Protein AF-A0A6P6TF32-F1 (afdb_monomer_lite)

Secondary structure (DSSP, 8-state):
-HHHHHHHHHT--GGGGGSTTHHHHHHHHHHH-TT--PPPHHIIIIIIHHHHHHHHHHHHHHHHTTHHHH-EEEEEEEEE-TT--EEEEEEEEETTEEEEEEEEE-GGGTT-HHHHHHHHHHHHHHH-GGGEEEEEE-SSHHHHHHHHHHHHH-TT-EEEE-HHHHHHHHHHHHHTSHHHHHHHHHHHHHHHHHHHTTTTTTTSSSS-THHHHHTTSHHHHHHHHHHH-HHHHHHHHHHHHHHHHHHHHHHHHH-SSS-HHHHHHHHHHHHHHHHHHHTTT-HHHHHHHHHHHHHHH--------HHHHHTGGG--TT-S---------HHHHHHHHHHHS-------------------------------GGG-----------------

Sequence (392 aa):
MAIALWFYDSCIPMNACNSPYYQQAIEIIASMGYGYQGPSYHTLRVNLLKDAKKQVELIVDNLRSKWAETGRTIMGDGWKDNRQRILINFLVYCPSGISFIKSVDASNFESNAEYLCNLFSEIVEIVGSSNVVHMVTDNTSNYKAVGRLLSEKYPTISWSPCAAHCLNLIMKDVGEMTHVKDVITLASRVTVYNLHDLKQHLEALVTSSAYKRELKNEKGKEVKQIVVDGKFWNNCLIIVRIMGPIMRLLRICDSDEKPSLGYVYEGIWRVVNGIKELFKNKKKFYGPYIDIIDRRFSYKKRSYDPVDYETIDKVEFWVVDEEQEGKLDYDELEEMIEEEFPKNSENEASQSHKKDINIMQLDYEDDLGDIDFESYEIGDKDDEDEDEEWLR

pLDDT: mean 71.29, std 22.5, range [23.42, 97.81]

Foldseek 3Di:
DVVVVVCVVVVPDPCVCVDPCNVVVVVVVVVVDPPDDDDDPVCVVPVVVVVVVVVVVVVVVVVLVCLLPFAKEKEWEWDADPVRWIKIWIWIDDPVAIDTDDMDTCRPPVQPLVVVLVVVVVVCVVSPVSSHQEYEYAPDPSVVSSQVVNCVVRVNHHYDYQLLNLLVVLLVVVCPFPLNVVLVVLVVLLVVVVVVVVPCCVPVVPDDPVLVVCCVDPSVVSNVVLVVDPLSVLSVVLSCQLSVLSVVLSVQSPDSPDDNDLSSVVSLVVSLVSLCVSVVNPCVPSVVSVVSSCVSHPDDDDDDDPVSVVCSVVDPVPPPVPPVPPPVPVVVVVVVVCVVDPDPDDDDDDDDDDDDDDDDDDDPDDPPPPSPCVSVDRPDDDDDDDDDDDDD

Radius of gyration: 28.91 Å; chains: 1; bounding box: 77×52×76 Å

Structure (mmCIF, N/CA/C/O backbone):
data_AF-A0A6P6TF32-F1
#
_entry.id   AF-A0A6P6TF32-F1
#
loop_
_atom_site.group_PDB
_atom_site.id
_atom_site.type_symbol
_atom_site.label_atom_id
_atom_site.label_alt_id
_atom_site.label_comp_id
_atom_site.label_asym_id
_atom_site.label_entity_id
_atom_site.label_seq_id
_atom_site.pdbx_PDB_ins_code
_atom_site.Cartn_x
_atom_site.Cartn_y
_atom_site.Cartn_z
_atom_site.occupancy
_atom_site.B_iso_or_equiv
_atom_site.auth_seq_id
_atom_site.auth_comp_id
_atom_site.auth_asym_id
_atom_site.auth_atom_id
_atom_site.pdbx_PDB_model_num
ATOM 1 N N . MET A 1 1 ? 38.131 11.795 -2.268 1.00 93.75 1 MET A N 1
ATOM 2 C CA . MET A 1 1 ? 37.782 13.245 -1.984 1.00 93.75 1 MET A CA 1
ATOM 3 C C . MET A 1 1 ? 37.149 13.895 -3.220 1.00 93.75 1 MET A C 1
ATOM 5 O O . MET A 1 1 ? 36.173 14.636 -3.088 1.00 93.75 1 MET A O 1
ATOM 9 N N . ALA A 1 2 ? 37.501 13.603 -4.485 1.00 93.06 2 ALA A N 1
ATOM 10 C CA . ALA A 1 2 ? 36.860 14.150 -5.706 1.00 93.06 2 ALA A CA 1
ATOM 11 C C . ALA A 1 2 ? 35.407 13.668 -5.828 1.00 93.06 2 ALA A C 1
ATOM 13 O O . ALA A 1 2 ? 34.526 14.461 -6.168 1.00 93.06 2 ALA A O 1
ATOM 14 N N . ILE A 1 3 ? 35.091 12.463 -5.600 1.00 93.12 3 ILE A N 1
ATOM 15 C CA . ILE A 1 3 ? 33.710 11.932 -5.669 1.00 93.12 3 ILE A CA 1
ATOM 16 C C . ILE A 1 3 ? 32.842 12.608 -4.598 1.00 93.12 3 ILE A C 1
ATOM 18 O O . ILE A 1 3 ? 31.711 13.006 -4.886 1.00 93.12 3 ILE A O 1
ATOM 22 N N . ALA A 1 4 ? 33.346 12.786 -3.402 1.00 94.81 4 ALA A N 1
ATOM 23 C CA . ALA A 1 4 ? 32.568 13.447 -2.328 1.00 94.81 4 ALA A CA 1
ATOM 24 C C . ALA A 1 4 ? 32.254 14.907 -2.695 1.00 94.81 4 ALA A C 1
ATOM 26 O O . ALA A 1 4 ? 31.131 15.366 -2.472 1.00 94.81 4 ALA A O 1
ATOM 27 N N . LEU A 1 5 ? 33.253 15.638 -3.279 1.00 97.06 5 LEU A N 1
ATOM 28 C CA . LEU A 1 5 ? 32.986 17.044 -3.670 1.00 97.06 5 LEU A CA 1
ATOM 29 C C . LEU A 1 5 ? 31.911 17.118 -4.757 1.00 97.06 5 LEU A C 1
ATOM 31 O O . LEU A 1 5 ? 31.081 18.031 -4.734 1.00 97.06 5 LEU A O 1
ATOM 35 N N . TRP A 1 6 ? 31.920 16.137 -5.755 1.00 95.00 6 TRP A N 1
ATOM 36 C CA . TRP A 1 6 ? 30.834 16.085 -6.754 1.00 95.00 6 TRP A CA 1
ATOM 37 C C . TRP A 1 6 ? 29.476 15.828 -6.088 1.00 95.00 6 TRP A C 1
ATOM 39 O O . TRP A 1 6 ? 28.485 16.464 -6.455 1.00 95.00 6 TRP A O 1
ATOM 49 N N . PHE A 1 7 ? 29.369 14.957 -5.036 1.00 96.31 7 PHE A N 1
ATOM 50 C CA . PHE A 1 7 ? 28.103 14.714 -4.315 1.00 96.31 7 PHE A CA 1
ATOM 51 C C . PHE A 1 7 ? 27.589 16.007 -3.674 1.00 96.31 7 PHE A C 1
ATOM 53 O O . PHE A 1 7 ? 26.401 16.316 -3.784 1.00 96.31 7 PHE A O 1
ATOM 60 N N . TYR A 1 8 ? 28.481 16.786 -3.016 1.00 96.50 8 TYR A N 1
ATOM 61 C CA . TYR A 1 8 ? 28.036 18.015 -2.326 1.00 96.50 8 TYR A CA 1
ATOM 62 C C . TYR A 1 8 ? 27.596 19.073 -3.337 1.00 96.50 8 TYR A C 1
ATOM 64 O O . TYR A 1 8 ? 26.555 19.707 -3.145 1.00 96.50 8 TYR A O 1
ATOM 72 N N . ASP A 1 9 ? 28.353 19.203 -4.290 1.00 97.81 9 ASP A N 1
ATOM 73 C CA . ASP A 1 9 ? 28.043 20.262 -5.269 1.00 97.81 9 ASP A CA 1
ATOM 74 C C . ASP A 1 9 ? 26.728 19.982 -6.005 1.00 97.81 9 ASP A C 1
ATOM 76 O O . ASP A 1 9 ? 25.943 20.906 -6.227 1.00 97.81 9 ASP A O 1
ATOM 80 N N . SER A 1 10 ? 26.425 18.616 -6.315 1.00 95.94 10 SER A N 1
ATOM 81 C CA . SER A 1 10 ? 25.229 18.298 -7.137 1.00 95.94 10 SER A CA 1
ATOM 82 C C . SER A 1 10 ? 24.048 17.924 -6.238 1.00 95.94 10 SER A C 1
ATOM 84 O O . SER A 1 10 ? 22.983 17.557 -6.740 1.00 95.94 10 SER A O 1
ATOM 86 N N . CYS A 1 11 ? 24.341 18.092 -4.910 1.00 96.00 11 CYS A N 1
ATOM 87 C CA . CYS A 1 11 ? 23.297 17.752 -3.922 1.00 96.00 11 CYS A CA 1
ATOM 88 C C . CYS A 1 11 ? 22.783 16.327 -4.123 1.00 96.00 11 CYS A C 1
ATOM 90 O O . CYS A 1 11 ? 21.573 16.093 -4.139 1.00 96.00 11 CYS A O 1
ATOM 92 N N . ILE A 1 12 ? 23.726 15.446 -4.375 1.00 94.75 12 ILE A N 1
ATOM 93 C CA . ILE A 1 12 ? 23.342 14.024 -4.471 1.00 94.75 12 ILE A CA 1
ATOM 94 C C . ILE A 1 12 ? 23.208 13.456 -3.047 1.00 94.75 12 ILE A C 1
ATOM 96 O O . ILE A 1 12 ? 24.083 13.642 -2.198 1.00 94.75 12 ILE A O 1
ATOM 100 N N . PRO A 1 13 ? 22.048 12.774 -2.827 1.00 95.00 13 PRO A N 1
ATOM 101 C CA . PRO A 1 13 ? 21.901 12.175 -1.491 1.00 95.00 13 PRO A CA 1
ATOM 102 C C . PRO A 1 13 ? 22.993 11.127 -1.215 1.00 95.00 13 PRO A C 1
ATOM 104 O O . PRO A 1 13 ? 23.374 10.358 -2.101 1.00 95.00 13 PRO A O 1
ATOM 107 N N . MET A 1 14 ? 23.460 11.179 0.085 1.00 94.62 14 MET A N 1
ATOM 108 C CA . MET A 1 14 ? 24.605 10.283 0.405 1.00 94.62 14 MET A CA 1
ATOM 109 C C . MET A 1 14 ? 24.195 8.816 0.249 1.00 94.62 14 MET A C 1
ATOM 111 O O . MET A 1 14 ? 25.049 7.966 -0.010 1.00 94.62 14 MET A O 1
ATOM 115 N N . ASN A 1 15 ? 22.929 8.545 0.344 1.00 95.19 15 ASN A N 1
ATOM 116 C CA . ASN A 1 15 ? 22.474 7.149 0.178 1.00 95.19 15 ASN A CA 1
ATOM 117 C C . ASN A 1 15 ? 22.715 6.637 -1.250 1.00 95.19 15 ASN A C 1
ATOM 119 O O . ASN A 1 15 ? 22.614 5.433 -1.497 1.00 95.19 15 ASN A O 1
ATOM 123 N N . ALA A 1 16 ? 22.964 7.572 -2.211 1.00 94.00 16 ALA A N 1
ATOM 124 C CA . ALA A 1 16 ? 23.247 7.159 -3.607 1.00 94.00 16 ALA A CA 1
ATOM 125 C C . ALA A 1 16 ? 24.448 6.208 -3.675 1.00 94.00 16 ALA A C 1
ATOM 127 O O . ALA A 1 16 ? 24.523 5.379 -4.586 1.00 94.00 16 ALA A O 1
ATOM 128 N N . CYS A 1 17 ? 25.310 6.250 -2.661 1.00 94.44 17 CYS A N 1
ATOM 129 C CA . CYS A 1 17 ? 26.484 5.353 -2.693 1.00 94.44 17 CYS A CA 1
ATOM 130 C C . CYS A 1 17 ? 26.080 3.909 -2.370 1.00 94.44 17 CYS A C 1
ATOM 132 O O . CYS A 1 17 ? 26.852 2.984 -2.628 1.00 94.44 17 CYS A O 1
ATOM 134 N N . ASN A 1 18 ? 24.929 3.717 -1.868 1.00 95.25 18 ASN A N 1
ATOM 135 C CA . ASN A 1 18 ? 24.483 2.330 -1.588 1.00 95.25 18 ASN A CA 1
ATOM 136 C C . ASN A 1 18 ? 23.701 1.740 -2.762 1.00 95.25 18 ASN A C 1
ATOM 138 O O . ASN A 1 18 ? 23.196 0.620 -2.665 1.00 95.25 18 ASN A O 1
ATOM 142 N N . SER A 1 19 ? 23.662 2.436 -3.861 1.00 95.56 19 SER A N 1
ATOM 143 C CA . SER A 1 19 ? 23.009 1.871 -5.057 1.00 95.56 19 SER A CA 1
ATOM 144 C C . SER A 1 19 ? 23.804 0.672 -5.600 1.00 95.56 19 SER A C 1
ATOM 146 O O . SER A 1 19 ? 25.034 0.640 -5.537 1.00 95.56 19 SER A O 1
ATOM 148 N N . PRO A 1 20 ? 23.105 -0.280 -6.073 1.00 94.88 20 PRO A N 1
ATOM 149 C CA . PRO A 1 20 ? 23.804 -1.449 -6.633 1.00 94.88 20 PRO A CA 1
ATOM 150 C C . PRO A 1 20 ? 24.649 -1.073 -7.860 1.00 94.88 20 PRO A C 1
ATOM 152 O O . PRO A 1 20 ? 25.527 -1.844 -8.254 1.00 94.88 20 PRO A O 1
ATOM 155 N N . TYR A 1 21 ? 24.460 0.108 -8.436 1.00 95.19 21 TYR A N 1
ATOM 156 C CA . TYR A 1 21 ? 25.192 0.480 -9.663 1.00 95.19 21 TYR A CA 1
ATOM 157 C C . TYR A 1 21 ? 26.422 1.326 -9.319 1.00 95.19 21 TYR A C 1
ATOM 159 O O . TYR A 1 21 ? 27.272 1.557 -10.181 1.00 95.19 21 TYR A O 1
ATOM 167 N N . TYR A 1 22 ? 26.430 1.800 -8.059 1.00 95.62 22 TYR A N 1
ATOM 168 C CA . TYR A 1 22 ? 27.489 2.772 -7.724 1.00 95.62 22 TYR A CA 1
ATOM 169 C C . TYR A 1 22 ? 28.879 2.139 -7.851 1.00 95.62 22 TYR A C 1
ATOM 171 O O . TYR A 1 22 ? 29.726 2.662 -8.579 1.00 95.62 22 TYR A O 1
ATOM 179 N N . GLN A 1 23 ? 29.097 1.030 -7.160 1.00 95.62 23 GLN A N 1
ATOM 180 C CA . GLN A 1 23 ? 30.453 0.435 -7.204 1.00 95.62 23 GLN A CA 1
ATOM 181 C C . GLN A 1 23 ? 30.769 -0.094 -8.611 1.00 95.62 23 GLN A C 1
ATOM 183 O O . GLN A 1 23 ? 31.908 0.023 -9.067 1.00 95.62 23 GLN A O 1
ATOM 188 N N . GLN A 1 24 ? 29.763 -0.619 -9.298 1.00 96.25 24 GLN A N 1
ATOM 189 C CA . GLN A 1 24 ? 29.993 -1.094 -10.683 1.00 96.25 24 GLN A CA 1
ATOM 190 C C . GLN A 1 24 ? 30.423 0.058 -11.601 1.00 96.25 24 GLN A C 1
ATOM 192 O O . GLN A 1 24 ? 31.333 -0.116 -12.414 1.00 96.25 24 GLN A O 1
ATOM 197 N N . ALA A 1 25 ? 29.768 1.170 -11.435 1.00 94.88 25 ALA A N 1
ATOM 198 C CA . ALA A 1 25 ? 30.132 2.327 -12.289 1.00 94.88 25 ALA A CA 1
ATOM 199 C C . ALA A 1 25 ? 31.572 2.776 -11.995 1.00 94.88 25 ALA A C 1
ATOM 201 O O . ALA A 1 25 ? 32.336 3.031 -12.928 1.00 94.88 25 ALA A O 1
ATOM 202 N N . ILE A 1 26 ? 31.983 2.764 -10.719 1.00 94.38 26 ILE A N 1
ATOM 203 C CA . ILE A 1 26 ? 33.342 3.235 -10.352 1.00 94.38 26 ILE A CA 1
ATOM 204 C C . ILE A 1 26 ? 34.389 2.263 -10.910 1.00 94.38 26 ILE A C 1
ATOM 206 O O . ILE A 1 26 ? 35.401 2.703 -11.461 1.00 94.38 26 ILE A O 1
ATOM 210 N N . GLU A 1 27 ? 34.133 1.018 -10.831 1.00 95.44 27 GLU A N 1
ATOM 211 C CA . GLU A 1 27 ? 35.087 0.008 -11.337 1.00 95.44 27 GLU A CA 1
ATOM 212 C C . GLU A 1 27 ? 35.270 0.122 -12.855 1.00 95.44 27 GLU A C 1
ATOM 214 O O . GLU A 1 27 ? 36.396 0.006 -13.345 1.00 95.44 27 GLU A O 1
ATOM 219 N N . ILE A 1 28 ? 34.104 0.315 -13.523 1.00 95.00 28 ILE A N 1
ATOM 220 C CA . ILE A 1 28 ? 34.208 0.408 -14.998 1.00 95.00 28 ILE A CA 1
ATOM 221 C C . ILE A 1 28 ? 35.000 1.670 -15.372 1.00 95.00 28 ILE A C 1
ATOM 223 O O . ILE A 1 28 ? 35.854 1.616 -16.261 1.00 95.00 28 ILE A O 1
ATOM 227 N N . ILE A 1 29 ? 34.755 2.733 -14.637 1.00 94.19 29 ILE A N 1
ATOM 228 C CA . ILE A 1 29 ? 35.480 3.978 -14.970 1.00 94.19 29 ILE A CA 1
ATOM 229 C C . ILE A 1 29 ? 36.972 3.790 -14.668 1.00 94.19 29 ILE A C 1
ATOM 231 O O . ILE A 1 29 ? 37.815 4.213 -15.464 1.00 94.19 29 ILE A O 1
ATOM 235 N N . ALA A 1 30 ? 37.251 3.131 -13.515 1.00 94.25 30 ALA A N 1
ATOM 236 C CA . ALA A 1 30 ? 38.664 2.895 -13.154 1.00 94.25 30 ALA A CA 1
ATOM 237 C C . ALA A 1 30 ? 39.367 2.024 -14.202 1.00 94.25 30 ALA A C 1
ATOM 239 O O . ALA A 1 30 ? 40.543 2.251 -14.496 1.00 94.25 30 ALA A O 1
ATOM 240 N N . SER A 1 31 ? 38.606 1.079 -14.813 1.00 96.56 31 SER A N 1
ATOM 241 C CA . SER A 1 31 ? 39.230 0.154 -15.782 1.00 96.56 31 SER A CA 1
ATOM 242 C C . SER A 1 31 ? 39.519 0.865 -17.109 1.00 96.56 31 SER A C 1
ATOM 244 O O . SER A 1 31 ? 40.358 0.400 -17.884 1.00 96.56 31 SER A O 1
ATOM 246 N N . MET A 1 32 ? 38.916 1.947 -17.404 1.00 95.31 32 MET A N 1
ATOM 247 C CA . MET A 1 32 ? 39.118 2.646 -18.693 1.00 95.31 32 MET A CA 1
ATOM 248 C C . MET A 1 32 ? 40.449 3.399 -18.683 1.00 95.31 32 MET A C 1
ATOM 250 O O . MET A 1 32 ? 41.025 3.638 -19.747 1.00 95.31 32 MET A O 1
ATOM 254 N N . GLY A 1 33 ? 40.993 3.708 -17.453 1.00 92.75 33 GLY A N 1
ATOM 255 C CA . GLY A 1 33 ? 42.358 4.258 -17.338 1.00 92.75 33 GLY A CA 1
ATOM 256 C C . GLY A 1 33 ? 42.331 5.792 -17.393 1.00 92.75 33 GLY A C 1
ATOM 257 O O . GLY A 1 33 ? 41.274 6.412 -17.527 1.00 92.75 33 GLY A O 1
ATOM 258 N N . TYR A 1 34 ? 43.528 6.343 -17.314 1.00 91.88 34 TYR A N 1
ATOM 259 C CA . TYR A 1 34 ? 43.723 7.809 -17.236 1.00 91.88 34 TYR A CA 1
ATOM 260 C C . TYR A 1 34 ? 43.290 8.489 -18.543 1.00 91.88 34 TYR A C 1
ATOM 262 O O . TYR A 1 34 ? 43.539 7.985 -19.641 1.00 91.88 34 TYR A O 1
ATOM 270 N N . GLY A 1 35 ? 42.446 9.603 -18.367 1.00 91.25 35 GLY A N 1
ATOM 271 C CA . GLY A 1 35 ? 42.112 10.431 -19.554 1.00 91.25 35 GLY A CA 1
ATOM 272 C C . GLY A 1 35 ? 40.700 10.129 -20.066 1.00 91.25 35 GLY A C 1
ATOM 273 O O . GLY A 1 35 ? 40.247 10.774 -21.014 1.00 91.25 35 GLY A O 1
ATOM 274 N N . TYR A 1 36 ? 40.080 9.164 -19.365 1.00 93.88 36 TYR A N 1
ATOM 275 C CA . TYR A 1 36 ? 38.719 8.868 -19.858 1.00 93.88 36 TYR A CA 1
ATOM 276 C C . TYR A 1 36 ? 37.792 10.058 -19.574 1.00 93.88 36 TYR A C 1
ATOM 278 O O . TYR A 1 36 ? 37.823 10.652 -18.494 1.00 93.88 36 TYR A O 1
ATOM 286 N N . GLN A 1 37 ? 37.010 10.319 -20.569 1.00 93.31 37 GLN A N 1
ATOM 287 C CA . GLN A 1 37 ? 36.008 11.400 -20.405 1.00 93.31 37 GLN A CA 1
ATOM 288 C C . GLN A 1 37 ? 34.606 10.793 -20.268 1.00 93.31 37 GLN A C 1
ATOM 290 O O . GLN A 1 37 ? 34.170 9.994 -21.099 1.00 93.31 37 GLN A O 1
ATOM 295 N N . GLY A 1 38 ? 34.019 11.098 -19.163 1.00 92.19 38 GLY A N 1
ATOM 296 C CA . GLY A 1 38 ? 32.653 10.583 -18.928 1.00 92.19 38 GLY A CA 1
ATOM 297 C C . GLY A 1 38 ? 31.654 11.122 -19.963 1.00 92.19 38 GLY A C 1
ATOM 298 O O . GLY A 1 38 ? 31.989 11.966 -20.796 1.00 92.19 38 GLY A O 1
ATOM 299 N N . PRO A 1 39 ? 30.453 10.489 -19.938 1.00 94.12 39 PRO A N 1
ATOM 300 C CA . PRO A 1 39 ? 29.411 10.975 -20.853 1.00 94.12 39 PRO A CA 1
ATOM 301 C C . PRO A 1 39 ? 29.027 12.435 -20.559 1.00 94.12 39 PRO A C 1
ATOM 303 O O . PRO A 1 39 ? 29.079 12.885 -19.411 1.00 94.12 39 PRO A O 1
ATOM 306 N N . SER A 1 40 ? 28.689 13.137 -21.675 1.00 96.38 40 SER A N 1
ATOM 307 C CA . SER A 1 40 ? 28.220 14.535 -21.522 1.00 96.38 40 SER A CA 1
ATOM 308 C C . SER A 1 40 ? 26.776 14.587 -21.009 1.00 96.38 40 SER A C 1
ATOM 310 O O . SER A 1 40 ? 26.091 13.565 -20.933 1.00 96.38 40 SER A O 1
ATOM 312 N N . TYR A 1 41 ? 26.356 15.840 -20.581 1.00 94.94 41 TYR A N 1
ATOM 313 C CA . TYR A 1 41 ? 24.958 16.065 -20.146 1.00 94.94 41 TYR A CA 1
ATOM 314 C C . TYR A 1 41 ? 23.965 15.609 -21.223 1.00 94.94 41 TYR A C 1
ATOM 316 O O . TYR A 1 41 ? 22.995 14.915 -20.908 1.00 94.94 41 TYR A O 1
ATOM 324 N N . HIS A 1 42 ? 24.239 15.897 -22.474 1.00 95.81 42 HIS A N 1
ATOM 325 C CA . HIS A 1 42 ? 23.299 15.537 -23.561 1.00 95.81 42 HIS A CA 1
ATOM 326 C C . HIS A 1 42 ? 23.305 14.020 -23.811 1.00 95.81 42 HIS A C 1
ATOM 328 O O . HIS A 1 42 ? 22.240 13.430 -24.009 1.00 95.81 42 HIS A O 1
ATOM 334 N N . THR A 1 43 ? 24.479 13.478 -23.759 1.00 95.69 43 THR A N 1
ATOM 335 C CA . THR A 1 43 ? 24.520 12.013 -23.986 1.00 95.69 43 THR A CA 1
ATOM 336 C C . THR A 1 43 ? 23.751 11.274 -22.878 1.00 95.69 43 THR A C 1
ATOM 338 O O . THR A 1 43 ? 23.021 10.324 -23.168 1.00 95.69 43 THR A O 1
ATOM 341 N N . LEU A 1 44 ? 23.823 11.722 -21.614 1.00 93.50 44 LEU A N 1
ATOM 342 C CA . LEU A 1 44 ? 23.119 11.051 -20.495 1.00 93.50 44 LEU A CA 1
ATOM 343 C C . LEU A 1 44 ? 21.607 11.225 -20.631 1.00 93.50 44 LEU A C 1
ATOM 345 O O . LEU A 1 44 ? 20.861 10.265 -20.427 1.00 93.50 44 LEU A O 1
ATOM 349 N N . ARG A 1 45 ? 21.101 12.370 -20.999 1.00 92.25 45 ARG A N 1
ATOM 350 C CA . ARG A 1 45 ? 19.642 12.616 -20.949 1.00 92.25 45 ARG A CA 1
ATOM 351 C C . ARG A 1 45 ? 18.961 12.137 -22.236 1.00 92.25 45 ARG A C 1
ATOM 353 O O . ARG A 1 45 ? 17.748 11.913 -22.241 1.00 92.25 45 ARG A O 1
ATOM 360 N N . VAL A 1 46 ? 19.791 11.778 -23.298 1.00 93.88 46 VAL A N 1
ATOM 361 C CA . VAL A 1 46 ? 19.046 11.424 -24.533 1.00 93.88 46 VAL A CA 1
ATOM 362 C C . VAL A 1 46 ? 19.459 10.009 -24.952 1.00 93.88 46 VAL A C 1
ATOM 364 O O . VAL A 1 46 ? 18.650 9.083 -24.859 1.00 93.88 46 VAL A O 1
ATOM 367 N N . ASN A 1 47 ? 20.761 9.856 -25.282 1.00 95.50 47 ASN A N 1
ATOM 368 C CA . ASN A 1 47 ? 21.131 8.556 -25.889 1.00 95.50 47 ASN A CA 1
ATOM 369 C C . ASN A 1 47 ? 21.151 7.437 -24.842 1.00 95.50 47 ASN A C 1
ATOM 371 O O . ASN A 1 47 ? 20.543 6.388 -25.061 1.00 95.50 47 ASN A O 1
ATOM 375 N N . LEU A 1 48 ? 21.892 7.717 -23.736 1.00 94.50 48 LEU A N 1
ATOM 376 C CA . LEU A 1 48 ? 22.001 6.618 -22.748 1.00 94.50 48 LEU A CA 1
ATOM 377 C C . LEU A 1 48 ? 20.649 6.366 -22.074 1.00 94.50 48 LEU A C 1
ATOM 379 O O . LEU A 1 48 ? 20.342 5.224 -21.728 1.00 94.50 48 LEU A O 1
ATOM 383 N N . LEU A 1 49 ? 19.852 7.418 -21.947 1.00 93.56 49 LEU A N 1
ATOM 384 C CA . LEU A 1 49 ? 18.499 7.184 -21.396 1.00 93.56 49 LEU A CA 1
ATOM 385 C C . LEU A 1 49 ? 17.647 6.356 -22.368 1.00 93.56 49 LEU A C 1
ATOM 387 O O . LEU A 1 49 ? 16.922 5.458 -21.932 1.00 93.56 49 LEU A O 1
ATOM 391 N N . LYS A 1 50 ? 17.795 6.599 -23.624 1.00 95.31 50 LYS A N 1
ATOM 392 C CA . LYS A 1 50 ? 17.035 5.781 -24.606 1.00 95.31 50 LYS A CA 1
ATOM 393 C C . LYS A 1 50 ? 17.472 4.312 -24.545 1.00 95.31 50 LYS A C 1
ATOM 395 O O . LYS A 1 50 ? 16.626 3.419 -24.626 1.00 95.31 50 LYS A O 1
ATOM 400 N N . ASP A 1 51 ? 18.833 4.186 -24.419 1.00 95.12 51 ASP A N 1
ATOM 401 C CA . ASP A 1 51 ? 19.300 2.788 -24.330 1.00 95.12 51 ASP A CA 1
ATOM 402 C C . ASP A 1 51 ? 18.764 2.120 -23.057 1.00 95.12 51 ASP A C 1
ATOM 404 O O . ASP A 1 51 ? 18.376 0.950 -23.097 1.00 95.12 51 ASP A O 1
ATOM 408 N N . ALA A 1 52 ? 18.827 2.864 -21.962 1.00 93.62 52 ALA A N 1
ATOM 409 C CA . ALA A 1 52 ? 18.273 2.306 -20.712 1.00 93.62 52 ALA A CA 1
ATOM 410 C C . ALA A 1 52 ? 16.786 1.958 -20.864 1.00 93.62 52 ALA A C 1
ATOM 412 O O . ALA A 1 52 ? 16.353 0.905 -20.390 1.00 93.62 52 ALA A O 1
ATOM 413 N N . LYS A 1 53 ? 16.077 2.829 -21.562 1.00 92.12 53 LYS A N 1
ATOM 414 C CA . LYS A 1 53 ? 14.649 2.537 -21.801 1.00 92.12 53 LYS A CA 1
ATOM 415 C C . LYS A 1 53 ? 14.471 1.253 -22.623 1.00 92.12 53 LYS A C 1
ATOM 417 O O . LYS A 1 53 ? 13.580 0.454 -22.324 1.00 92.12 53 LYS A O 1
ATOM 422 N N . LYS A 1 54 ? 15.261 1.100 -23.574 1.00 93.81 54 LYS A N 1
ATOM 423 C CA . LYS A 1 54 ? 15.135 -0.123 -24.397 1.00 93.81 54 LYS A CA 1
ATOM 424 C C . LYS A 1 54 ? 15.412 -1.373 -23.548 1.00 93.81 54 LYS A C 1
ATOM 426 O O . LYS A 1 54 ? 14.735 -2.390 -23.718 1.00 93.81 54 LYS A O 1
ATOM 431 N N . GLN A 1 55 ? 16.409 -1.205 -22.707 1.00 92.25 55 GLN A N 1
ATOM 432 C CA . GLN A 1 55 ? 16.705 -2.375 -21.853 1.00 92.25 55 GLN A CA 1
ATOM 433 C C . GLN A 1 55 ? 15.509 -2.711 -20.956 1.00 92.25 55 GLN A C 1
ATOM 435 O O . GLN A 1 55 ? 15.171 -3.886 -20.802 1.00 92.25 55 GLN A O 1
ATOM 440 N N . VAL A 1 56 ? 14.925 -1.706 -20.407 1.00 90.25 56 VAL A N 1
ATOM 441 C CA . VAL A 1 56 ? 13.764 -1.962 -19.529 1.00 90.25 56 VAL A CA 1
ATOM 442 C C . VAL A 1 56 ? 12.590 -2.506 -20.357 1.00 90.25 56 VAL A C 1
ATOM 444 O O . VAL A 1 56 ? 11.863 -3.384 -19.886 1.00 90.25 56 VAL A O 1
ATOM 447 N N . GLU A 1 57 ? 12.459 -2.003 -21.549 1.00 89.69 57 GLU A N 1
ATOM 448 C CA . GLU A 1 57 ? 11.376 -2.506 -22.421 1.00 89.69 57 GLU A CA 1
ATOM 449 C C . GLU A 1 57 ? 11.519 -4.011 -22.684 1.00 89.69 57 GLU A C 1
ATOM 451 O O . GLU A 1 57 ? 10.513 -4.722 -22.726 1.00 89.69 57 GLU A O 1
ATOM 456 N N . LEU A 1 58 ? 12.738 -4.400 -22.859 1.00 91.19 58 LEU A N 1
ATOM 457 C CA . LEU A 1 58 ? 12.934 -5.844 -23.104 1.00 91.19 58 LEU A CA 1
ATOM 458 C C . LEU A 1 58 ? 12.537 -6.658 -21.867 1.00 91.19 58 LEU A C 1
ATOM 460 O O . LEU A 1 58 ? 11.942 -7.729 -22.007 1.00 91.19 58 LEU A O 1
ATOM 464 N N . ILE A 1 59 ? 12.861 -6.111 -20.738 1.00 87.75 59 ILE A N 1
ATOM 465 C CA . ILE A 1 59 ? 12.460 -6.803 -19.493 1.00 87.75 59 ILE A CA 1
ATOM 466 C C . ILE A 1 59 ? 10.928 -6.843 -19.387 1.00 87.75 59 ILE A C 1
ATOM 468 O O . ILE A 1 59 ? 10.363 -7.895 -19.079 1.00 87.75 59 ILE A O 1
ATOM 472 N N . VAL A 1 60 ? 10.324 -5.728 -19.656 1.00 86.25 60 VAL A N 1
ATOM 473 C CA . VAL A 1 60 ? 8.849 -5.667 -19.570 1.00 86.25 60 VAL A CA 1
ATOM 474 C C . VAL A 1 60 ? 8.218 -6.605 -20.608 1.00 86.25 60 VAL A C 1
ATOM 476 O O . VAL A 1 60 ? 7.238 -7.287 -20.301 1.00 86.25 60 VAL A O 1
ATOM 479 N N . ASP A 1 61 ? 8.793 -6.648 -21.834 1.00 86.88 61 ASP A N 1
ATOM 480 C CA . ASP A 1 61 ? 8.241 -7.552 -22.877 1.00 86.88 61 ASP A CA 1
ATOM 481 C C . ASP A 1 61 ? 8.347 -9.017 -22.437 1.00 86.88 61 ASP A C 1
ATOM 483 O O . ASP A 1 61 ? 7.449 -9.810 -22.731 1.00 86.88 61 ASP A O 1
ATOM 487 N N . ASN A 1 62 ? 9.490 -9.269 -21.822 1.00 85.75 62 ASN A N 1
ATOM 488 C CA . ASN A 1 62 ? 9.613 -10.641 -21.295 1.00 85.75 62 ASN A CA 1
ATOM 489 C C . ASN A 1 62 ? 8.503 -10.955 -20.278 1.00 85.75 62 ASN A C 1
ATOM 491 O O . ASN A 1 62 ? 7.957 -12.060 -20.293 1.00 85.75 62 ASN A O 1
ATOM 495 N N . LEU A 1 63 ? 8.175 -10.011 -19.431 1.00 82.56 63 LEU A N 1
ATOM 496 C CA . LEU A 1 63 ? 7.079 -10.238 -18.464 1.00 82.56 63 LEU A CA 1
ATOM 497 C C . LEU A 1 63 ? 5.730 -10.363 -19.177 1.00 82.56 63 LEU A C 1
ATOM 499 O O . LEU A 1 63 ? 4.929 -11.230 -18.820 1.00 82.56 63 LEU A O 1
ATOM 503 N N . ARG A 1 64 ? 5.585 -9.558 -20.245 1.00 83.50 64 ARG A N 1
ATOM 504 C CA . ARG A 1 64 ? 4.287 -9.553 -20.948 1.00 83.50 64 ARG A CA 1
ATOM 505 C C . ARG A 1 64 ? 4.077 -10.873 -21.694 1.00 83.50 64 ARG A C 1
ATOM 507 O O . ARG A 1 64 ? 2.937 -11.313 -21.855 1.00 83.50 64 ARG A O 1
ATOM 514 N N . SER A 1 65 ? 5.209 -11.487 -22.188 1.00 83.12 65 SER A N 1
ATOM 515 C CA . SER A 1 65 ? 5.056 -12.741 -22.955 1.00 83.12 65 SER A CA 1
ATOM 516 C C . SER A 1 65 ? 4.475 -13.851 -22.071 1.00 83.12 65 SER A C 1
ATOM 518 O O . SER A 1 65 ? 3.924 -14.822 -22.592 1.00 83.12 65 SER A O 1
ATOM 520 N N . LYS A 1 66 ? 4.468 -13.575 -20.786 1.00 81.56 66 LYS A N 1
ATOM 521 C CA . LYS A 1 66 ? 3.972 -14.637 -19.879 1.00 81.56 66 LYS A CA 1
ATOM 522 C C . LYS A 1 66 ? 2.528 -14.358 -19.450 1.00 81.56 66 LYS A C 1
ATOM 524 O O . LYS A 1 66 ? 1.954 -15.128 -18.677 1.00 81.56 66 LYS A O 1
ATOM 529 N N . TRP A 1 67 ? 1.965 -13.266 -19.924 1.00 81.00 67 TRP A N 1
ATOM 530 C CA . TRP A 1 67 ? 0.621 -12.867 -19.479 1.00 81.00 67 TRP A CA 1
ATOM 531 C C . TRP A 1 67 ? -0.436 -13.908 -19.875 1.00 81.00 67 TRP A C 1
ATOM 533 O O . TRP A 1 67 ? -1.369 -14.161 -19.108 1.00 81.00 67 TRP A O 1
ATOM 543 N N . ALA A 1 68 ? -0.261 -14.642 -20.972 1.00 76.44 68 ALA A N 1
ATOM 544 C CA . ALA A 1 68 ? -1.316 -15.556 -21.481 1.00 76.44 68 ALA A CA 1
ATOM 545 C C . ALA A 1 68 ? -1.393 -16.816 -20.616 1.00 76.44 68 ALA A C 1
ATOM 547 O O . ALA A 1 68 ? -2.460 -17.430 -20.525 1.00 76.44 68 ALA A O 1
ATOM 548 N N . GLU A 1 69 ? -0.395 -17.080 -19.762 1.00 78.12 69 GLU A N 1
ATOM 549 C CA . GLU A 1 69 ? -0.332 -18.371 -19.043 1.00 78.12 69 GLU A CA 1
ATOM 550 C C . GLU A 1 69 ? -0.878 -18.238 -17.619 1.00 78.12 69 GLU A C 1
ATOM 552 O O . GLU A 1 69 ? -1.557 -19.148 -17.139 1.00 78.12 69 GLU A O 1
ATOM 557 N N . THR A 1 70 ? -0.867 -17.037 -16.886 1.00 72.81 70 THR A N 1
ATOM 558 C CA . THR A 1 70 ? -1.040 -17.061 -15.417 1.00 72.81 70 THR A CA 1
ATOM 559 C C . THR A 1 70 ? -2.082 -16.015 -15.010 1.00 72.81 70 THR A C 1
ATOM 561 O O . THR A 1 70 ? -2.477 -15.962 -13.844 1.00 72.81 70 THR A O 1
ATOM 564 N N . GLY A 1 71 ? -3.021 -15.521 -16.091 1.00 73.94 71 GLY A N 1
ATOM 565 C CA . GLY A 1 71 ? -3.972 -14.461 -15.699 1.00 73.94 71 GLY A CA 1
ATOM 566 C C . GLY A 1 71 ? -3.282 -13.265 -15.023 1.00 73.94 71 GLY A C 1
ATOM 567 O O . GLY A 1 71 ? -2.232 -13.410 -14.394 1.00 73.94 71 GLY A O 1
ATOM 568 N N . ARG A 1 72 ? -3.942 -11.982 -15.131 1.00 86.38 72 ARG A N 1
ATOM 569 C CA . ARG A 1 72 ? -3.245 -10.753 -14.665 1.00 86.38 72 ARG A CA 1
ATOM 570 C C . ARG A 1 72 ? -4.222 -9.871 -13.886 1.00 86.38 72 ARG A C 1
ATOM 572 O O . ARG A 1 72 ? -5.433 -9.906 -14.114 1.00 86.38 72 ARG A O 1
ATOM 579 N N . THR A 1 73 ? -3.488 -9.184 -12.914 1.00 89.81 73 THR A N 1
ATOM 580 C CA . THR A 1 73 ? -4.283 -8.181 -12.176 1.00 89.81 73 THR A CA 1
ATOM 581 C C . THR A 1 73 ? -3.863 -6.761 -12.592 1.00 89.81 73 THR A C 1
ATOM 583 O O . THR A 1 73 ? -2.676 -6.428 -12.617 1.00 89.81 73 THR A O 1
ATOM 586 N N . ILE A 1 74 ? -4.868 -6.057 -12.947 1.00 92.06 74 ILE A N 1
ATOM 587 C CA . ILE A 1 74 ? -4.597 -4.629 -13.241 1.00 92.06 74 ILE A CA 1
ATOM 588 C C . ILE A 1 74 ? -4.827 -3.797 -11.971 1.00 92.06 74 ILE A C 1
ATOM 590 O O . ILE A 1 74 ? -5.833 -3.953 -11.274 1.00 92.06 74 ILE A O 1
ATOM 594 N N . MET A 1 75 ? -3.824 -2.893 -11.729 1.00 91.50 75 MET A N 1
ATOM 595 C CA . MET A 1 75 ? -3.953 -2.045 -10.530 1.00 91.50 75 MET A CA 1
ATOM 596 C C . MET A 1 75 ? -3.904 -0.569 -10.942 1.00 91.50 75 MET A C 1
ATOM 598 O O . MET A 1 75 ? -3.024 -0.144 -11.693 1.00 91.50 75 MET A O 1
ATOM 602 N N . GLY A 1 76 ? -4.871 0.145 -10.443 1.00 89.94 76 GLY A N 1
ATOM 603 C CA . GLY A 1 76 ? -4.901 1.609 -10.670 1.00 89.94 76 GLY A CA 1
ATOM 604 C C . GLY A 1 76 ? -4.638 2.352 -9.358 1.00 89.94 76 GLY A C 1
ATOM 605 O O . GLY A 1 76 ? -5.362 2.173 -8.376 1.00 89.94 76 GLY A O 1
ATOM 606 N N . ASP A 1 77 ? -3.560 3.083 -9.461 1.00 86.06 77 ASP A N 1
ATOM 607 C CA . ASP A 1 77 ? -3.215 3.819 -8.229 1.00 86.06 77 ASP A CA 1
ATOM 608 C C . ASP A 1 77 ? -3.337 5.331 -8.483 1.00 86.06 77 ASP A C 1
ATOM 610 O O . ASP A 1 77 ? -2.507 5.934 -9.167 1.00 86.06 77 ASP A O 1
ATOM 614 N N . GLY A 1 78 ? -4.359 5.842 -7.767 1.00 84.69 78 GLY A N 1
ATOM 615 C CA . GLY A 1 78 ? -4.577 7.303 -7.937 1.00 84.69 78 GLY A CA 1
ATOM 616 C C . GLY A 1 78 ? -3.902 8.095 -6.815 1.00 84.69 78 GLY A C 1
ATOM 617 O O . GLY A 1 78 ? -3.846 7.647 -5.668 1.00 84.69 78 GLY A O 1
ATOM 618 N N . TRP A 1 79 ? -3.183 9.177 -7.236 1.00 82.00 79 TRP A N 1
ATOM 619 C CA . TRP A 1 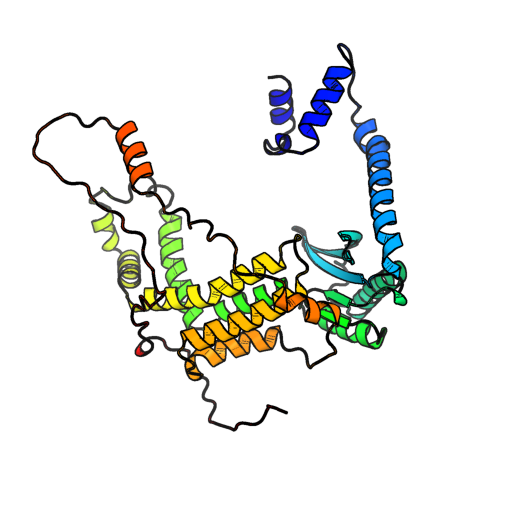79 ? -2.651 10.053 -6.173 1.00 82.00 79 TRP A CA 1
ATOM 620 C C . TRP A 1 79 ? -2.719 11.513 -6.634 1.00 82.00 79 TRP A C 1
ATOM 622 O O . TRP A 1 79 ? -2.856 11.800 -7.826 1.00 82.00 79 TRP A O 1
ATOM 632 N N . LYS A 1 80 ? -2.813 12.334 -5.604 1.00 82.50 80 LYS A N 1
ATOM 633 C CA . LYS A 1 80 ? -2.864 13.788 -5.888 1.00 82.50 80 LYS A CA 1
ATOM 634 C C . LYS A 1 80 ? -1.513 14.432 -5.552 1.00 82.50 80 LYS A C 1
ATOM 636 O O . LYS A 1 80 ? -0.932 14.184 -4.493 1.00 82.50 80 LYS A O 1
ATOM 641 N N . ASP A 1 81 ? -0.996 15.110 -6.600 1.00 81.56 81 ASP A N 1
ATOM 642 C CA . ASP A 1 81 ? 0.314 15.740 -6.315 1.00 81.56 81 ASP A CA 1
ATOM 643 C C . ASP A 1 81 ? 0.135 17.076 -5.596 1.00 81.56 81 ASP A C 1
ATOM 645 O O . ASP A 1 81 ? -0.978 17.444 -5.214 1.00 81.56 81 ASP A O 1
ATOM 649 N N . ASN A 1 82 ? 1.254 17.796 -5.259 1.00 82.62 82 ASN A N 1
ATOM 650 C CA . ASN A 1 82 ? 1.226 19.043 -4.460 1.00 82.62 82 ASN A CA 1
ATOM 651 C C . ASN A 1 82 ? 0.541 20.184 -5.221 1.00 82.62 82 ASN A C 1
ATOM 653 O O . ASN A 1 82 ? 0.079 21.143 -4.600 1.00 82.62 82 ASN A O 1
ATOM 657 N N . ARG A 1 83 ? 0.394 19.942 -6.455 1.00 83.88 83 ARG A N 1
ATOM 658 C CA . ARG A 1 83 ? -0.304 20.987 -7.248 1.00 83.88 83 ARG A CA 1
ATOM 659 C C . ARG A 1 83 ? -1.779 20.628 -7.440 1.00 83.88 83 ARG A C 1
ATOM 661 O O . ARG A 1 83 ? -2.451 21.204 -8.298 1.00 83.88 83 ARG A O 1
ATOM 668 N N . GLN A 1 84 ? -2.210 19.576 -6.812 1.00 81.12 84 GLN A N 1
ATOM 669 C CA . GLN A 1 84 ? -3.613 19.111 -6.816 1.00 81.12 84 GLN A CA 1
ATOM 670 C C . GLN A 1 84 ? -3.986 18.460 -8.148 1.00 81.12 84 GLN A C 1
ATOM 672 O O . GLN A 1 84 ? -5.143 18.518 -8.569 1.00 81.12 84 GLN A O 1
ATOM 677 N N . ARG A 1 85 ? -2.957 18.012 -8.866 1.00 83.12 85 ARG A N 1
ATOM 678 C CA . ARG A 1 85 ? -3.263 17.187 -10.050 1.00 83.12 85 ARG A CA 1
ATOM 679 C C . ARG A 1 85 ? -3.535 15.727 -9.660 1.00 83.12 85 ARG A C 1
ATOM 681 O O . ARG A 1 85 ? -2.863 15.160 -8.796 1.00 83.12 85 ARG A O 1
ATOM 688 N N . ILE A 1 86 ? -4.504 15.237 -10.396 1.00 82.06 86 ILE A N 1
ATOM 689 C CA . ILE A 1 86 ? -4.813 13.814 -10.114 1.00 82.06 86 ILE A CA 1
ATOM 690 C C . ILE A 1 86 ? -4.149 12.929 -11.178 1.00 82.06 86 ILE A C 1
ATOM 692 O O . ILE A 1 86 ? -4.428 13.045 -12.374 1.00 82.06 86 ILE A O 1
ATOM 696 N N . LEU A 1 87 ? -3.268 12.098 -10.650 1.00 87.94 87 LEU A N 1
ATOM 697 C CA . LEU A 1 87 ? -2.582 11.151 -11.556 1.00 87.94 87 LEU A CA 1
ATOM 698 C C . LEU A 1 87 ? -2.959 9.709 -11.203 1.00 87.94 87 LEU A C 1
ATOM 700 O O . LEU A 1 87 ? -3.137 9.364 -10.032 1.00 87.94 87 LEU A O 1
ATOM 704 N N . ILE A 1 88 ? -3.129 8.998 -12.340 1.00 89.00 88 ILE A N 1
ATOM 705 C CA . ILE A 1 88 ? -3.406 7.566 -12.099 1.00 89.00 88 ILE A CA 1
ATOM 706 C C . ILE A 1 88 ? -2.293 6.746 -12.765 1.00 89.00 88 ILE A C 1
ATOM 708 O O . ILE A 1 88 ? -2.045 6.860 -13.967 1.00 89.00 88 ILE A O 1
ATOM 712 N N . ASN A 1 89 ? -1.718 5.935 -11.894 1.00 91.62 89 ASN A N 1
ATOM 713 C CA . ASN A 1 89 ? -0.740 4.961 -12.432 1.00 91.62 89 ASN A CA 1
ATOM 714 C C . ASN A 1 89 ? -1.381 3.583 -12.643 1.00 91.62 89 ASN A C 1
ATOM 716 O O . ASN A 1 89 ? -2.074 3.060 -11.769 1.00 91.62 89 ASN A O 1
ATOM 720 N N . PHE A 1 90 ? -1.048 3.079 -13.817 1.00 91.94 90 PHE A N 1
ATOM 721 C CA . PHE A 1 90 ? -1.602 1.738 -14.103 1.00 91.94 90 PHE A CA 1
ATOM 722 C C . PHE A 1 90 ? -0.451 0.724 -14.096 1.00 91.94 90 PHE A C 1
ATOM 724 O O . PHE A 1 90 ? 0.558 0.897 -14.782 1.00 91.94 90 PHE A O 1
ATOM 731 N N . LEU A 1 91 ? -0.733 -0.275 -13.292 1.00 91.38 91 LEU A N 1
ATOM 732 C CA . LEU A 1 91 ? 0.263 -1.363 -13.190 1.00 91.38 91 LEU A CA 1
ATOM 733 C C . LEU A 1 91 ? -0.399 -2.719 -13.447 1.00 91.38 91 LEU A C 1
ATOM 735 O O . LEU A 1 91 ? -1.603 -2.889 -13.241 1.00 91.38 91 LEU A O 1
ATOM 739 N N . VAL A 1 92 ? 0.474 -3.638 -13.887 1.00 89.50 92 VAL A N 1
ATOM 740 C CA . VAL A 1 92 ? -0.064 -4.999 -14.112 1.00 89.50 92 VAL A CA 1
ATOM 741 C C . VAL A 1 92 ? 0.803 -5.982 -13.313 1.00 89.50 92 VAL A C 1
ATOM 743 O O . VAL A 1 92 ? 2.032 -5.983 -13.417 1.00 89.50 92 VAL A O 1
ATOM 746 N N . TYR A 1 93 ? 0.012 -6.696 -12.545 1.00 86.94 93 TYR A N 1
ATOM 747 C CA . TYR A 1 93 ? 0.726 -7.711 -11.746 1.00 86.94 93 TYR A CA 1
ATOM 748 C C . TYR A 1 93 ? 0.553 -9.107 -12.357 1.00 86.94 93 TYR A C 1
ATOM 750 O O . TYR A 1 93 ? -0.536 -9.481 -12.801 1.00 86.94 93 TYR A O 1
ATOM 758 N N . CYS A 1 94 ? 1.739 -9.851 -12.235 1.00 81.62 94 CYS A N 1
ATOM 759 C CA . CYS A 1 94 ? 1.734 -11.310 -12.481 1.00 81.62 94 CYS A CA 1
ATOM 760 C C . CYS A 1 94 ? 2.779 -11.976 -11.584 1.00 81.62 94 CYS A C 1
ATOM 762 O O . CYS A 1 94 ? 3.594 -11.302 -10.953 1.00 81.62 94 CYS A O 1
ATOM 764 N N . PRO A 1 95 ? 2.677 -13.271 -11.413 1.00 79.25 95 PRO A N 1
ATOM 765 C CA . PRO A 1 95 ? 3.602 -13.940 -10.480 1.00 79.25 95 PRO A CA 1
ATOM 766 C C . PRO A 1 95 ? 5.068 -13.665 -10.838 1.00 79.25 95 PRO A C 1
ATOM 768 O O . PRO A 1 95 ? 5.931 -13.737 -9.959 1.00 79.25 95 PRO A O 1
ATOM 771 N N . SER A 1 96 ? 5.316 -13.311 -12.022 1.00 79.06 96 SER A N 1
ATOM 772 C CA . SER A 1 96 ? 6.720 -13.049 -12.414 1.00 79.06 96 SER A CA 1
ATOM 773 C C . SER A 1 96 ? 7.138 -11.621 -12.056 1.00 79.06 96 SER A C 1
ATOM 775 O O . SER A 1 96 ? 8.333 -11.322 -12.017 1.00 79.06 96 SER A O 1
ATOM 777 N N . GLY A 1 97 ? 6.087 -10.829 -11.691 1.00 81.25 97 GLY A N 1
ATOM 778 C CA . GLY A 1 97 ? 6.478 -9.468 -11.262 1.00 81.25 97 GLY A CA 1
ATOM 779 C C . GLY A 1 97 ? 5.417 -8.444 -11.682 1.00 81.25 97 GLY A C 1
ATOM 780 O O . GLY A 1 97 ? 4.348 -8.794 -12.186 1.00 81.25 97 GLY A O 1
ATOM 781 N N . ILE A 1 98 ? 5.838 -7.103 -11.415 1.00 85.62 98 ILE A N 1
ATOM 782 C CA . ILE A 1 98 ? 4.893 -6.003 -11.715 1.00 85.62 98 ILE A CA 1
ATOM 783 C C . ILE A 1 98 ? 5.465 -5.161 -12.860 1.00 85.62 98 ILE A C 1
ATOM 785 O O . ILE A 1 98 ? 6.668 -4.894 -12.919 1.00 85.62 98 ILE A O 1
ATOM 789 N N . SER A 1 99 ? 4.510 -4.788 -13.767 1.00 86.75 99 SER A N 1
ATOM 790 C CA . SER A 1 99 ? 4.969 -3.937 -14.884 1.00 86.75 99 SER A CA 1
ATOM 791 C C . SER A 1 99 ? 4.130 -2.652 -14.921 1.00 86.75 99 SER A C 1
ATOM 793 O O . SER A 1 99 ? 2.910 -2.678 -14.749 1.00 86.75 99 SER A O 1
ATOM 795 N N . PHE A 1 100 ? 4.929 -1.637 -15.122 1.00 89.94 100 PHE A N 1
ATOM 796 C CA . PHE A 1 100 ? 4.250 -0.332 -15.278 1.00 89.94 100 PHE A CA 1
ATOM 797 C C . PHE A 1 100 ? 3.734 -0.169 -16.710 1.00 89.94 100 PHE A C 1
ATOM 799 O O . PHE A 1 100 ? 4.451 -0.421 -17.681 1.00 89.94 100 PHE A O 1
ATOM 806 N N . ILE A 1 101 ? 2.462 0.311 -16.817 1.00 89.69 101 ILE A N 1
ATOM 807 C CA . ILE A 1 101 ? 1.898 0.457 -18.188 1.00 89.69 101 ILE A CA 1
ATOM 808 C C . ILE A 1 101 ? 1.931 1.940 -18.564 1.00 89.69 101 ILE A C 1
ATOM 810 O O . ILE A 1 101 ? 2.546 2.300 -19.570 1.00 89.69 101 ILE A O 1
ATOM 814 N N . LYS A 1 102 ? 1.274 2.657 -17.703 1.00 90.06 102 LYS A N 1
ATOM 815 C CA . LYS A 1 102 ? 1.300 4.092 -18.057 1.00 90.06 102 LYS A CA 1
ATOM 816 C C . LYS A 1 102 ? 0.718 4.903 -16.893 1.00 90.06 102 LYS A C 1
ATOM 818 O O . LYS A 1 102 ? 0.072 4.358 -15.997 1.00 90.06 102 LYS A O 1
ATOM 823 N N . SER A 1 103 ? 1.054 6.193 -16.960 1.00 90.94 103 SER A N 1
ATOM 824 C CA . SER A 1 103 ? 0.496 7.161 -15.990 1.00 90.94 103 SER A CA 1
ATOM 825 C C . SER A 1 103 ? -0.354 8.203 -16.726 1.00 90.94 103 SER A C 1
ATOM 827 O O . SER A 1 103 ? 0.021 8.696 -17.793 1.00 90.94 103 SER A O 1
ATOM 829 N N . VAL A 1 104 ? -1.509 8.478 -16.089 1.00 89.38 104 V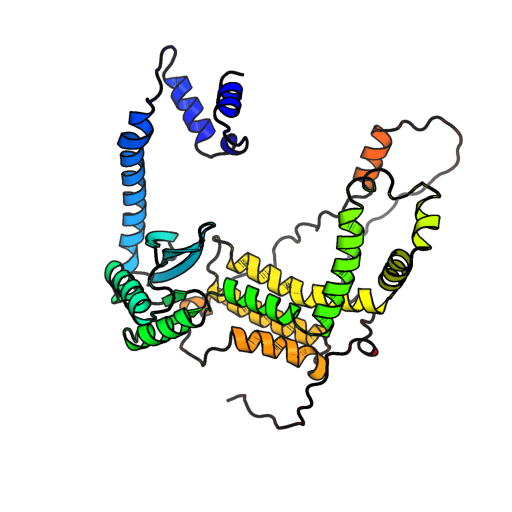AL A N 1
ATOM 830 C CA . VAL A 1 104 ? -2.456 9.370 -16.798 1.00 89.38 104 VAL A CA 1
ATOM 831 C C . VAL A 1 104 ? -2.812 10.521 -15.845 1.00 89.38 104 VAL A C 1
ATOM 833 O O . VAL A 1 104 ? -3.007 10.323 -14.644 1.00 89.38 104 VAL A O 1
ATOM 836 N N . ASP A 1 105 ? -2.765 11.725 -16.434 1.00 88.44 105 ASP A N 1
ATOM 837 C CA . ASP A 1 105 ? -3.287 12.896 -15.691 1.00 88.44 105 ASP A CA 1
ATOM 838 C C . ASP A 1 105 ? -4.819 12.962 -15.791 1.00 88.44 105 ASP A C 1
ATOM 840 O O . ASP A 1 105 ? -5.379 13.208 -16.862 1.00 88.44 105 ASP A O 1
ATOM 844 N N . ALA A 1 106 ? -5.484 12.801 -14.604 1.00 83.50 106 ALA A N 1
ATOM 845 C CA . ALA A 1 106 ? -6.963 12.712 -14.624 1.00 83.50 106 ALA A CA 1
ATOM 846 C C . ALA A 1 106 ? -7.561 13.930 -13.913 1.00 83.50 106 ALA A C 1
ATOM 848 O O . ALA A 1 106 ? -8.666 13.856 -13.371 1.00 83.50 106 ALA A O 1
ATOM 849 N N . SER A 1 107 ? -6.877 15.046 -13.897 1.00 80.75 107 SER A N 1
ATOM 850 C CA . SER A 1 107 ? -7.303 16.236 -13.119 1.00 80.75 107 SER A CA 1
ATOM 851 C C . SER A 1 107 ? -8.599 16.804 -13.694 1.00 80.75 107 SER A C 1
ATOM 853 O O . SER A 1 107 ? -9.447 17.280 -12.937 1.00 80.75 107 SER A O 1
ATOM 855 N N . ASN A 1 108 ? -8.888 16.618 -15.041 1.00 74.00 108 ASN A N 1
ATOM 856 C CA . ASN A 1 108 ? -10.072 17.263 -15.653 1.00 74.00 108 ASN A CA 1
ATOM 857 C C . ASN A 1 108 ? -11.292 16.339 -15.606 1.00 74.00 108 ASN A C 1
ATOM 859 O O . ASN A 1 108 ? -12.388 16.749 -15.991 1.00 74.00 108 A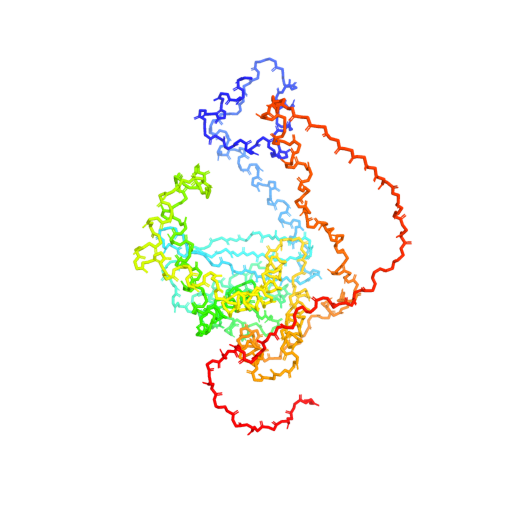SN A O 1
ATOM 863 N N . PHE A 1 109 ? -11.128 15.189 -14.862 1.00 68.31 109 PHE A N 1
ATOM 864 C CA . PHE A 1 109 ? -12.256 14.256 -15.096 1.00 68.31 109 PHE A CA 1
ATOM 865 C C . PHE A 1 109 ? -12.541 13.486 -13.807 1.00 68.31 109 PHE A C 1
ATOM 867 O O . PHE A 1 109 ? -13.086 12.381 -13.849 1.00 68.31 109 PHE A O 1
ATOM 874 N N . GLU A 1 110 ? -12.237 14.056 -12.645 1.00 58.28 110 GLU A N 1
ATOM 875 C CA . GLU A 1 110 ? -12.264 13.499 -11.275 1.00 58.28 110 GLU A CA 1
ATOM 876 C C . GLU A 1 110 ? -13.675 13.017 -10.918 1.00 58.28 110 GLU A C 1
ATOM 878 O O . GLU A 1 110 ? -13.821 12.013 -10.219 1.00 58.28 110 GLU A O 1
ATOM 883 N N . SER A 1 111 ? -14.756 13.386 -11.749 1.00 63.88 111 SER A N 1
ATOM 884 C CA . SER A 1 111 ? -16.093 12.983 -11.240 1.00 63.88 111 SER A CA 1
ATOM 885 C C . SER A 1 111 ? -16.861 12.227 -12.324 1.00 63.88 111 SER A C 1
ATOM 887 O O . SER A 1 111 ? -18.054 11.960 -12.163 1.00 63.88 111 SER A O 1
ATOM 889 N N . ASN A 1 112 ? -16.018 11.812 -13.367 1.00 77.44 112 ASN A N 1
ATOM 890 C CA . ASN A 1 112 ? -16.831 11.220 -14.456 1.00 77.44 112 ASN A CA 1
ATOM 891 C C . ASN A 1 112 ? -16.547 9.715 -14.542 1.00 77.44 112 ASN A C 1
ATOM 893 O O . ASN A 1 112 ? -15.522 9.287 -15.076 1.00 77.44 112 ASN A O 1
ATOM 897 N N . ALA A 1 113 ? -17.291 8.954 -13.844 1.00 76.75 113 ALA A N 1
ATOM 898 C CA . ALA A 1 113 ? -17.148 7.484 -13.778 1.00 76.75 113 ALA A CA 1
ATOM 899 C C . ALA A 1 113 ? -17.042 6.874 -15.186 1.00 76.75 113 ALA A C 1
ATOM 901 O O . ALA A 1 113 ? -16.301 5.909 -15.382 1.00 76.75 113 ALA A O 1
ATOM 902 N N . GLU A 1 114 ? -17.670 7.498 -16.147 1.00 82.06 114 GLU A N 1
ATOM 903 C CA . GLU A 1 114 ? -17.603 6.960 -17.526 1.00 82.06 114 GLU A CA 1
ATOM 904 C C . GLU A 1 114 ? -16.198 7.130 -18.126 1.00 82.06 114 GLU A C 1
ATOM 906 O O . GLU A 1 114 ? -15.695 6.211 -18.776 1.00 82.06 114 GLU A O 1
ATOM 911 N N . TYR A 1 115 ? -15.674 8.288 -17.930 1.00 84.44 115 TYR A N 1
ATOM 912 C CA . TYR A 1 115 ? -14.297 8.491 -18.435 1.00 84.44 115 TYR A CA 1
ATOM 913 C C . TYR A 1 115 ? -13.319 7.510 -17.777 1.00 84.44 115 TYR A C 1
ATOM 915 O O . TYR A 1 115 ? -12.486 6.920 -18.469 1.00 84.44 115 TYR A O 1
ATOM 923 N N . LEU A 1 116 ? -13.389 7.427 -16.483 1.00 86.12 116 LEU A N 1
ATOM 924 C CA . LEU A 1 116 ? -12.486 6.487 -15.784 1.00 86.12 116 LEU A CA 1
ATOM 925 C C . LEU A 1 116 ? -12.704 5.048 -16.263 1.00 86.12 116 LEU A C 1
ATOM 927 O O . LEU A 1 116 ? -11.734 4.305 -16.429 1.00 86.12 116 LEU A O 1
ATOM 931 N N . CYS A 1 117 ? -13.990 4.772 -16.525 1.00 87.44 117 CYS A N 1
ATOM 932 C CA . CYS A 1 117 ? -14.256 3.406 -17.046 1.00 87.44 117 CYS A CA 1
ATOM 933 C C . CYS A 1 117 ? -13.600 3.215 -18.414 1.00 87.44 117 CYS A C 1
ATOM 935 O O . CYS A 1 117 ? -13.040 2.150 -18.679 1.00 87.44 117 CYS A O 1
ATOM 937 N N . ASN A 1 118 ? -13.654 4.243 -19.260 1.00 90.00 118 ASN A N 1
ATOM 938 C CA . ASN A 1 118 ? -13.011 4.107 -20.583 1.00 90.00 118 ASN A CA 1
ATOM 939 C C . ASN A 1 118 ? -11.489 3.974 -20.452 1.00 90.00 118 ASN A C 1
ATOM 941 O O . ASN A 1 118 ? -10.873 3.231 -21.218 1.00 90.00 118 ASN A O 1
ATOM 945 N N . LEU A 1 119 ? -10.968 4.667 -19.462 1.00 90.25 119 LEU A N 1
ATOM 946 C CA . LEU A 1 119 ? -9.511 4.554 -19.270 1.00 90.25 119 LEU A CA 1
ATOM 947 C C . LEU A 1 119 ? -9.124 3.128 -18.855 1.00 90.25 119 LEU A C 1
ATOM 949 O O . LEU A 1 119 ? -8.173 2.568 -19.405 1.00 90.25 119 LEU A O 1
ATOM 953 N N . PHE A 1 120 ? -9.889 2.595 -17.910 1.00 91.12 120 PHE A N 1
ATOM 954 C CA . PHE A 1 120 ? -9.591 1.212 -17.491 1.00 91.12 120 PHE A CA 1
ATOM 955 C C . PHE A 1 120 ? -9.857 0.220 -18.626 1.00 91.12 120 PHE A C 1
ATOM 957 O O . PHE A 1 120 ? -9.103 -0.742 -18.788 1.00 91.12 120 PHE A O 1
ATOM 964 N N . SER A 1 121 ? -10.842 0.526 -19.412 1.00 92.62 121 SER A N 1
ATOM 965 C CA . SER A 1 121 ? -11.119 -0.393 -20.540 1.00 92.62 121 SER A CA 1
ATOM 966 C C . SER A 1 121 ? -9.959 -0.377 -21.543 1.00 92.62 121 SER A C 1
ATOM 968 O O . SER A 1 121 ? -9.625 -1.420 -22.108 1.00 92.62 121 SER A O 1
ATOM 970 N N . GLU A 1 122 ? -9.430 0.788 -21.710 1.00 94.06 122 GLU A N 1
ATOM 971 C CA . GLU A 1 122 ? -8.266 0.863 -22.614 1.00 94.06 122 GLU A CA 1
ATOM 972 C C . GLU A 1 122 ? -7.110 -0.006 -22.098 1.00 94.06 122 GLU A C 1
ATOM 974 O O . GLU A 1 122 ? -6.466 -0.699 -22.888 1.00 94.06 122 GLU A O 1
ATOM 979 N N . ILE A 1 123 ? -6.967 0.099 -20.768 1.00 93.88 123 ILE A N 1
ATOM 980 C CA . ILE A 1 123 ? -5.859 -0.706 -20.201 1.00 93.88 123 ILE A CA 1
ATOM 981 C C . ILE A 1 123 ? -6.165 -2.198 -20.354 1.00 93.88 123 ILE A C 1
ATOM 983 O O . ILE A 1 123 ? -5.264 -2.980 -20.666 1.00 93.88 123 ILE A O 1
ATOM 987 N N . VAL A 1 124 ? -7.406 -2.574 -20.160 1.00 93.19 124 VAL A N 1
ATOM 988 C CA . VAL A 1 124 ? -7.791 -3.989 -20.344 1.00 93.19 124 VAL A CA 1
ATOM 989 C C . VAL A 1 124 ? -7.507 -4.431 -21.783 1.00 93.19 124 VAL A C 1
ATOM 991 O O . VAL A 1 124 ? -6.992 -5.531 -21.996 1.00 93.19 124 VAL A O 1
ATOM 994 N N . GLU A 1 125 ? -7.734 -3.583 -22.678 1.00 93.19 125 GLU A N 1
ATOM 995 C CA . GLU A 1 125 ? -7.490 -3.960 -24.088 1.00 93.19 125 GLU A CA 1
ATOM 996 C C . GLU A 1 125 ? -5.988 -4.065 -24.368 1.00 93.19 125 GLU A C 1
ATOM 998 O O . GLU A 1 125 ? -5.567 -4.949 -25.118 1.00 93.19 125 GLU A O 1
ATOM 1003 N N . ILE A 1 126 ? -5.233 -3.151 -23.789 1.00 90.69 126 ILE A N 1
ATOM 1004 C CA . ILE A 1 126 ? -3.771 -3.235 -23.990 1.00 90.69 126 ILE A CA 1
ATOM 1005 C C . ILE A 1 126 ? -3.251 -4.575 -23.454 1.00 90.69 126 ILE A C 1
ATOM 1007 O O . ILE A 1 126 ? -2.435 -5.222 -24.114 1.00 90.69 126 ILE A O 1
ATOM 1011 N N . VAL A 1 127 ? -3.860 -4.964 -22.311 1.00 89.88 127 VAL A N 1
ATOM 1012 C CA . VAL A 1 127 ? -3.368 -6.227 -21.720 1.00 89.88 127 VAL A CA 1
ATOM 1013 C C . VAL A 1 127 ? -4.024 -7.420 -22.420 1.00 89.88 127 VAL A C 1
ATOM 1015 O O . VAL A 1 127 ? -3.362 -8.434 -22.655 1.00 89.88 127 VAL A O 1
ATOM 1018 N N . GLY A 1 128 ? -5.155 -7.205 -22.950 1.00 90.75 128 GLY A N 1
ATOM 1019 C CA . GLY A 1 128 ? -5.955 -8.312 -23.521 1.00 90.75 128 GLY A CA 1
ATOM 1020 C C . GLY A 1 128 ? -7.006 -8.819 -22.525 1.00 90.75 128 GLY A C 1
ATOM 1021 O O . GLY A 1 128 ? -6.672 -9.469 -21.532 1.00 90.75 128 GLY A O 1
ATOM 1022 N N . SER A 1 129 ? -8.216 -8.688 -22.858 1.00 90.31 129 SER A N 1
ATOM 1023 C CA . SER A 1 129 ? -9.308 -9.003 -21.901 1.00 90.31 129 SER A CA 1
ATOM 1024 C C . SER A 1 129 ? -9.262 -10.472 -21.475 1.00 90.31 129 SER A C 1
ATOM 1026 O O . SER A 1 129 ? -9.626 -10.793 -20.342 1.00 90.31 129 SER A O 1
ATOM 1028 N N . SER A 1 130 ? -8.749 -11.360 -22.375 1.00 88.69 130 SER A N 1
ATOM 1029 C CA . SER A 1 130 ? -8.710 -12.795 -22.008 1.00 88.69 130 SER A CA 1
ATOM 1030 C C . SER A 1 130 ? -7.580 -13.080 -21.012 1.00 88.69 130 SER A C 1
ATOM 1032 O O . SER A 1 130 ? -7.588 -14.126 -20.359 1.00 88.69 130 SER A O 1
ATOM 1034 N N . ASN A 1 131 ? -6.738 -12.065 -20.869 1.00 88.75 131 ASN A N 1
ATOM 1035 C CA . ASN A 1 131 ? -5.598 -12.293 -19.956 1.00 88.75 131 ASN A CA 1
ATOM 1036 C C . ASN A 1 131 ? -5.839 -11.671 -18.577 1.00 88.75 131 ASN A C 1
ATOM 1038 O O . ASN A 1 131 ? -5.065 -11.912 -17.649 1.00 88.75 131 ASN A O 1
ATOM 1042 N N . VAL A 1 132 ? -6.956 -10.988 -18.454 1.00 90.19 132 VAL A N 1
ATOM 1043 C CA . VAL A 1 132 ? -7.160 -10.249 -17.191 1.00 90.19 132 VAL A CA 1
ATOM 1044 C C . VAL A 1 132 ? -8.174 -11.034 -16.341 1.00 90.19 132 VAL A C 1
ATOM 1046 O O . VAL A 1 132 ? -9.280 -11.346 -16.789 1.00 90.19 132 VAL A O 1
ATOM 1049 N N . VAL A 1 133 ? -7.749 -11.171 -15.059 1.00 88.25 133 VAL A N 1
ATOM 1050 C CA . VAL A 1 133 ? -8.679 -11.959 -14.200 1.00 88.25 133 VAL A CA 1
ATOM 1051 C C . VAL A 1 133 ? -9.162 -11.065 -13.053 1.00 88.25 133 VAL A C 1
ATOM 1053 O O . VAL A 1 133 ? -10.176 -11.374 -12.421 1.00 88.25 133 VAL A O 1
ATOM 1056 N N . HIS A 1 134 ? -8.368 -9.939 -12.797 1.00 89.44 134 HIS A N 1
ATOM 1057 C CA . HIS A 1 134 ? -8.743 -9.152 -11.609 1.00 89.44 134 HIS A CA 1
ATOM 1058 C C . HIS A 1 134 ? -8.320 -7.691 -11.810 1.00 89.44 134 HIS A C 1
ATOM 1060 O O . HIS A 1 134 ? -7.303 -7.404 -12.446 1.00 89.44 134 HIS A O 1
ATOM 1066 N N . MET A 1 135 ? -9.114 -6.837 -11.202 1.00 89.12 135 MET A N 1
ATOM 1067 C CA . MET A 1 135 ? -8.750 -5.409 -11.183 1.00 89.12 135 MET A CA 1
ATOM 1068 C C . MET A 1 135 ? -8.826 -4.887 -9.747 1.00 89.12 135 MET A C 1
ATOM 1070 O O . MET A 1 135 ? -9.754 -5.203 -9.000 1.00 89.12 135 MET A O 1
ATOM 1074 N N . VAL A 1 136 ? -7.804 -3.969 -9.520 1.00 88.62 136 VAL A N 1
ATOM 1075 C CA . VAL A 1 136 ? -7.748 -3.429 -8.143 1.00 88.62 136 VAL A CA 1
ATOM 1076 C C . VAL A 1 136 ? -7.663 -1.900 -8.245 1.00 88.62 136 VAL A C 1
ATOM 1078 O O . VAL A 1 136 ? -6.795 -1.350 -8.927 1.00 88.62 136 VAL A O 1
ATOM 1081 N N . THR A 1 137 ? -8.596 -1.215 -7.577 1.00 87.31 137 THR A N 1
ATOM 1082 C CA . THR A 1 137 ? -8.543 0.260 -7.527 1.00 87.31 137 THR A CA 1
ATOM 1083 C C . THR A 1 137 ? -8.786 0.732 -6.092 1.00 87.31 137 THR A C 1
ATOM 1085 O O . THR A 1 137 ? -9.079 -0.069 -5.203 1.00 87.31 137 THR A O 1
ATOM 1088 N N . ASP A 1 138 ? -8.538 2.115 -5.933 1.00 81.12 138 ASP A N 1
ATOM 1089 C CA . ASP A 1 138 ? -8.820 2.689 -4.597 1.00 81.12 138 ASP A CA 1
ATOM 1090 C C . ASP A 1 138 ? -10.316 2.613 -4.263 1.00 81.12 138 ASP A C 1
ATOM 1092 O O . ASP A 1 138 ? -11.150 2.353 -5.134 1.00 81.12 138 ASP A O 1
ATOM 1096 N N . ASN A 1 139 ? -10.625 2.727 -2.892 1.00 74.31 139 ASN A N 1
ATOM 1097 C CA . ASN A 1 139 ? -11.989 2.464 -2.371 1.00 74.31 139 ASN A CA 1
ATOM 1098 C C . ASN A 1 139 ? -12.789 3.767 -2.296 1.00 74.31 139 ASN A C 1
ATOM 1100 O O . ASN A 1 139 ? -13.717 3.884 -1.494 1.00 74.31 139 ASN A O 1
ATOM 1104 N N . THR A 1 140 ? -12.464 4.715 -3.201 1.00 76.06 140 THR A N 1
ATOM 1105 C CA . THR A 1 140 ? -13.289 5.941 -3.261 1.00 76.06 140 THR A CA 1
ATOM 1106 C C . THR A 1 140 ? -14.551 5.700 -4.097 1.00 76.06 140 THR A C 1
ATOM 1108 O O . THR A 1 140 ? -14.639 4.730 -4.853 1.00 76.06 140 THR A O 1
ATOM 1111 N N . SER A 1 141 ? -15.633 6.512 -3.852 1.00 74.69 141 SER A N 1
ATOM 1112 C CA . SER A 1 141 ? -16.968 6.275 -4.455 1.00 74.69 141 SER A CA 1
ATOM 1113 C C . SER A 1 141 ? -16.882 6.210 -5.986 1.00 74.69 141 SER A C 1
ATOM 1115 O O . SER A 1 141 ? -17.547 5.374 -6.600 1.00 74.69 141 SER A O 1
ATOM 1117 N N . ASN A 1 142 ? -16.056 6.994 -6.629 1.00 76.81 142 ASN A N 1
ATOM 1118 C CA . ASN A 1 142 ? -15.956 6.983 -8.107 1.00 76.81 142 ASN A CA 1
ATOM 1119 C C . ASN A 1 142 ? -15.344 5.674 -8.621 1.00 76.81 142 ASN A C 1
ATOM 1121 O O . ASN A 1 142 ? -15.803 5.141 -9.632 1.00 76.81 142 ASN A O 1
ATOM 1125 N N . TYR A 1 143 ? -14.442 5.117 -7.880 1.00 80.00 143 TYR A N 1
ATOM 1126 C CA . TYR A 1 143 ? -13.767 3.880 -8.340 1.00 80.00 143 TYR A CA 1
ATOM 1127 C C . TYR A 1 143 ? -14.640 2.650 -8.066 1.00 80.00 143 TYR A C 1
ATOM 1129 O O . TYR A 1 143 ? -14.540 1.653 -8.786 1.00 80.00 143 TYR A O 1
ATOM 1137 N N . LYS A 1 144 ? -15.521 2.802 -7.010 1.00 80.56 144 LYS A N 1
ATOM 1138 C CA . LYS A 1 144 ? -16.488 1.692 -6.822 1.00 80.56 144 LYS A CA 1
ATOM 1139 C C . LYS A 1 144 ? -17.469 1.615 -7.993 1.00 80.56 144 LYS A C 1
ATOM 1141 O O . LYS A 1 144 ? -17.786 0.516 -8.453 1.00 80.56 144 LYS A O 1
ATOM 1146 N N . ALA A 1 145 ? -17.885 2.826 -8.410 1.00 81.75 145 ALA A N 1
ATOM 1147 C CA . ALA A 1 145 ? -18.789 2.847 -9.580 1.00 81.75 145 ALA A CA 1
ATOM 1148 C C . ALA A 1 145 ? -18.090 2.300 -10.832 1.00 81.75 145 ALA A C 1
ATOM 1150 O O . ALA A 1 145 ? -18.698 1.542 -11.590 1.00 81.75 145 ALA A O 1
ATOM 1151 N N . VAL A 1 146 ? -16.844 2.653 -10.948 1.00 83.31 146 VAL A N 1
ATOM 1152 C CA . VAL A 1 146 ? -16.079 2.152 -12.114 1.00 83.31 146 VAL A CA 1
ATOM 1153 C C . VAL A 1 146 ? -15.937 0.627 -12.019 1.00 83.31 146 VAL A C 1
ATOM 1155 O O . VAL A 1 146 ? -16.063 -0.065 -13.032 1.00 83.31 146 VAL A O 1
ATOM 1158 N N . GLY A 1 147 ? -15.679 0.218 -10.809 1.00 84.38 147 GLY A N 1
ATOM 1159 C CA . GLY A 1 147 ? -15.571 -1.245 -10.622 1.00 84.38 147 GLY A CA 1
ATOM 1160 C C . GLY A 1 147 ? -16.844 -1.969 -11.062 1.00 84.38 147 GLY A C 1
ATOM 1161 O O . GLY A 1 147 ? -16.764 -3.006 -11.724 1.00 84.38 147 GLY A O 1
ATOM 1162 N N . ARG A 1 148 ? -17.990 -1.367 -10.694 1.00 84.00 148 ARG A N 1
ATOM 1163 C CA . ARG A 1 148 ? -19.267 -2.011 -11.072 1.00 84.00 148 ARG A CA 1
ATOM 1164 C C . ARG A 1 148 ? -19.457 -1.997 -12.593 1.00 84.00 148 ARG A C 1
ATOM 1166 O O . ARG A 1 148 ? -19.875 -3.005 -13.166 1.00 84.00 148 ARG A O 1
ATOM 1173 N N . LEU A 1 149 ? -19.128 -0.864 -13.198 1.00 87.31 149 LEU A N 1
ATOM 1174 C CA . LEU A 1 149 ? -19.298 -0.755 -14.663 1.00 87.31 149 LEU A CA 1
ATOM 1175 C C . LEU A 1 149 ? -18.358 -1.718 -15.394 1.00 87.31 149 LEU A C 1
ATOM 1177 O O . LEU A 1 149 ? -18.766 -2.342 -16.376 1.00 87.31 149 LEU A O 1
ATOM 1181 N N . LEU A 1 150 ? -17.191 -1.854 -14.891 1.00 85.81 150 LEU A N 1
ATOM 1182 C CA . LEU A 1 150 ? -16.221 -2.738 -15.576 1.00 85.81 150 LEU A CA 1
ATOM 1183 C C . LEU A 1 150 ? -16.628 -4.205 -15.408 1.00 85.81 150 LEU A C 1
ATOM 1185 O O . LEU A 1 150 ? -16.439 -5.002 -16.330 1.00 85.81 150 LEU A O 1
ATOM 1189 N N . SER A 1 151 ? -17.175 -4.449 -14.186 1.00 85.06 151 SER A N 1
ATOM 1190 C CA . SER A 1 151 ? -17.600 -5.845 -13.956 1.00 85.06 151 SER A CA 1
ATOM 1191 C C . SER A 1 151 ? -18.763 -6.219 -14.882 1.00 85.06 151 SER A C 1
ATOM 1193 O O . SER A 1 151 ? -18.895 -7.386 -15.259 1.00 85.06 151 SER A O 1
ATOM 1195 N N . GLU A 1 152 ? -19.597 -5.215 -15.202 1.00 88.06 152 GLU A N 1
ATOM 1196 C CA . GLU A 1 152 ? -20.695 -5.491 -16.155 1.00 88.06 152 GLU A CA 1
ATOM 1197 C C . GLU A 1 152 ? -20.157 -5.650 -17.580 1.00 88.06 152 GLU A C 1
ATOM 1199 O O . GLU A 1 152 ? -20.639 -6.508 -18.322 1.00 88.06 152 GLU A O 1
ATOM 1204 N N . LYS A 1 153 ? -19.172 -4.840 -17.882 1.00 90.62 153 LYS A N 1
ATOM 1205 C CA . LYS A 1 153 ? -18.632 -4.869 -19.260 1.00 90.62 153 LYS A CA 1
ATOM 1206 C C . LYS A 1 153 ? -17.779 -6.122 -19.486 1.00 90.62 153 LYS A C 1
ATOM 1208 O O . LYS A 1 153 ? -17.810 -6.694 -20.577 1.00 90.62 153 LYS A O 1
ATOM 1213 N N . TYR A 1 154 ? -17.111 -6.549 -18.441 1.00 90.19 154 TYR A N 1
ATOM 1214 C CA . TYR A 1 154 ? -16.252 -7.743 -18.558 1.00 90.19 154 TYR A CA 1
ATOM 1215 C C . TYR A 1 154 ? -16.638 -8.739 -17.460 1.00 90.19 154 TYR A C 1
ATOM 1217 O O . TYR A 1 154 ? -16.059 -8.745 -16.371 1.00 90.19 154 TYR A O 1
ATOM 1225 N N . PRO A 1 155 ? -17.568 -9.666 -17.748 1.00 88.38 155 PRO A N 1
ATOM 1226 C CA . PRO A 1 155 ? -18.130 -10.552 -16.708 1.00 88.38 155 PRO A CA 1
ATOM 1227 C C . PRO A 1 155 ? -17.089 -11.551 -16.192 1.00 88.38 155 PRO A C 1
ATOM 1229 O O . PRO A 1 155 ? -17.250 -12.080 -15.089 1.00 88.38 155 PRO A O 1
ATOM 1232 N N . THR A 1 156 ? -15.994 -11.731 -16.920 1.00 86.81 156 THR A N 1
ATOM 1233 C CA . THR A 1 156 ? -14.981 -12.730 -16.497 1.00 86.81 156 THR A CA 1
ATOM 1234 C C . THR A 1 156 ? -13.900 -12.059 -15.646 1.00 86.81 156 THR A C 1
ATOM 1236 O O . THR A 1 156 ? -13.008 -12.740 -15.134 1.00 86.81 156 THR A O 1
ATOM 1239 N N . ILE A 1 157 ? -14.018 -10.710 -15.470 1.00 88.56 157 ILE A N 1
ATOM 1240 C CA . ILE A 1 157 ? -12.982 -9.991 -14.702 1.00 88.56 157 ILE A CA 1
ATOM 1241 C C . ILE A 1 157 ? -13.603 -9.557 -13.369 1.00 88.56 157 ILE A C 1
ATOM 1243 O O . ILE A 1 157 ? -14.663 -8.928 -13.330 1.00 88.56 157 ILE A O 1
ATOM 1247 N N . SER A 1 158 ? -12.840 -9.926 -12.300 1.00 86.88 158 SER A N 1
ATOM 1248 C CA . SER A 1 158 ? -13.319 -9.496 -10.970 1.00 86.88 158 SER A CA 1
ATOM 1249 C C . SER A 1 158 ? -12.692 -8.153 -10.566 1.00 86.88 158 SER A C 1
ATOM 1251 O O . SER A 1 158 ? -11.616 -7.783 -11.041 1.00 86.88 158 SER A O 1
ATOM 1253 N N . TRP A 1 159 ? -13.498 -7.466 -9.722 1.00 87.94 159 TRP A N 1
ATOM 1254 C CA . TRP A 1 159 ? -12.969 -6.174 -9.217 1.00 87.94 159 TRP A CA 1
ATOM 1255 C C . TRP A 1 159 ? -12.983 -6.190 -7.683 1.00 87.94 159 TRP A C 1
ATOM 1257 O O . TRP A 1 159 ? -13.895 -6.736 -7.057 1.00 87.94 159 TRP A O 1
ATOM 1267 N N . SER A 1 160 ? -11.858 -5.611 -7.136 1.00 85.31 160 SER A N 1
ATOM 1268 C CA . SER A 1 160 ? -11.840 -5.420 -5.669 1.00 85.31 160 SER A CA 1
ATOM 1269 C C . SER A 1 160 ? -11.155 -4.087 -5.342 1.00 85.31 160 SER A C 1
ATOM 1271 O O . SER A 1 160 ? -10.357 -3.571 -6.127 1.00 85.31 160 SER A O 1
ATOM 1273 N N . PRO A 1 161 ? -11.578 -3.485 -4.185 1.00 85.56 161 PRO A N 1
ATOM 1274 C CA . PRO A 1 161 ? -10.856 -2.281 -3.748 1.00 85.56 161 PRO A CA 1
ATOM 1275 C C . PRO A 1 161 ? -9.466 -2.624 -3.185 1.00 85.56 161 PRO A C 1
ATOM 1277 O O . PRO A 1 161 ? -9.194 -3.774 -2.828 1.00 85.56 161 PRO A O 1
ATOM 1280 N N . CYS A 1 162 ? -8.684 -1.601 -3.134 1.00 86.19 162 CYS A N 1
ATOM 1281 C CA . CYS A 1 162 ? -7.317 -1.811 -2.610 1.00 86.19 162 CYS A CA 1
ATOM 1282 C C . CYS A 1 162 ? -7.381 -2.132 -1.112 1.00 86.19 162 CYS A C 1
ATOM 1284 O O . CYS A 1 162 ? -8.001 -1.411 -0.329 1.00 86.19 162 CYS A O 1
ATOM 1286 N N . ALA A 1 163 ? -6.745 -3.202 -0.755 1.00 86.81 163 ALA A N 1
ATOM 1287 C CA . ALA A 1 163 ? -6.769 -3.661 0.652 1.00 86.81 163 ALA A CA 1
ATOM 1288 C C . ALA A 1 163 ? -6.064 -2.645 1.569 1.00 86.81 163 ALA A C 1
ATOM 1290 O O . ALA A 1 163 ? -6.542 -2.382 2.674 1.00 86.81 163 ALA A O 1
ATOM 1291 N N . ALA A 1 164 ? -4.946 -2.130 1.053 1.00 87.12 164 ALA A N 1
ATOM 1292 C CA . ALA A 1 164 ? -4.212 -1.159 1.896 1.00 87.12 164 ALA A CA 1
ATOM 1293 C C . ALA A 1 164 ? -5.080 0.073 2.204 1.00 87.12 164 ALA A C 1
ATOM 1295 O O . ALA A 1 164 ? -5.105 0.538 3.345 1.00 87.12 164 ALA A O 1
ATOM 1296 N N . HIS A 1 165 ? -5.688 0.455 1.122 1.00 85.88 165 HIS A N 1
ATOM 1297 C CA . HIS A 1 165 ? -6.563 1.621 1.359 1.00 85.88 165 HIS A CA 1
ATOM 1298 C C . HIS A 1 165 ? -7.722 1.270 2.304 1.00 85.88 165 HIS A C 1
ATOM 1300 O O . HIS A 1 165 ? -8.075 2.079 3.165 1.00 85.88 165 HIS A O 1
ATOM 1306 N N . CYS A 1 166 ? -8.279 0.110 2.163 1.00 88.06 166 CYS A N 1
ATOM 1307 C CA . CYS A 1 166 ? -9.367 -0.304 3.073 1.00 88.06 166 CYS A CA 1
ATOM 1308 C C . CYS A 1 166 ? -8.871 -0.351 4.522 1.00 88.06 166 CYS A C 1
ATOM 1310 O O . CYS A 1 166 ? -9.582 0.089 5.427 1.00 88.06 166 CYS A O 1
ATOM 1312 N N . LEU A 1 167 ? -7.703 -0.873 4.746 1.00 89.56 167 LEU A N 1
ATOM 1313 C CA . LEU A 1 167 ? -7.174 -0.967 6.128 1.00 89.56 167 LEU A CA 1
ATOM 1314 C C . LEU A 1 167 ? -6.933 0.434 6.694 1.00 89.56 167 LEU A C 1
ATOM 1316 O O . LEU A 1 167 ? -7.185 0.666 7.878 1.00 89.56 167 LEU A O 1
ATOM 1320 N N . ASN A 1 168 ? -6.449 1.294 5.803 1.00 89.56 168 ASN A N 1
ATOM 1321 C CA . ASN A 1 168 ? -6.291 2.689 6.273 1.00 89.56 168 ASN A CA 1
ATOM 1322 C C . ASN A 1 168 ? -7.625 3.298 6.701 1.00 89.56 168 ASN A C 1
ATOM 1324 O O . ASN A 1 168 ? -7.680 3.991 7.718 1.00 89.56 168 ASN A O 1
ATOM 1328 N N . LEU A 1 169 ? -8.640 3.029 5.892 1.00 89.56 169 LEU A N 1
ATOM 1329 C CA . LEU A 1 169 ? -9.964 3.590 6.233 1.00 89.56 169 LEU A CA 1
ATOM 1330 C C . LEU A 1 169 ? -10.504 2.965 7.525 1.00 89.56 169 LEU A C 1
ATOM 1332 O O . LEU A 1 169 ? -11.154 3.655 8.313 1.00 89.56 169 LEU A O 1
ATOM 1336 N N . ILE A 1 170 ? -10.231 1.668 7.702 1.00 91.25 170 ILE A N 1
ATOM 1337 C CA . ILE A 1 170 ? -10.676 1.030 8.959 1.00 91.25 170 ILE A CA 1
ATOM 1338 C C . ILE A 1 170 ? -10.012 1.739 10.148 1.00 91.25 170 ILE A C 1
ATOM 1340 O O . ILE A 1 170 ? -10.691 2.063 11.126 1.00 91.25 170 ILE A O 1
ATOM 1344 N N . MET A 1 171 ? -8.747 1.961 10.015 1.00 90.69 171 MET A N 1
ATOM 1345 C CA . MET A 1 171 ? -8.054 2.632 11.134 1.00 90.69 171 MET A CA 1
ATOM 1346 C C . MET A 1 171 ? -8.608 4.046 11.330 1.00 90.69 171 MET A C 1
ATOM 1348 O O . MET A 1 171 ? -8.760 4.491 12.470 1.00 90.69 171 MET A O 1
ATOM 1352 N N . LYS A 1 172 ? -8.793 4.733 10.197 1.00 91.38 172 LYS A N 1
ATOM 1353 C CA . LYS A 1 172 ? -9.410 6.067 10.305 1.00 91.38 172 LYS A CA 1
ATOM 1354 C C . LYS A 1 172 ? -10.763 6.007 11.026 1.00 91.38 172 LYS A C 1
ATOM 1356 O O . LYS A 1 172 ? -11.014 6.818 11.920 1.00 91.38 172 LYS A O 1
ATOM 1361 N N . ASP A 1 173 ? -11.643 5.093 10.663 1.00 92.44 173 ASP A N 1
ATOM 1362 C CA . ASP A 1 173 ? -12.991 5.015 11.267 1.00 92.44 173 ASP A CA 1
ATOM 1363 C C . ASP A 1 173 ? -12.900 4.629 12.750 1.00 92.44 173 ASP A C 1
ATOM 1365 O O . ASP A 1 173 ? -13.671 5.141 13.563 1.00 92.44 173 ASP A O 1
ATOM 1369 N N . VAL A 1 174 ? -11.906 3.709 13.036 1.00 90.25 174 VAL A N 1
ATOM 1370 C CA . VAL A 1 174 ? -11.736 3.374 14.467 1.00 90.25 174 VAL A CA 1
ATOM 1371 C C . VAL A 1 174 ? -11.299 4.634 15.225 1.00 90.25 174 VAL A C 1
ATOM 1373 O O . VAL A 1 174 ? -11.763 4.868 16.344 1.00 90.25 174 VAL A O 1
ATOM 1376 N N . GLY A 1 175 ? -10.439 5.437 14.609 1.00 88.75 175 GLY A N 1
ATOM 1377 C CA . GLY A 1 175 ? -9.961 6.685 15.240 1.00 88.75 175 GLY A CA 1
ATOM 1378 C C . GLY A 1 175 ? -11.117 7.664 15.492 1.00 88.75 175 GLY A C 1
ATOM 1379 O O . GLY A 1 175 ? -11.000 8.536 16.356 1.00 88.75 175 GLY A O 1
ATOM 1380 N N . GLU A 1 176 ? -12.212 7.556 14.754 1.00 92.00 176 GLU A N 1
ATOM 1381 C CA . GLU A 1 176 ? -13.321 8.527 14.884 1.00 92.00 176 GLU A CA 1
ATOM 1382 C C . GLU A 1 176 ? -14.336 8.060 15.933 1.00 92.00 176 GLU A C 1
ATOM 1384 O O . GLU A 1 176 ? -15.290 8.781 16.231 1.00 92.00 176 GLU A O 1
ATOM 1389 N N . MET A 1 177 ? -14.151 6.885 16.462 1.00 89.75 177 MET A N 1
ATOM 1390 C CA . MET A 1 177 ? -15.055 6.462 17.551 1.00 89.75 177 MET A CA 1
ATOM 1391 C C . MET A 1 177 ? -14.857 7.372 18.772 1.00 89.75 177 MET A C 1
ATOM 1393 O O . MET A 1 177 ? -13.737 7.770 19.096 1.00 89.75 177 MET A O 1
ATOM 1397 N N . THR A 1 178 ? -16.013 7.709 19.346 1.00 88.94 178 THR A N 1
ATOM 1398 C CA . THR A 1 178 ? -15.990 8.751 20.402 1.00 88.94 178 THR A CA 1
ATOM 1399 C C . THR A 1 178 ? -14.947 8.414 21.476 1.00 88.94 178 THR A C 1
ATOM 1401 O O . THR A 1 178 ? -14.169 9.286 21.868 1.00 88.94 178 THR A O 1
ATOM 1404 N N . HIS A 1 179 ? -14.959 7.187 21.995 1.00 83.88 179 HIS A N 1
ATOM 1405 C CA . HIS A 1 179 ? -14.021 6.846 23.091 1.00 83.88 179 HIS A CA 1
ATOM 1406 C C . HIS A 1 179 ? -12.570 6.833 22.589 1.00 83.88 179 HIS A C 1
ATOM 1408 O O . HIS A 1 179 ? -11.650 7.082 23.370 1.00 83.88 179 HIS A O 1
ATOM 1414 N N . VAL A 1 180 ? -12.283 6.453 21.347 1.00 86.62 180 VAL A N 1
ATOM 1415 C CA . VAL A 1 180 ? -10.907 6.489 20.793 1.00 86.62 180 VAL A CA 1
ATOM 1416 C C . VAL A 1 180 ? -10.504 7.942 20.512 1.00 86.62 180 VAL A C 1
ATOM 1418 O O . VAL A 1 180 ? -9.383 8.342 20.835 1.00 86.62 180 VAL A O 1
ATOM 1421 N N . LYS A 1 181 ? -11.421 8.687 19.971 1.00 87.94 181 LYS A N 1
ATOM 1422 C CA . LYS A 1 181 ? -11.126 10.098 19.654 1.00 87.94 181 LYS A CA 1
ATOM 1423 C C . LYS A 1 181 ? -10.780 10.862 20.942 1.00 87.94 181 LYS A C 1
ATOM 1425 O O . LYS A 1 181 ? -9.887 11.712 20.928 1.00 87.94 181 LYS A O 1
ATOM 1430 N N . ASP A 1 182 ? -11.504 10.537 22.005 1.00 85.06 182 ASP A N 1
ATOM 1431 C CA . ASP A 1 182 ? -11.224 11.213 23.286 1.00 85.06 182 ASP A CA 1
ATOM 1432 C C . ASP A 1 182 ? -9.797 10.915 23.769 1.00 85.06 182 ASP A C 1
ATOM 1434 O O . ASP A 1 182 ? -9.113 11.822 24.247 1.00 85.06 182 ASP A O 1
ATOM 1438 N N . VAL A 1 183 ? -9.449 9.631 23.610 1.00 81.19 183 VAL A N 1
ATOM 1439 C CA . VAL A 1 183 ? -8.083 9.262 24.044 1.00 81.19 183 VAL A CA 1
ATOM 1440 C C . VAL A 1 183 ? -7.044 9.968 23.159 1.00 81.19 183 VAL A C 1
ATOM 1442 O O . VAL A 1 183 ? -6.039 10.465 23.671 1.00 81.19 183 VAL A O 1
ATOM 1445 N N . ILE A 1 184 ? -7.280 10.003 21.834 1.00 83.62 184 ILE A N 1
ATOM 1446 C CA . ILE A 1 184 ? -6.311 10.634 20.914 1.00 83.62 184 ILE A CA 1
ATOM 1447 C C . ILE A 1 184 ? -6.217 12.132 21.236 1.00 83.62 184 ILE A C 1
ATOM 1449 O O . ILE A 1 184 ? -5.120 12.695 21.212 1.00 83.62 184 ILE A O 1
ATOM 1453 N N . THR A 1 185 ? -7.353 12.764 21.538 1.00 83.44 185 THR A N 1
ATOM 1454 C CA . THR A 1 185 ? -7.337 14.199 21.879 1.00 83.44 185 THR A CA 1
ATOM 1455 C C . THR A 1 185 ? -6.527 14.428 23.164 1.00 83.44 185 THR A C 1
ATOM 1457 O O . THR A 1 185 ? -5.724 15.362 23.223 1.00 83.44 185 THR A O 1
ATOM 1460 N N . LEU A 1 186 ? -6.811 13.488 24.151 1.00 76.38 186 LEU A N 1
ATOM 1461 C CA . LEU A 1 186 ? -6.048 13.644 25.405 1.00 76.38 186 LEU A CA 1
ATOM 1462 C C . LEU A 1 186 ? -4.554 13.400 25.165 1.00 76.38 186 LEU A C 1
ATOM 1464 O O . LEU A 1 186 ? -3.720 14.130 25.706 1.00 76.38 186 LEU A O 1
ATOM 1468 N N . ALA A 1 187 ? -4.233 12.367 24.364 1.00 73.12 187 ALA A N 1
ATOM 1469 C CA . ALA A 1 187 ? -2.827 12.071 24.031 1.00 73.12 187 ALA A CA 1
ATOM 1470 C C . ALA A 1 187 ? -2.188 13.237 23.267 1.00 73.12 187 ALA A C 1
ATOM 1472 O O . ALA A 1 187 ? -1.017 13.551 23.496 1.00 73.12 187 ALA A O 1
ATOM 1473 N N . SER A 1 188 ? -2.914 13.820 22.287 1.00 75.88 188 SER A N 1
ATOM 1474 C CA . SER A 1 188 ? -2.366 14.952 21.515 1.00 75.88 188 SER A CA 1
ATOM 1475 C C . SER A 1 188 ? -2.058 16.134 22.448 1.00 75.88 188 SER A C 1
ATOM 1477 O O . SER A 1 188 ? -1.088 16.859 22.217 1.00 75.88 188 SER A O 1
ATOM 1479 N N . ARG A 1 189 ? -2.886 16.400 23.502 1.00 68.00 189 ARG A N 1
ATOM 1480 C CA . ARG A 1 189 ? -2.632 17.478 24.483 1.00 68.00 189 ARG A CA 1
ATOM 1481 C C . ARG A 1 189 ? -1.343 17.212 25.269 1.00 68.00 189 ARG A C 1
ATOM 1483 O O . ARG A 1 189 ? -0.604 18.153 25.567 1.00 68.00 189 ARG A O 1
ATOM 1490 N N . VAL A 1 190 ? -1.145 15.859 25.516 1.00 60.88 190 VAL A N 1
ATOM 1491 C CA . VAL A 1 190 ? 0.134 15.503 26.172 1.00 60.88 190 VAL A CA 1
ATOM 1492 C C . VAL A 1 190 ? 1.294 15.713 25.191 1.00 60.88 190 VAL A C 1
ATOM 1494 O O . VAL A 1 190 ? 2.347 16.221 25.584 1.00 60.88 190 VAL A O 1
ATOM 1497 N N . THR A 1 191 ? 1.074 15.293 23.848 1.00 62.09 191 THR A N 1
ATOM 1498 C CA . THR A 1 191 ? 2.146 15.346 22.837 1.00 62.09 191 THR A CA 1
ATOM 1499 C C . THR A 1 191 ? 2.415 16.808 22.439 1.00 62.09 191 THR A C 1
ATOM 1501 O O . THR A 1 191 ? 3.573 17.191 22.257 1.00 62.09 191 THR A O 1
ATOM 1504 N N . VAL A 1 192 ? 1.266 17.700 22.160 1.00 55.16 192 VAL A N 1
ATOM 1505 C CA . VAL A 1 192 ? 1.378 19.135 21.832 1.00 55.16 192 VAL A CA 1
ATOM 1506 C C . VAL A 1 192 ? 1.943 19.880 23.050 1.00 55.16 192 VAL A C 1
ATOM 1508 O O . VAL A 1 192 ? 2.748 20.800 22.886 1.00 55.16 192 VAL A O 1
ATOM 1511 N N . TYR A 1 193 ? 1.388 19.533 24.355 1.00 50.28 193 TYR A N 1
ATOM 1512 C CA . TYR A 1 193 ? 2.114 20.041 25.538 1.00 50.28 193 TYR A CA 1
ATOM 1513 C C . TYR A 1 193 ? 3.583 19.608 25.518 1.00 50.28 193 TYR A C 1
ATOM 1515 O O . TYR A 1 193 ? 4.458 20.391 25.897 1.00 50.28 193 TYR A O 1
ATOM 1523 N N . ASN A 1 194 ? 3.864 18.413 24.957 1.00 49.94 194 ASN A N 1
ATOM 1524 C CA . ASN A 1 194 ? 5.218 17.807 24.904 1.00 49.94 194 ASN A CA 1
ATOM 1525 C C . ASN A 1 194 ? 5.966 18.256 23.645 1.00 49.94 194 ASN A C 1
ATOM 1527 O O . ASN A 1 194 ? 7.197 18.311 23.652 1.00 49.94 194 ASN A O 1
ATOM 1531 N N . LEU A 1 195 ? 5.333 18.806 22.496 1.00 41.72 195 LEU A N 1
ATOM 1532 C CA . LEU A 1 195 ? 5.963 19.257 21.235 1.00 41.72 195 LEU A CA 1
ATOM 1533 C C . LEU A 1 195 ? 6.225 20.763 21.304 1.00 41.72 195 LEU A C 1
ATOM 1535 O O . LEU A 1 195 ? 7.203 21.239 20.723 1.00 41.72 195 LEU A O 1
ATOM 1539 N N . HIS A 1 196 ? 5.630 21.655 22.221 1.00 42.97 196 HIS A N 1
ATOM 1540 C CA . HIS A 1 196 ? 6.070 23.037 22.498 1.00 42.97 196 HIS A CA 1
ATOM 1541 C C . HIS A 1 196 ? 7.186 23.041 23.551 1.00 42.97 196 HIS A C 1
ATOM 1543 O O . HIS A 1 196 ? 8.107 23.856 23.461 1.00 42.97 196 HIS A O 1
ATOM 1549 N N . ASP A 1 197 ? 7.504 21.880 24.144 1.00 49.25 197 ASP A N 1
ATOM 1550 C CA . ASP A 1 197 ? 8.537 21.585 25.156 1.00 49.25 197 ASP A CA 1
ATOM 1551 C C . ASP A 1 197 ? 9.553 20.579 24.606 1.00 49.25 197 ASP A C 1
ATOM 1553 O O . ASP A 1 197 ? 10.399 20.079 25.350 1.00 49.25 197 ASP A O 1
ATOM 1557 N N . LEU A 1 198 ? 9.720 20.107 23.333 1.00 46.84 198 LEU A N 1
ATOM 1558 C CA . LEU A 1 198 ? 10.869 19.339 22.801 1.00 46.84 198 LEU A CA 1
ATOM 1559 C C . LEU A 1 198 ? 11.862 20.299 22.142 1.00 46.84 198 LEU A C 1
ATOM 1561 O O . LEU A 1 198 ? 12.770 19.860 21.432 1.00 46.84 198 LEU A O 1
ATOM 1565 N N . LYS A 1 199 ? 11.900 21.526 22.578 1.00 44.53 199 LYS A N 1
ATOM 1566 C CA . LYS A 1 199 ? 13.182 22.138 22.141 1.00 44.53 199 LYS A CA 1
ATOM 1567 C C . LYS A 1 199 ? 14.034 22.505 23.357 1.00 44.53 199 LYS A C 1
ATOM 1569 O O . LYS A 1 199 ? 15.232 22.215 23.372 1.00 44.53 199 LYS A O 1
ATOM 1574 N N . GLN A 1 200 ? 13.771 22.547 24.435 1.00 42.69 200 GLN A N 1
ATOM 1575 C CA . GLN A 1 200 ? 14.660 22.939 25.553 1.00 42.69 200 GLN A CA 1
ATOM 1576 C C . GLN A 1 200 ? 14.492 21.959 26.718 1.00 42.69 200 GLN A C 1
ATOM 1578 O O . GLN A 1 200 ? 15.412 21.805 27.524 1.00 42.69 200 GLN A O 1
ATOM 1583 N N . HIS A 1 201 ? 13.750 20.756 26.705 1.00 43.22 201 HIS A N 1
ATOM 1584 C CA . HIS A 1 201 ? 13.486 19.671 27.671 1.00 43.22 201 HIS A CA 1
ATOM 1585 C C . HIS A 1 201 ? 13.838 18.319 27.036 1.00 43.22 201 HIS A C 1
ATOM 1587 O O . HIS A 1 201 ? 13.794 17.289 27.713 1.00 43.22 201 HIS A O 1
ATOM 1593 N N . LEU A 1 202 ? 14.501 18.001 25.788 1.00 42.69 202 LEU A N 1
ATOM 1594 C CA . LEU A 1 202 ? 15.602 17.014 25.660 1.00 42.69 202 LEU A CA 1
ATOM 1595 C C . LEU A 1 202 ? 16.888 17.555 26.288 1.00 42.69 202 LEU A C 1
ATOM 1597 O O . LEU A 1 202 ? 17.663 16.780 26.854 1.00 42.69 202 LEU A O 1
ATOM 1601 N N . GLU A 1 203 ? 16.920 18.843 26.915 1.00 41.78 203 GLU A N 1
ATOM 1602 C CA . GLU A 1 203 ? 18.164 19.254 27.614 1.00 41.78 203 GLU A CA 1
ATOM 1603 C C . GLU A 1 203 ? 17.849 19.731 29.036 1.00 41.78 203 GLU A C 1
ATOM 1605 O O . GLU A 1 203 ? 18.657 19.519 29.943 1.00 41.78 203 GLU A O 1
ATOM 1610 N N . ALA A 1 204 ? 16.784 19.457 29.647 1.00 44.59 204 ALA A N 1
ATOM 1611 C CA . ALA A 1 204 ? 16.549 19.858 31.060 1.00 44.59 204 ALA A CA 1
ATOM 1612 C C . ALA A 1 204 ? 15.367 19.061 31.621 1.00 44.59 204 ALA A C 1
ATOM 1614 O O . ALA A 1 204 ? 14.457 19.627 32.231 1.00 44.59 204 ALA A O 1
ATOM 1615 N N . LEU A 1 205 ? 14.613 18.048 31.099 1.00 42.62 205 LEU A N 1
ATOM 1616 C CA . LEU A 1 205 ? 13.520 17.191 31.600 1.00 42.62 205 LEU A CA 1
ATOM 1617 C C . LEU A 1 205 ? 13.979 16.442 32.855 1.00 42.62 205 LEU A C 1
ATOM 1619 O O . LEU A 1 205 ? 13.156 16.144 33.724 1.00 42.62 205 LEU A O 1
ATOM 1623 N N . VAL A 1 206 ? 14.817 16.858 33.599 1.00 47.69 206 VAL A N 1
ATOM 1624 C CA . VAL A 1 206 ? 14.587 16.167 34.895 1.00 47.69 206 VAL A CA 1
ATOM 1625 C C . VAL A 1 206 ? 15.588 16.714 35.910 1.00 47.69 206 VAL A C 1
ATOM 1627 O O . VAL A 1 206 ? 15.649 16.228 37.042 1.00 47.69 206 VAL A O 1
ATOM 1630 N N . THR A 1 207 ? 16.010 18.013 36.058 1.00 46.75 207 THR A N 1
ATOM 1631 C CA . THR A 1 207 ? 16.620 18.455 37.336 1.00 46.75 207 THR A CA 1
ATOM 1632 C C . THR A 1 207 ? 16.355 19.946 37.528 1.00 46.75 207 THR A C 1
ATOM 1634 O O . THR A 1 207 ? 16.703 20.505 38.570 1.00 46.75 207 THR A O 1
ATOM 1637 N N . SER A 1 208 ? 15.238 20.642 37.201 1.00 47.66 208 SER A N 1
ATOM 1638 C CA . SER A 1 208 ? 15.296 22.044 37.703 1.00 47.66 208 SER A CA 1
ATOM 1639 C C . SER A 1 208 ? 13.985 22.383 38.417 1.00 47.66 208 SER A C 1
ATOM 1641 O O . SER A 1 208 ? 12.927 21.830 38.113 1.00 47.66 208 SER A O 1
ATOM 1643 N N . SER A 1 209 ? 13.844 22.663 39.757 1.00 51.50 209 SER A N 1
ATOM 1644 C CA . SER A 1 209 ? 12.877 23.336 40.649 1.00 51.50 209 SER A CA 1
ATOM 1645 C C . SER A 1 209 ? 11.941 24.270 39.870 1.00 51.50 209 SER A C 1
ATOM 1647 O O . SER A 1 209 ? 10.889 24.654 40.385 1.00 51.50 209 SER A O 1
ATOM 1649 N N . ALA A 1 210 ? 11.995 24.509 38.573 1.00 50.38 210 ALA A N 1
ATOM 1650 C CA . ALA A 1 210 ? 11.179 25.343 37.670 1.00 50.38 210 ALA A CA 1
ATOM 1651 C C . ALA A 1 210 ? 10.043 24.530 37.031 1.00 50.38 210 ALA A C 1
ATOM 1653 O O . ALA A 1 210 ? 8.973 25.080 36.758 1.00 50.38 210 ALA A O 1
ATOM 1654 N N . TYR A 1 211 ? 10.022 23.160 37.074 1.00 49.78 211 TYR A N 1
ATOM 1655 C CA . TYR A 1 211 ? 8.971 22.233 36.603 1.00 49.78 211 TYR A CA 1
ATOM 1656 C C . TYR A 1 211 ? 7.914 22.015 37.692 1.00 49.78 211 TYR A C 1
ATOM 1658 O O . TYR A 1 211 ? 6.724 21.925 37.381 1.00 49.78 211 TYR A O 1
ATOM 1666 N N . LYS A 1 212 ? 8.287 22.196 38.906 1.00 52.47 212 LYS A N 1
ATOM 1667 C CA . LYS A 1 212 ? 7.324 22.183 40.033 1.00 52.47 212 LYS A CA 1
ATOM 1668 C C . LYS A 1 212 ? 6.497 23.474 40.070 1.00 52.47 212 LYS A C 1
ATOM 1670 O O . LYS A 1 212 ? 5.310 23.430 40.398 1.00 52.47 212 LYS A O 1
ATOM 1675 N N . ARG A 1 213 ? 7.044 24.626 39.531 1.00 51.22 213 ARG A N 1
ATOM 1676 C CA . ARG A 1 213 ? 6.378 25.948 39.532 1.00 51.22 213 ARG A CA 1
ATOM 1677 C C . ARG A 1 213 ? 5.431 26.090 38.335 1.00 51.22 213 ARG A C 1
ATOM 1679 O O . ARG A 1 213 ? 4.378 26.720 38.458 1.00 51.22 213 ARG A O 1
ATOM 1686 N N . GLU A 1 214 ? 5.575 25.237 37.197 1.00 50.34 214 GLU A N 1
ATOM 1687 C CA . GLU A 1 214 ? 4.740 25.336 35.977 1.00 50.34 214 GLU A CA 1
ATOM 1688 C C . GLU A 1 214 ? 3.598 24.315 36.018 1.00 50.34 214 GLU A C 1
ATOM 1690 O O . GLU A 1 214 ? 2.738 24.316 35.135 1.00 50.34 214 GLU A O 1
ATOM 1695 N N . LEU A 1 215 ? 3.579 23.297 37.091 1.00 50.16 215 LEU A N 1
ATOM 1696 C CA . LEU A 1 215 ? 2.400 22.480 37.462 1.00 50.16 215 LEU A CA 1
ATOM 1697 C C . LEU A 1 215 ? 1.373 23.321 38.222 1.00 50.16 215 LEU A C 1
ATOM 1699 O O . LEU A 1 215 ? 0.276 22.839 38.512 1.00 50.16 215 LEU A O 1
ATOM 1703 N N . LYS A 1 216 ? 1.752 24.628 38.402 1.00 50.50 216 LYS A N 1
ATOM 1704 C CA . LYS A 1 216 ? 0.779 25.511 39.090 1.00 50.50 216 LYS A CA 1
ATOM 1705 C C . LYS A 1 216 ? -0.112 26.234 38.075 1.00 50.50 216 LYS A C 1
ATOM 1707 O O . LYS A 1 216 ? -1.066 26.911 38.465 1.00 50.50 216 LYS A O 1
ATOM 1712 N N . ASN A 1 217 ? 0.239 26.118 36.696 1.00 59.28 217 ASN A N 1
ATOM 1713 C CA . ASN A 1 217 ? -0.602 26.670 35.612 1.00 59.28 217 ASN A CA 1
ATOM 1714 C C . ASN A 1 217 ? -1.702 25.683 35.195 1.00 59.28 217 ASN A C 1
ATOM 1716 O O . ASN A 1 217 ? -1.593 24.477 35.420 1.00 59.28 217 ASN A O 1
ATOM 1720 N N . GLU A 1 218 ? -2.935 26.158 35.052 1.00 62.22 218 GLU A N 1
ATOM 1721 C CA . GLU A 1 218 ? -4.160 25.352 34.815 1.00 62.22 218 GLU A CA 1
ATOM 1722 C C . GLU A 1 218 ? -3.929 24.294 33.733 1.00 62.22 218 GLU A C 1
ATOM 1724 O O . GLU A 1 218 ? -4.419 23.170 33.863 1.00 62.22 218 GLU A O 1
ATOM 1729 N N . LYS A 1 219 ? -3.016 24.455 32.752 1.00 60.25 219 LYS A N 1
ATOM 1730 C CA . LYS A 1 219 ? -2.752 23.494 31.656 1.00 60.25 219 LYS A CA 1
ATOM 1731 C C . LYS A 1 219 ? -1.822 22.369 32.126 1.00 60.25 219 LYS A C 1
ATOM 1733 O O . LYS A 1 219 ? -2.008 21.216 31.731 1.00 60.25 219 LYS A O 1
ATOM 1738 N N . GLY A 1 220 ? -0.864 22.648 32.993 1.00 58.66 220 GLY A N 1
ATOM 1739 C CA . GLY A 1 220 ? 0.045 21.671 33.635 1.00 58.66 220 GLY A CA 1
ATOM 1740 C C . GLY A 1 220 ? -0.686 20.752 34.621 1.00 58.66 220 GLY A C 1
ATOM 1741 O O . GLY A 1 220 ? -0.402 19.553 34.667 1.00 58.66 220 GLY A O 1
ATOM 1742 N N . LYS A 1 221 ? -1.741 21.300 35.331 1.00 64.88 221 LYS A N 1
ATOM 1743 C CA . LYS A 1 221 ? -2.564 20.466 36.246 1.00 64.88 221 LYS A CA 1
ATOM 1744 C C . LYS A 1 221 ? -3.463 19.507 35.457 1.00 64.88 221 LYS A C 1
ATOM 1746 O O . LYS A 1 221 ? -3.660 18.366 35.880 1.00 64.88 221 LYS A O 1
ATOM 1751 N N . GLU A 1 222 ? -3.880 19.985 34.347 1.00 66.38 222 GLU A N 1
ATOM 1752 C CA . GLU A 1 222 ? -4.716 19.140 33.471 1.00 66.38 222 GLU A CA 1
ATOM 1753 C C . GLU A 1 222 ? -3.899 17.986 32.870 1.00 66.38 222 GLU A C 1
ATOM 1755 O O . GLU A 1 222 ? -4.388 16.855 32.810 1.00 66.38 222 GLU A O 1
ATOM 1760 N N . VAL A 1 223 ? -2.671 18.159 32.469 1.00 65.31 223 VAL A N 1
ATOM 1761 C CA . VAL A 1 223 ? -1.819 17.092 31.897 1.00 65.31 223 VAL A CA 1
ATOM 1762 C C . VAL A 1 223 ? -1.429 16.104 33.008 1.00 65.31 223 VAL A C 1
ATOM 1764 O O . VAL A 1 223 ? -1.420 14.893 32.775 1.00 65.31 223 VAL A O 1
ATOM 1767 N N . LYS A 1 224 ? -1.111 16.662 34.186 1.00 66.94 224 LYS A N 1
ATOM 1768 C CA . LYS A 1 224 ? -0.810 15.750 35.312 1.00 66.94 224 LYS A CA 1
ATOM 1769 C C . LYS A 1 224 ? -2.000 14.830 35.615 1.00 66.94 224 LYS A C 1
ATOM 1771 O O . LYS A 1 224 ? -1.805 13.635 35.849 1.00 66.94 224 LYS A O 1
ATOM 1776 N N . GLN A 1 225 ? -3.220 15.456 35.535 1.00 69.00 225 GLN A N 1
ATOM 1777 C CA . GLN A 1 225 ? -4.413 14.622 35.817 1.00 69.00 225 GLN A CA 1
ATOM 1778 C C . GLN A 1 225 ? -4.602 13.546 34.741 1.00 69.00 225 GLN A C 1
ATOM 1780 O O . GLN A 1 225 ? -5.038 12.436 35.056 1.00 69.00 225 GLN A O 1
ATOM 1785 N N . ILE A 1 226 ? -4.267 13.833 33.571 1.00 68.62 226 ILE A N 1
ATOM 1786 C CA . ILE A 1 226 ? -4.444 12.845 32.480 1.00 68.62 226 ILE A CA 1
ATOM 1787 C C . ILE A 1 226 ? -3.408 11.723 32.636 1.00 68.62 226 ILE A C 1
ATOM 1789 O O . ILE A 1 226 ? -3.758 10.546 32.520 1.00 68.62 226 ILE A O 1
ATOM 1793 N N . VAL A 1 227 ? -2.110 12.043 33.012 1.00 66.44 227 VAL A N 1
ATOM 1794 C CA . VAL A 1 227 ? -1.008 11.054 33.019 1.00 66.44 227 VAL A CA 1
ATOM 1795 C C . VAL A 1 227 ? -1.191 10.103 34.206 1.00 66.44 227 VAL A C 1
ATOM 1797 O O . VAL A 1 227 ? -0.859 8.920 34.101 1.00 66.44 227 VAL A O 1
ATOM 1800 N N . VAL A 1 228 ? -1.792 10.637 35.269 1.00 68.12 228 VAL A N 1
ATOM 1801 C CA . VAL A 1 228 ? -1.923 9.753 36.452 1.00 68.12 228 VAL A CA 1
ATOM 1802 C C . VAL A 1 228 ? -3.238 8.974 36.379 1.00 68.12 228 VAL A C 1
ATOM 1804 O O . VAL A 1 228 ? -3.462 8.066 37.184 1.00 68.12 228 VAL A O 1
ATOM 1807 N N . ASP A 1 229 ? -4.047 9.309 35.312 1.00 70.06 229 ASP A N 1
ATOM 1808 C CA . ASP A 1 229 ? -5.352 8.625 35.175 1.00 70.06 229 ASP A CA 1
ATOM 1809 C C . ASP A 1 229 ? -5.174 7.211 34.603 1.00 70.06 229 ASP A C 1
ATOM 1811 O O . ASP A 1 229 ? -4.759 7.032 33.456 1.00 70.06 229 ASP A O 1
ATOM 1815 N N . GLY A 1 230 ? -5.413 6.146 35.450 1.00 65.81 230 GLY A N 1
ATOM 1816 C CA . GLY A 1 230 ? -5.292 4.717 35.071 1.00 65.81 230 GLY A CA 1
ATOM 1817 C C . GLY A 1 230 ? -6.236 4.347 33.920 1.00 65.81 230 GLY A C 1
ATOM 1818 O O . GLY A 1 230 ? -5.872 3.536 33.066 1.00 65.81 230 GLY A O 1
ATOM 1819 N N . LYS A 1 231 ? -7.398 4.962 33.892 1.00 72.88 231 LYS A N 1
ATOM 1820 C CA . LYS A 1 231 ? -8.363 4.700 32.803 1.00 72.88 231 LYS A CA 1
ATOM 1821 C C . LYS A 1 231 ? -7.816 5.161 31.442 1.00 72.88 231 LYS A C 1
ATOM 1823 O O . LYS A 1 231 ? -8.030 4.483 30.435 1.00 72.88 231 LYS A O 1
ATOM 1828 N N . PHE A 1 232 ? -7.159 6.277 31.532 1.00 71.81 232 PHE A N 1
ATOM 1829 C CA . PHE A 1 232 ? -6.547 6.769 30.279 1.00 71.81 232 PHE A CA 1
ATOM 1830 C C . PHE A 1 232 ? -5.562 5.741 29.711 1.00 71.81 232 PHE A C 1
ATOM 1832 O O . PHE A 1 232 ? -5.642 5.407 28.527 1.00 71.81 232 PHE A O 1
ATOM 1839 N N . TRP A 1 233 ? -4.693 5.172 30.508 1.00 72.06 233 TRP A N 1
ATOM 1840 C CA . TRP A 1 233 ? -3.658 4.244 29.997 1.00 72.06 233 TRP A CA 1
ATOM 1841 C C . TRP A 1 233 ? -4.280 2.892 29.627 1.00 72.06 233 TRP A C 1
ATOM 1843 O O . TRP A 1 233 ? -3.841 2.259 28.664 1.00 72.06 233 TRP A O 1
ATOM 1853 N N . ASN A 1 234 ? -5.305 2.558 30.431 1.00 73.19 234 ASN A N 1
ATOM 1854 C CA . ASN A 1 234 ? -6.026 1.337 30.025 1.00 73.19 234 ASN A CA 1
ATOM 1855 C C . ASN A 1 234 ? -6.681 1.489 28.644 1.00 73.19 234 ASN A C 1
ATOM 1857 O O . ASN A 1 234 ? -6.598 0.572 27.825 1.00 73.19 234 ASN A O 1
ATOM 1861 N N . ASN A 1 235 ? -7.276 2.629 28.366 1.00 74.25 235 ASN A N 1
ATOM 1862 C CA . ASN A 1 235 ? -7.887 2.862 27.034 1.00 74.25 235 ASN A CA 1
ATOM 1863 C C . ASN A 1 235 ? -6.812 2.929 25.943 1.00 74.25 235 ASN A C 1
ATOM 1865 O O . ASN A 1 235 ? -7.041 2.450 24.831 1.00 74.25 235 ASN A O 1
ATOM 1869 N N . CYS A 1 236 ? -5.617 3.469 26.293 1.00 72.44 236 CYS A N 1
ATOM 1870 C CA . CYS A 1 236 ? -4.514 3.458 25.309 1.00 72.44 236 CYS A CA 1
ATOM 1871 C C . CYS A 1 236 ? -4.099 2.023 24.971 1.00 72.44 236 CYS A C 1
ATOM 1873 O O . CYS A 1 236 ? -3.880 1.713 23.799 1.00 72.44 236 CYS A O 1
ATOM 1875 N N . LEU A 1 237 ? -3.993 1.293 25.988 1.00 72.31 237 LEU A N 1
ATOM 1876 C CA . LEU A 1 237 ? -3.571 -0.102 25.766 1.00 72.31 237 LEU A CA 1
ATOM 1877 C C . LEU A 1 237 ? -4.578 -0.852 24.883 1.00 72.31 237 LEU A C 1
ATOM 1879 O O . LEU A 1 237 ? -4.171 -1.575 23.971 1.00 72.31 237 LEU A O 1
ATOM 1883 N N . ILE A 1 238 ? -5.836 -0.654 25.140 1.00 76.44 238 ILE A N 1
ATOM 1884 C CA . ILE A 1 238 ? -6.858 -1.348 24.324 1.00 76.44 238 ILE A CA 1
ATOM 1885 C C . ILE A 1 238 ? -6.751 -0.891 22.862 1.00 76.44 238 ILE A C 1
ATOM 1887 O O . ILE A 1 238 ? -6.773 -1.727 21.956 1.00 76.44 238 ILE A O 1
ATOM 1891 N N . ILE A 1 239 ? -6.559 0.442 22.661 1.00 82.44 239 ILE A N 1
ATOM 1892 C CA . ILE A 1 239 ? -6.496 0.966 21.277 1.00 82.44 239 ILE A CA 1
ATOM 1893 C C . ILE A 1 239 ? -5.253 0.399 20.580 1.00 82.44 239 ILE A C 1
ATOM 1895 O O . ILE A 1 239 ? -5.331 0.002 19.415 1.00 82.44 239 ILE A O 1
ATOM 1899 N N . VAL A 1 240 ? -4.141 0.332 21.298 1.00 75.94 240 VAL A N 1
ATOM 1900 C CA . VAL A 1 240 ? -2.912 -0.220 20.695 1.00 75.94 240 VAL A CA 1
ATOM 1901 C C . VAL A 1 240 ? -3.113 -1.701 20.346 1.00 75.94 240 VAL A C 1
ATOM 1903 O O . VAL A 1 240 ? -2.662 -2.148 19.288 1.00 75.94 240 VAL A O 1
ATOM 1906 N N . ARG A 1 241 ? -3.842 -2.394 21.210 1.00 79.00 241 ARG A N 1
ATOM 1907 C CA . ARG A 1 241 ? -4.044 -3.840 20.955 1.00 79.00 241 ARG A CA 1
ATOM 1908 C C . ARG A 1 241 ? -4.999 -4.067 19.780 1.00 79.00 241 ARG A C 1
ATOM 1910 O O . ARG A 1 241 ? -4.893 -5.084 19.092 1.00 79.00 241 ARG A O 1
ATOM 1917 N N . ILE A 1 242 ? -5.827 -3.089 19.503 1.00 83.06 242 ILE A N 1
ATOM 1918 C CA . ILE A 1 242 ? -6.735 -3.234 18.344 1.00 83.06 242 ILE A CA 1
ATOM 1919 C C . ILE A 1 242 ? -6.012 -2.753 17.078 1.00 83.06 242 ILE A C 1
ATOM 1921 O O . ILE A 1 242 ? -6.031 -3.452 16.062 1.00 83.06 242 ILE A O 1
ATOM 1925 N N . MET A 1 243 ? -5.246 -1.625 17.160 1.00 84.25 243 MET A N 1
ATOM 1926 C CA . MET A 1 243 ? -4.667 -0.996 15.952 1.00 84.25 243 MET A CA 1
ATOM 1927 C C . MET A 1 243 ? -3.388 -1.738 15.550 1.00 84.25 243 MET A C 1
ATOM 1929 O O . MET A 1 243 ? -3.033 -1.749 14.370 1.00 84.25 243 MET A O 1
ATOM 1933 N N . GLY A 1 244 ? -2.703 -2.312 16.504 1.00 75.50 244 GLY A N 1
ATOM 1934 C CA . GLY A 1 244 ? -1.425 -3.012 16.249 1.00 75.50 244 GLY A CA 1
ATOM 1935 C C . GLY A 1 244 ? -1.540 -4.051 15.130 1.00 75.50 244 GLY A C 1
ATOM 1936 O O . GLY A 1 244 ? -0.770 -4.001 14.169 1.00 75.50 244 GLY A O 1
ATOM 1937 N N . PRO A 1 245 ? -2.411 -5.005 15.292 1.00 83.38 245 PRO A N 1
ATOM 1938 C CA . PRO A 1 245 ? -2.509 -6.045 14.252 1.00 83.38 245 PRO A CA 1
ATOM 1939 C C . PRO A 1 245 ? -2.975 -5.462 12.908 1.00 83.38 245 PRO A C 1
ATOM 1941 O O . PRO A 1 245 ? -2.569 -5.963 11.857 1.00 83.38 245 PRO A O 1
ATOM 1944 N N . ILE A 1 246 ? -3.914 -4.462 12.884 1.00 85.81 246 ILE A N 1
ATOM 1945 C CA . ILE A 1 246 ? -4.361 -3.851 11.609 1.00 85.81 246 ILE A CA 1
ATOM 1946 C C . ILE A 1 246 ? -3.170 -3.163 10.925 1.00 85.81 246 ILE A C 1
ATOM 1948 O O . ILE A 1 246 ? -3.011 -3.278 9.707 1.00 85.81 246 ILE A O 1
ATOM 1952 N N . MET A 1 247 ? -2.294 -2.506 11.712 1.00 82.81 247 MET A N 1
ATOM 1953 C CA . MET A 1 247 ? -1.113 -1.828 11.138 1.00 82.81 247 MET A CA 1
ATOM 1954 C C . MET A 1 247 ? -0.131 -2.861 10.572 1.00 82.81 247 MET A C 1
ATOM 1956 O O . MET A 1 247 ? 0.450 -2.634 9.509 1.00 82.81 247 MET A O 1
ATOM 1960 N N . ARG A 1 248 ? 0.056 -3.896 11.322 1.00 82.38 248 ARG A N 1
ATOM 1961 C CA . ARG A 1 248 ? 0.934 -4.960 10.805 1.00 82.38 248 ARG A CA 1
ATOM 1962 C C . ARG A 1 248 ? 0.415 -5.522 9.475 1.00 82.38 248 ARG A C 1
ATOM 1964 O O . ARG A 1 248 ? 1.204 -5.741 8.554 1.00 82.38 248 ARG A O 1
ATOM 1971 N N . LEU A 1 249 ? -0.904 -5.766 9.474 1.00 85.06 249 LEU A N 1
ATOM 1972 C CA . LEU A 1 249 ? -1.474 -6.280 8.211 1.00 85.06 249 LEU A CA 1
ATOM 1973 C C . LEU A 1 249 ? -1.300 -5.255 7.079 1.00 85.06 249 LEU A C 1
ATOM 1975 O O . LEU A 1 249 ? -1.019 -5.640 5.942 1.00 85.06 249 LEU A O 1
ATOM 1979 N N . LEU A 1 250 ? -1.473 -4.013 7.389 1.00 85.88 250 LEU A N 1
ATOM 1980 C CA . LEU A 1 250 ? -1.256 -2.972 6.358 1.00 85.88 250 LEU A CA 1
ATOM 1981 C C . LEU A 1 250 ? 0.179 -3.020 5.838 1.00 85.88 250 LEU A C 1
ATOM 1983 O O . LEU A 1 250 ? 0.396 -2.897 4.630 1.00 85.88 250 LEU A O 1
ATOM 1987 N N . ARG A 1 251 ? 1.146 -3.227 6.699 1.00 83.19 251 ARG A N 1
ATOM 1988 C CA . ARG A 1 251 ? 2.551 -3.260 6.243 1.00 83.19 251 ARG A CA 1
ATOM 1989 C C . ARG A 1 251 ? 2.796 -4.449 5.309 1.00 83.19 251 ARG A C 1
ATOM 1991 O O . ARG A 1 251 ? 3.558 -4.325 4.349 1.00 83.19 251 ARG A O 1
ATOM 1998 N N . ILE A 1 252 ? 2.069 -5.467 5.617 1.00 80.06 252 ILE A N 1
ATOM 1999 C CA . ILE A 1 252 ? 2.223 -6.654 4.748 1.00 80.06 252 ILE A CA 1
ATOM 2000 C C . ILE A 1 252 ? 1.572 -6.387 3.384 1.00 80.06 252 ILE A C 1
ATOM 2002 O O . ILE A 1 252 ? 2.159 -6.716 2.351 1.00 80.06 252 ILE A O 1
ATOM 2006 N N . CYS A 1 253 ? 0.377 -5.736 3.448 1.00 80.31 253 CYS A N 1
ATOM 2007 C CA . CYS A 1 253 ? -0.326 -5.472 2.177 1.00 80.31 253 CYS A CA 1
ATOM 2008 C C . CYS A 1 253 ? 0.467 -4.483 1.320 1.00 80.31 253 CYS A C 1
ATOM 2010 O O . CYS A 1 253 ? 0.422 -4.565 0.091 1.00 80.31 253 CYS A O 1
ATOM 2012 N N . ASP A 1 254 ? 1.206 -3.649 2.036 1.00 77.56 254 ASP A N 1
ATOM 2013 C CA . ASP A 1 254 ? 1.915 -2.599 1.275 1.00 77.56 254 ASP A CA 1
ATOM 2014 C C . ASP A 1 254 ? 3.302 -3.098 0.856 1.00 77.56 254 ASP A C 1
ATOM 2016 O O . ASP A 1 254 ? 3.979 -2.440 0.064 1.00 77.56 254 ASP A O 1
ATOM 2020 N N . SER A 1 255 ? 3.641 -4.344 1.373 1.00 72.19 255 SER A N 1
ATOM 2021 C CA . SER A 1 255 ? 4.972 -4.822 0.952 1.00 72.19 255 SER A CA 1
ATOM 2022 C C . SER A 1 255 ? 4.924 -5.417 -0.462 1.00 72.19 255 SER A C 1
ATOM 2024 O O . SER A 1 255 ? 3.868 -5.832 -0.944 1.00 72.19 255 SER A O 1
ATOM 2026 N N . ASP A 1 256 ? 5.897 -5.079 -1.382 1.00 65.75 256 ASP A N 1
ATOM 2027 C CA . ASP A 1 256 ? 5.928 -5.558 -2.789 1.00 65.75 256 ASP A CA 1
ATOM 2028 C C . ASP A 1 256 ? 6.534 -6.963 -2.863 1.00 65.75 256 ASP A C 1
ATOM 2030 O O . ASP A 1 256 ? 6.782 -7.472 -3.958 1.00 65.75 256 ASP A O 1
ATOM 2034 N N . GLU A 1 257 ? 6.673 -7.640 -1.664 1.00 60.88 257 GLU A N 1
ATOM 2035 C CA . GLU A 1 257 ? 7.529 -8.851 -1.659 1.00 60.88 257 GLU A CA 1
ATOM 2036 C C . GLU A 1 257 ? 6.662 -10.114 -1.675 1.00 60.88 257 GLU A C 1
ATOM 2038 O O . GLU A 1 257 ? 7.039 -11.105 -2.304 1.00 60.88 257 GLU A O 1
ATOM 2043 N N . LYS A 1 258 ? 5.307 -10.086 -1.194 1.00 59.59 258 LYS A N 1
ATOM 2044 C CA . LYS A 1 258 ? 4.537 -11.351 -1.152 1.00 59.59 258 LYS A CA 1
ATOM 2045 C C . LYS A 1 258 ? 3.120 -11.101 -1.685 1.00 59.59 258 LYS A C 1
ATOM 2047 O O . LYS A 1 258 ? 2.572 -10.004 -1.553 1.00 59.59 258 LYS A O 1
ATOM 2052 N N . PRO A 1 259 ? 2.620 -12.094 -2.521 1.00 59.53 259 PRO A N 1
ATOM 2053 C CA . PRO A 1 259 ? 1.240 -11.954 -3.008 1.00 59.53 259 PRO A CA 1
ATOM 2054 C C . PRO A 1 259 ? 0.239 -11.806 -1.850 1.00 59.53 259 PRO A C 1
ATOM 2056 O O . PRO A 1 259 ? 0.302 -12.538 -0.858 1.00 59.53 259 PRO A O 1
ATOM 2059 N N . SER A 1 260 ? -0.574 -10.854 -1.876 1.00 63.62 260 SER A N 1
ATOM 2060 C CA . SER A 1 260 ? -1.159 -10.090 -0.748 1.00 63.62 260 SER A CA 1
ATOM 2061 C C . SER A 1 260 ? -2.616 -10.521 -0.520 1.00 63.62 260 SER A C 1
ATOM 2063 O O . SER A 1 260 ? -3.099 -10.472 0.614 1.00 63.62 260 SER A O 1
ATOM 2065 N N . LEU A 1 261 ? -3.171 -11.353 -1.579 1.00 74.94 261 LEU A N 1
ATOM 2066 C CA . LEU A 1 261 ? -4.619 -11.413 -1.277 1.00 74.94 261 LEU A CA 1
ATOM 2067 C C . LEU A 1 261 ? -4.900 -12.516 -0.246 1.00 74.94 261 LEU A C 1
ATOM 2069 O O . LEU A 1 261 ? -5.745 -12.332 0.633 1.00 74.94 261 LEU A O 1
ATOM 2073 N N . GLY A 1 262 ? -4.217 -13.717 -0.399 1.00 76.06 262 GLY A N 1
ATOM 2074 C CA . GLY A 1 262 ? -4.357 -14.761 0.646 1.00 76.06 262 GLY A CA 1
ATOM 2075 C C . GLY A 1 262 ? -3.963 -14.240 2.033 1.00 76.06 262 GLY A C 1
ATOM 2076 O O . GLY A 1 262 ? -4.648 -14.534 3.015 1.00 76.06 262 GLY A O 1
ATOM 2077 N N . TYR A 1 263 ? -2.971 -13.431 2.066 1.00 77.31 263 TYR A N 1
ATOM 2078 C CA . TYR A 1 263 ? -2.519 -12.861 3.356 1.00 77.31 263 TYR A CA 1
ATOM 2079 C C . TYR A 1 263 ? -3.527 -11.839 3.894 1.00 77.31 263 TYR A C 1
ATOM 2081 O O . TYR A 1 263 ? -3.737 -11.765 5.107 1.00 77.31 263 TYR A O 1
ATOM 2089 N N . VAL A 1 264 ? -4.072 -11.143 3.025 1.00 81.62 264 VAL A N 1
ATOM 2090 C CA . VAL A 1 264 ? -5.048 -10.116 3.459 1.00 81.62 264 VAL A CA 1
ATOM 2091 C C . VAL A 1 264 ? -6.255 -10.800 4.114 1.00 81.62 264 VAL A C 1
ATOM 2093 O O . VAL A 1 264 ? -6.667 -10.403 5.206 1.00 81.62 264 VAL A O 1
ATOM 2096 N N . TYR A 1 265 ? -6.714 -11.891 3.500 1.00 81.81 265 TYR A N 1
ATOM 2097 C CA . TYR A 1 265 ? -7.934 -12.513 4.056 1.00 81.81 265 TYR A CA 1
ATOM 2098 C C . TYR A 1 265 ? -7.632 -13.186 5.398 1.00 81.81 265 TYR A C 1
ATOM 2100 O O . TYR A 1 265 ? -8.407 -13.036 6.346 1.00 81.81 265 TYR A O 1
ATOM 2108 N N . GLU A 1 266 ? -6.594 -13.911 5.371 1.00 82.94 266 GLU A N 1
ATOM 2109 C CA . GLU A 1 266 ? -6.237 -14.533 6.661 1.00 82.94 266 GLU A CA 1
ATOM 2110 C C . GLU A 1 266 ? -5.947 -13.460 7.723 1.00 82.94 266 GLU A C 1
ATOM 2112 O O . GLU A 1 266 ? -6.364 -13.607 8.873 1.00 82.94 266 GLU A O 1
ATOM 2117 N N . GLY A 1 267 ? -5.194 -12.439 7.355 1.00 86.06 267 GLY A N 1
ATOM 2118 C CA . GLY A 1 267 ? -4.897 -11.326 8.286 1.00 86.06 267 GLY A CA 1
ATOM 2119 C C . GLY A 1 267 ? -6.167 -10.688 8.863 1.00 86.06 267 GLY A C 1
ATOM 2120 O O . GLY A 1 267 ? -6.224 -10.427 10.067 1.00 86.06 267 GLY A O 1
ATOM 2121 N N . ILE A 1 268 ? -7.078 -10.447 7.980 1.00 87.69 268 ILE A N 1
ATOM 2122 C CA . ILE A 1 268 ? -8.340 -9.831 8.466 1.00 87.69 268 ILE A CA 1
ATOM 2123 C C . ILE A 1 268 ? -9.054 -10.789 9.425 1.00 87.69 268 ILE A C 1
ATOM 2125 O O . ILE A 1 268 ? -9.582 -10.350 10.450 1.00 87.69 268 ILE A O 1
ATOM 2129 N N . TRP A 1 269 ? -9.142 -12.037 9.009 1.00 86.38 269 TRP A N 1
ATOM 2130 C CA . TRP A 1 269 ? -9.758 -13.034 9.911 1.00 86.38 269 TRP A CA 1
ATOM 2131 C C . TRP A 1 269 ? -9.088 -13.014 11.292 1.00 86.38 269 TRP A C 1
ATOM 2133 O O . TRP A 1 269 ? -9.783 -13.026 12.311 1.00 86.38 269 TRP A O 1
ATOM 2143 N N . ARG A 1 270 ? -7.833 -13.001 11.399 1.00 85.50 270 ARG A N 1
ATOM 2144 C CA . ARG A 1 270 ? -7.119 -13.020 12.697 1.00 85.50 270 ARG A CA 1
ATOM 2145 C C . ARG A 1 270 ? -7.368 -11.717 13.460 1.00 85.50 270 ARG A C 1
ATOM 2147 O O . ARG A 1 270 ? -7.479 -11.739 14.688 1.00 85.50 270 ARG A O 1
ATOM 2154 N N . VAL A 1 271 ? -7.338 -10.546 12.712 1.00 88.44 271 VAL A N 1
ATOM 2155 C CA . VAL A 1 271 ? -7.685 -9.275 13.375 1.00 88.44 271 VAL A CA 1
ATOM 2156 C C . VAL A 1 271 ? -9.064 -9.376 14.037 1.00 88.44 271 VAL A C 1
ATOM 2158 O O . VAL A 1 271 ? -9.206 -9.025 15.211 1.00 88.44 271 VAL A O 1
ATOM 2161 N N . VAL A 1 272 ? -9.983 -9.909 13.278 1.00 89.69 272 VAL A N 1
ATOM 2162 C CA . VAL A 1 272 ? -11.354 -10.006 13.818 1.00 89.69 272 VAL A CA 1
ATOM 2163 C C . VAL A 1 272 ? -11.362 -10.928 15.045 1.00 89.69 272 VAL A C 1
ATOM 2165 O O . VAL A 1 272 ? -11.920 -10.563 16.082 1.00 89.69 272 VAL A O 1
ATOM 2168 N N . ASN A 1 273 ? -10.718 -12.044 14.962 1.00 86.69 273 ASN A N 1
ATOM 2169 C CA . ASN A 1 273 ? -10.719 -12.983 16.107 1.00 86.69 273 ASN A CA 1
ATOM 2170 C C . ASN A 1 273 ? -9.941 -12.401 17.292 1.00 86.69 273 ASN A C 1
ATOM 2172 O O . ASN A 1 273 ? -10.323 -12.625 18.441 1.00 86.69 273 ASN A O 1
ATOM 2176 N N . GLY A 1 274 ? -8.881 -11.711 16.982 1.00 85.88 274 GLY A N 1
ATOM 2177 C CA . GLY A 1 274 ? -8.101 -11.059 18.053 1.00 85.88 274 GLY A CA 1
ATOM 2178 C C . GLY A 1 274 ? -8.941 -10.032 18.822 1.00 85.88 274 GLY A C 1
ATOM 2179 O O . GLY A 1 274 ? -8.858 -9.974 20.051 1.00 85.88 274 GLY A O 1
ATOM 2180 N N . ILE A 1 275 ? -9.670 -9.239 18.075 1.00 87.38 275 ILE A N 1
ATOM 2181 C CA . ILE A 1 275 ? -10.514 -8.222 18.736 1.00 87.38 275 ILE A CA 1
ATOM 2182 C C . ILE A 1 275 ? -11.604 -8.904 19.577 1.00 87.38 275 ILE A C 1
ATOM 2184 O O . ILE A 1 275 ? -11.866 -8.477 20.704 1.00 87.38 275 ILE A O 1
ATOM 2188 N N . LYS A 1 276 ? -12.192 -9.967 19.045 1.00 87.69 276 LYS A N 1
ATOM 2189 C CA . LYS A 1 276 ? -13.222 -10.687 19.831 1.00 87.69 276 LYS A CA 1
ATOM 2190 C C . LYS A 1 276 ? -12.622 -11.250 21.124 1.00 87.69 276 LYS A C 1
ATOM 2192 O O . LYS A 1 276 ? -13.234 -11.124 22.187 1.00 87.69 276 LYS A O 1
ATOM 2197 N N . GLU A 1 277 ? -11.447 -11.797 20.974 1.00 85.69 277 GLU A N 1
ATOM 2198 C CA . GLU A 1 277 ? -10.822 -12.400 22.172 1.00 85.69 277 GLU A CA 1
ATOM 2199 C C . GLU A 1 277 ? -10.427 -11.313 23.178 1.00 85.69 277 GLU A C 1
ATOM 2201 O O . GLU A 1 277 ? -10.529 -11.533 24.387 1.00 85.69 277 GLU A O 1
ATOM 2206 N N . LEU A 1 278 ? -9.949 -10.204 22.669 1.00 83.25 278 LEU A N 1
ATOM 2207 C CA . LEU A 1 278 ? -9.568 -9.088 23.555 1.00 83.25 278 LEU A CA 1
ATOM 2208 C C . LEU A 1 278 ? -10.736 -8.671 24.457 1.00 83.25 278 LEU A C 1
ATOM 2210 O O . LEU A 1 278 ? -10.521 -8.357 25.630 1.00 83.25 278 LEU A O 1
ATOM 2214 N N . PHE A 1 279 ? -11.959 -8.833 23.879 1.00 85.81 279 PHE A N 1
ATOM 2215 C CA . PHE A 1 279 ? -13.116 -8.386 24.692 1.00 85.81 279 PHE A CA 1
ATOM 2216 C C . PHE A 1 279 ? -13.885 -9.595 25.214 1.00 85.81 279 PHE A C 1
ATOM 2218 O O . PHE A 1 279 ? -15.083 -9.500 25.488 1.00 85.81 279 PHE A O 1
ATOM 2225 N N . LYS A 1 280 ? -13.168 -10.690 25.377 1.00 88.56 280 LYS A N 1
ATOM 2226 C CA . LYS A 1 280 ? -13.728 -11.944 25.930 1.00 88.56 280 LYS A CA 1
ATOM 2227 C C . LYS A 1 280 ? -15.069 -12.293 25.281 1.00 88.56 280 LYS A C 1
ATOM 2229 O O . LYS A 1 280 ? -16.000 -12.732 25.959 1.00 88.56 280 LYS A O 1
ATOM 2234 N N . ASN A 1 281 ? -15.149 -11.907 24.046 1.00 86.75 281 ASN A N 1
ATOM 2235 C CA . ASN A 1 281 ? -16.289 -12.290 23.185 1.00 86.75 281 ASN A CA 1
ATOM 2236 C C . ASN A 1 281 ? -17.584 -11.618 23.654 1.00 86.75 281 ASN A C 1
ATOM 2238 O O . ASN A 1 281 ? -18.674 -12.150 23.436 1.00 86.75 281 ASN A O 1
ATOM 2242 N N . LYS A 1 282 ? -17.331 -10.574 24.332 1.00 86.38 282 LYS A N 1
ATOM 2243 C CA . LYS A 1 282 ? -18.532 -9.784 24.676 1.00 86.38 282 LYS A CA 1
ATOM 2244 C C . LYS A 1 282 ? -18.878 -8.825 23.528 1.00 86.38 282 LYS A C 1
ATOM 2246 O O . LYS A 1 282 ? -18.218 -7.805 23.324 1.00 86.38 282 LYS A O 1
ATOM 2251 N N . LYS A 1 283 ? -19.960 -9.127 22.872 1.00 86.06 283 LYS A N 1
ATOM 2252 C CA . LYS A 1 283 ? -20.331 -8.463 21.593 1.00 86.06 283 LYS A CA 1
ATOM 2253 C C . LYS A 1 283 ? -20.542 -6.963 21.803 1.00 86.06 283 LYS A C 1
ATOM 2255 O O . LYS A 1 283 ? -20.287 -6.175 20.889 1.00 86.06 283 LYS A O 1
ATOM 2260 N N . LYS A 1 284 ? -21.023 -6.686 22.944 1.00 87.94 284 LYS A N 1
ATOM 2261 C CA . LYS A 1 284 ? -21.269 -5.250 23.209 1.00 87.94 284 LYS A CA 1
ATOM 2262 C C . LYS A 1 284 ? -19.993 -4.420 23.015 1.00 87.94 284 LYS A C 1
ATOM 2264 O O . LYS A 1 284 ? -20.071 -3.279 22.555 1.00 87.94 284 LYS A O 1
ATOM 2269 N N . PHE A 1 285 ? -18.854 -4.996 23.253 1.00 84.75 285 PHE A N 1
ATOM 2270 C CA . PHE A 1 285 ? -17.600 -4.220 23.244 1.00 84.75 285 PHE A CA 1
ATOM 2271 C C . PHE A 1 285 ? -16.860 -4.400 21.908 1.00 84.75 285 PHE A C 1
ATOM 2273 O O . PHE A 1 285 ? -16.278 -3.442 21.394 1.00 84.75 285 PHE A O 1
ATOM 2280 N N . TYR A 1 286 ? -16.950 -5.566 21.290 1.00 88.38 286 TYR A N 1
ATOM 2281 C CA . TYR A 1 286 ? -16.154 -5.692 20.046 1.00 88.38 286 TYR A CA 1
ATOM 2282 C C . TYR A 1 286 ? -17.035 -5.421 18.820 1.00 88.38 286 TYR A C 1
ATOM 2284 O O . TYR A 1 286 ? -16.515 -5.222 17.720 1.00 88.38 286 TYR A O 1
ATOM 2292 N N . GLY A 1 287 ? -18.385 -5.401 18.982 1.00 90.38 287 GLY A N 1
ATOM 2293 C CA . GLY A 1 287 ? -19.357 -5.257 17.864 1.00 90.38 287 GLY A CA 1
ATOM 2294 C C . GLY A 1 287 ? -19.037 -4.039 16.996 1.00 90.38 287 GLY A C 1
ATOM 2295 O O . GLY A 1 287 ? -18.992 -4.154 15.770 1.00 90.38 287 GLY A O 1
ATOM 2296 N N . PRO A 1 288 ? -18.904 -2.913 17.643 1.00 92.44 288 PRO A N 1
ATOM 2297 C CA . PRO A 1 288 ? -18.692 -1.689 16.851 1.00 92.44 288 PRO A CA 1
ATOM 2298 C C . PRO A 1 288 ? -17.408 -1.774 16.009 1.00 92.44 288 PRO A C 1
ATOM 2300 O O . PRO A 1 288 ? -17.380 -1.252 14.891 1.00 92.44 288 PRO A O 1
ATOM 2303 N N . TYR A 1 289 ? -16.329 -2.383 16.534 1.00 90.81 289 TYR A N 1
ATOM 2304 C CA . TYR A 1 289 ? -15.081 -2.512 15.745 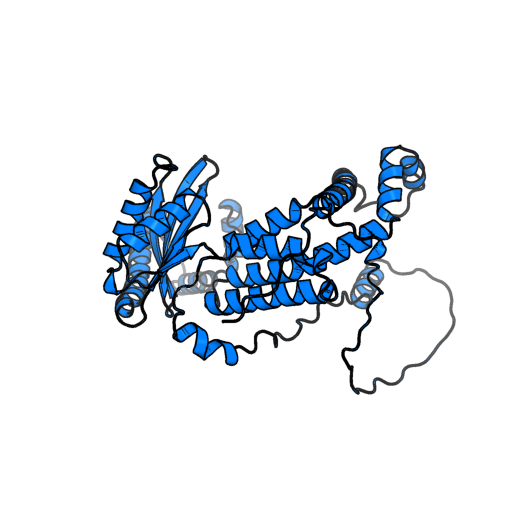1.00 90.81 289 TYR A CA 1
ATOM 2305 C C . TYR A 1 289 ? -15.274 -3.468 14.562 1.00 90.81 289 TYR A C 1
ATOM 2307 O O . TYR A 1 289 ? -14.808 -3.178 13.458 1.00 90.81 289 TYR A O 1
ATOM 2315 N N . ILE A 1 290 ? -16.007 -4.545 14.851 1.00 92.12 290 ILE A N 1
ATOM 2316 C CA . ILE A 1 290 ? -16.211 -5.519 13.751 1.00 92.12 290 ILE A CA 1
ATOM 2317 C C . ILE A 1 290 ? -17.116 -4.900 12.682 1.00 92.12 290 ILE A C 1
ATOM 2319 O O . ILE A 1 290 ? -16.919 -5.153 11.491 1.00 92.12 290 ILE A O 1
ATOM 2323 N N . ASP A 1 291 ? -18.044 -4.090 13.089 1.00 91.06 291 ASP A N 1
ATOM 2324 C CA . ASP A 1 291 ? -18.917 -3.443 12.086 1.00 91.06 291 ASP A CA 1
ATOM 2325 C C . ASP A 1 291 ? -18.097 -2.537 11.160 1.00 91.06 291 ASP A C 1
ATOM 2327 O O . ASP A 1 291 ? -18.358 -2.498 9.956 1.00 91.06 291 ASP A O 1
ATOM 2331 N N . ILE A 1 292 ? -17.145 -1.835 11.797 1.00 91.69 292 ILE A N 1
ATOM 2332 C CA . ILE A 1 292 ? -16.291 -0.956 10.964 1.00 91.69 292 ILE A CA 1
ATOM 2333 C C . ILE A 1 292 ? -15.490 -1.804 9.966 1.00 91.69 292 ILE A C 1
ATOM 2335 O O . ILE A 1 292 ? -15.414 -1.453 8.786 1.00 91.69 292 ILE A O 1
ATOM 2339 N N . ILE A 1 293 ? -14.968 -2.940 10.465 1.00 89.19 293 ILE A N 1
ATOM 2340 C CA . ILE A 1 293 ? -14.145 -3.791 9.572 1.00 89.19 293 ILE A CA 1
ATOM 2341 C C . ILE A 1 293 ? -15.026 -4.390 8.471 1.00 89.19 293 ILE A C 1
ATOM 2343 O O . ILE A 1 293 ? -14.642 -4.367 7.299 1.00 89.19 293 ILE A O 1
ATOM 2347 N N . ASP A 1 294 ? -16.194 -4.795 8.799 1.00 87.12 294 ASP A N 1
ATOM 2348 C CA . ASP A 1 294 ? -17.067 -5.455 7.804 1.00 87.12 294 ASP A CA 1
ATOM 2349 C C . ASP A 1 294 ? -17.534 -4.442 6.752 1.00 87.12 294 ASP A C 1
ATOM 2351 O O . ASP A 1 294 ? -17.659 -4.795 5.577 1.00 87.12 294 ASP A O 1
ATOM 2355 N N . ARG A 1 295 ? -17.823 -3.240 7.133 1.00 86.44 295 ARG A N 1
ATOM 2356 C CA . ARG A 1 295 ? -18.294 -2.226 6.166 1.00 86.44 295 ARG A CA 1
ATOM 2357 C C . ARG A 1 295 ? -17.227 -1.948 5.100 1.00 86.44 295 ARG A C 1
ATOM 2359 O O . ARG A 1 295 ? -17.571 -1.664 3.950 1.00 86.44 295 ARG A O 1
ATOM 2366 N N . ARG A 1 296 ? -15.982 -2.160 5.479 1.00 83.00 296 ARG A N 1
ATOM 2367 C CA . ARG A 1 296 ? -14.907 -1.741 4.548 1.00 83.00 296 ARG A CA 1
ATOM 2368 C C . ARG A 1 296 ? -14.378 -2.939 3.763 1.00 83.00 296 ARG A C 1
ATOM 2370 O O . ARG A 1 296 ? -13.795 -2.762 2.691 1.00 83.00 296 ARG A O 1
ATOM 2377 N N . PHE A 1 297 ? -14.833 -4.173 4.200 1.00 74.12 297 PHE A N 1
ATOM 2378 C CA . PHE A 1 297 ? -14.306 -5.361 3.498 1.00 74.12 297 PHE A CA 1
ATOM 2379 C C . PHE A 1 297 ? -15.468 -6.203 2.974 1.00 74.12 297 PHE A C 1
ATOM 2381 O O . PHE A 1 297 ? -15.262 -7.073 2.126 1.00 74.12 297 PHE A O 1
ATOM 2388 N N . SER A 1 298 ? -16.765 -5.870 3.391 1.00 60.62 298 SER A N 1
ATOM 2389 C CA . SER A 1 298 ? -17.844 -6.799 2.989 1.00 60.62 298 SER A CA 1
ATOM 2390 C C . SER A 1 298 ? -18.356 -6.403 1.596 1.00 60.62 298 SER A C 1
ATOM 2392 O O . SER A 1 298 ? -18.649 -5.236 1.328 1.00 60.62 298 SER A O 1
ATOM 2394 N N . TYR A 1 299 ? -17.858 -7.213 0.639 1.00 51.22 299 TYR A N 1
ATOM 2395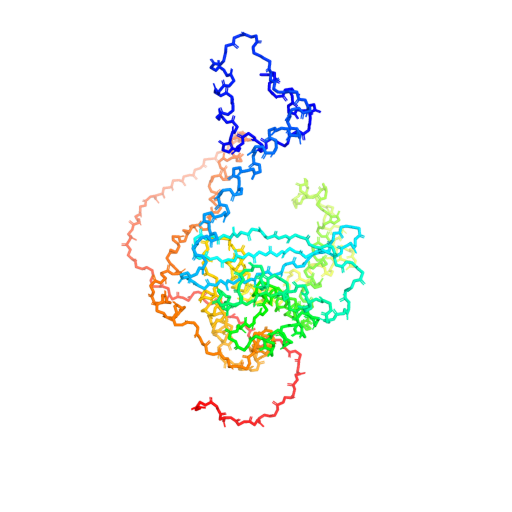 C CA . TYR A 1 299 ? -18.481 -7.253 -0.704 1.00 51.22 299 TYR A CA 1
ATOM 2396 C C . TYR A 1 299 ? -19.033 -8.657 -0.964 1.00 51.22 299 TYR A C 1
ATOM 2398 O O . TYR A 1 299 ? -18.466 -9.661 -0.526 1.00 51.22 299 TYR A O 1
ATOM 2406 N N . LYS A 1 300 ? -20.367 -8.768 -0.792 1.00 41.94 300 LYS A N 1
ATOM 2407 C CA . LYS A 1 300 ? -21.301 -9.783 -1.329 1.00 41.94 300 LYS A CA 1
ATOM 2408 C C . LYS A 1 300 ? -20.590 -10.755 -2.277 1.00 41.94 300 LYS A C 1
ATOM 2410 O O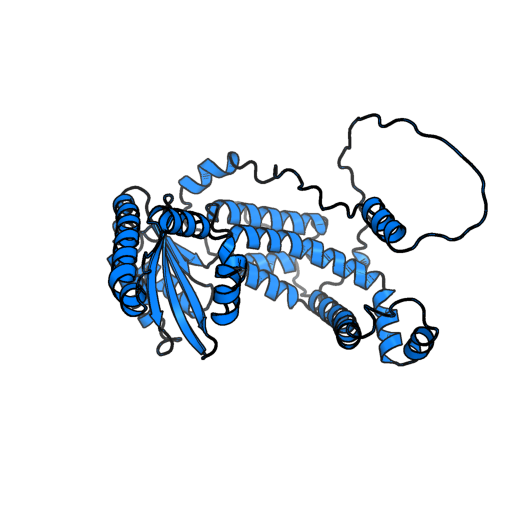 . LYS A 1 300 ? -19.754 -10.359 -3.092 1.00 41.94 300 LYS A O 1
ATOM 2415 N N . LYS A 1 301 ? -20.080 -11.856 -1.661 1.00 39.91 301 LYS A N 1
ATOM 2416 C CA . LYS A 1 301 ? -19.773 -13.214 -2.152 1.00 39.91 301 LYS A CA 1
ATOM 2417 C C . LYS A 1 301 ? -19.602 -13.240 -3.674 1.00 39.91 301 LYS A C 1
ATOM 2419 O O . LYS A 1 301 ? -20.476 -12.802 -4.426 1.00 39.91 301 LYS A O 1
ATOM 2424 N N . ARG A 1 302 ? -18.235 -13.165 -4.191 1.00 41.88 302 ARG A N 1
ATOM 2425 C CA . ARG A 1 302 ? -18.005 -13.942 -5.433 1.00 41.88 302 ARG A CA 1
ATOM 2426 C C . ARG A 1 302 ? -16.618 -14.595 -5.378 1.00 41.88 302 ARG A C 1
ATOM 2428 O O . ARG A 1 302 ? -15.703 -14.095 -4.721 1.00 41.88 302 ARG A O 1
ATOM 2435 N N . SER A 1 303 ? -16.591 -15.895 -5.983 1.00 39.78 303 SER A N 1
ATOM 2436 C CA . SER A 1 303 ? -15.894 -17.108 -6.442 1.00 39.78 303 SER A CA 1
ATOM 2437 C C . SER A 1 303 ? -14.375 -16.909 -6.463 1.00 39.78 303 SER A C 1
ATOM 2439 O O . SER A 1 303 ? -13.864 -15.930 -7.011 1.00 39.78 303 SER A O 1
ATOM 2441 N N . TYR A 1 304 ? -13.834 -17.328 -5.365 1.00 43.91 304 TYR A N 1
ATOM 2442 C CA . TYR A 1 304 ? -12.422 -17.487 -4.969 1.00 43.91 304 TYR A CA 1
ATOM 2443 C C . TYR A 1 304 ? -11.553 -17.929 -6.153 1.00 43.91 304 TYR A C 1
ATOM 2445 O O . TYR A 1 304 ? -12.029 -18.579 -7.087 1.00 43.91 304 TYR A O 1
ATOM 2453 N N . ASP A 1 305 ? -10.378 -17.344 -6.365 1.00 44.09 305 ASP A N 1
ATOM 2454 C CA . ASP A 1 305 ? -9.286 -17.882 -7.205 1.00 44.09 305 ASP A CA 1
ATOM 2455 C C . ASP A 1 305 ? -8.716 -19.177 -6.595 1.00 44.09 305 ASP A C 1
ATOM 2457 O O . ASP A 1 305 ? -8.292 -19.205 -5.437 1.00 44.09 305 ASP A O 1
ATOM 2461 N N . PRO A 1 306 ? -8.965 -20.336 -7.024 1.00 40.97 306 PRO A N 1
ATOM 2462 C CA . PRO A 1 306 ? -8.515 -21.662 -6.568 1.00 40.97 306 PRO A CA 1
ATOM 2463 C C . PRO A 1 306 ? -7.017 -21.668 -6.225 1.00 40.97 306 PRO A C 1
ATOM 2465 O O . PRO A 1 306 ? -6.599 -22.424 -5.345 1.00 40.97 306 PRO A O 1
ATOM 2468 N N . VAL A 1 307 ? -6.245 -20.659 -6.770 1.00 44.88 307 VAL A N 1
ATOM 2469 C CA . VAL A 1 307 ? -4.790 -20.628 -6.491 1.00 44.88 307 VAL A CA 1
ATOM 2470 C C . VAL A 1 307 ? -4.547 -20.040 -5.094 1.00 44.88 307 VAL A C 1
ATOM 2472 O O . VAL A 1 307 ? -3.645 -20.493 -4.387 1.00 44.88 307 VAL A O 1
ATOM 2475 N N . ASP A 1 308 ? -5.453 -19.207 -4.538 1.00 44.12 308 ASP A N 1
ATOM 2476 C CA . ASP A 1 308 ? -5.282 -18.573 -3.211 1.00 44.12 308 ASP A CA 1
ATOM 2477 C C . ASP A 1 308 ? -5.696 -19.524 -2.082 1.00 44.12 308 ASP A C 1
ATOM 2479 O O . ASP A 1 308 ? -5.115 -19.474 -0.996 1.00 44.12 308 ASP A O 1
ATOM 2483 N N . TYR A 1 309 ? -6.478 -20.675 -2.346 1.00 48.03 309 TYR A N 1
ATOM 2484 C CA . TYR A 1 309 ? -6.937 -21.643 -1.326 1.00 48.03 309 TYR A CA 1
ATOM 2485 C C . TYR A 1 309 ? -5.877 -22.725 -1.087 1.00 48.03 309 TYR A C 1
ATOM 2487 O O . TYR A 1 309 ? -5.658 -23.127 0.058 1.00 48.03 309 TYR A O 1
ATOM 2495 N N . GLU A 1 310 ? -5.119 -23.029 -2.085 1.00 46.47 310 GLU A N 1
ATOM 2496 C CA . GLU A 1 310 ? -4.236 -24.214 -1.988 1.00 46.47 310 GLU A CA 1
ATOM 2497 C C . GLU A 1 310 ? -2.904 -23.836 -1.332 1.00 46.47 310 GLU A C 1
ATOM 2499 O O . GLU A 1 310 ? -2.254 -24.693 -0.730 1.00 46.47 310 GLU A O 1
ATOM 2504 N N . THR A 1 311 ? -2.624 -22.464 -1.155 1.00 44.78 311 THR A N 1
ATOM 2505 C CA . THR A 1 311 ? -1.281 -22.116 -0.635 1.00 44.78 311 THR A CA 1
ATOM 2506 C C . THR A 1 311 ? -1.413 -21.513 0.766 1.00 44.78 311 THR A C 1
ATOM 2508 O O . THR A 1 311 ? -0.404 -21.177 1.390 1.00 44.78 311 THR A O 1
ATOM 2511 N N . ILE A 1 312 ? -2.686 -21.496 1.344 1.00 46.53 312 ILE A N 1
ATOM 2512 C CA . ILE A 1 312 ? -2.937 -20.812 2.632 1.00 46.53 312 ILE A CA 1
ATOM 2513 C C . ILE A 1 312 ? -2.417 -21.695 3.775 1.00 46.53 312 ILE A C 1
ATOM 2515 O O . ILE A 1 312 ? -1.966 -21.171 4.796 1.00 46.53 312 ILE A O 1
ATOM 2519 N N . ASP A 1 313 ? -2.294 -23.033 3.514 1.00 44.25 313 ASP A N 1
ATOM 2520 C CA . ASP A 1 313 ? -1.848 -23.929 4.608 1.00 44.25 313 ASP A CA 1
ATOM 2521 C C . ASP A 1 313 ? -0.324 -24.076 4.583 1.00 44.25 313 ASP A C 1
ATOM 2523 O O . ASP A 1 313 ? 0.255 -24.612 5.529 1.00 44.25 313 ASP A O 1
ATOM 2527 N N . LYS A 1 314 ? 0.364 -23.481 3.586 1.00 47.41 314 LYS A N 1
ATOM 2528 C CA . LYS A 1 314 ? 1.816 -23.721 3.426 1.00 47.41 314 LYS A CA 1
ATOM 2529 C C . LYS A 1 314 ? 2.596 -22.466 3.825 1.00 47.41 314 LYS A C 1
ATOM 2531 O O . LYS A 1 314 ? 3.827 -22.496 3.876 1.00 47.41 314 LYS A O 1
ATOM 2536 N N . VAL A 1 315 ? 1.859 -21.414 4.349 1.00 44.34 315 VAL A N 1
ATOM 2537 C CA . VAL A 1 315 ? 2.625 -20.181 4.641 1.00 44.34 315 VAL A CA 1
ATOM 2538 C C . VAL A 1 315 ? 2.740 -20.050 6.168 1.00 44.34 315 VAL A C 1
ATOM 2540 O O . VAL A 1 315 ? 1.767 -20.233 6.903 1.00 44.34 315 VAL A O 1
ATOM 2543 N N . GLU A 1 316 ? 3.839 -20.600 6.784 1.00 42.66 316 GLU A N 1
ATOM 2544 C CA . GLU A 1 316 ? 4.272 -20.462 8.194 1.00 42.66 316 GLU A CA 1
ATOM 2545 C C . GLU A 1 316 ? 4.450 -18.982 8.562 1.00 42.66 316 GLU A C 1
ATOM 2547 O O . GLU A 1 316 ? 5.532 -18.412 8.411 1.00 42.66 316 GLU A O 1
ATOM 2552 N N . PHE A 1 317 ? 3.450 -18.188 8.410 1.00 40.25 317 PHE A N 1
ATOM 2553 C CA . PHE A 1 317 ? 3.135 -16.755 8.564 1.00 40.25 317 PHE A CA 1
ATOM 2554 C C . PHE A 1 317 ? 3.460 -16.300 9.989 1.00 40.25 317 PHE A C 1
ATOM 2556 O O . PHE A 1 317 ? 3.902 -15.166 10.184 1.00 40.25 317 PHE A O 1
ATOM 2563 N N . TRP A 1 318 ? 3.773 -17.190 10.997 1.00 41.84 318 TRP A N 1
ATOM 2564 C CA . TRP A 1 318 ? 4.182 -16.610 12.301 1.00 41.84 318 TRP A CA 1
ATOM 2565 C C . TRP A 1 318 ? 5.505 -17.232 12.748 1.00 41.84 318 TRP A C 1
ATOM 2567 O O . TRP A 1 318 ? 5.921 -17.043 13.893 1.00 41.84 318 TRP A O 1
ATOM 2577 N N . VAL A 1 319 ? 6.304 -17.817 11.770 1.00 41.72 319 VAL A N 1
ATOM 2578 C CA . VAL A 1 319 ? 7.652 -18.112 12.319 1.00 41.72 319 VAL A CA 1
ATOM 2579 C C . VAL A 1 319 ? 8.614 -17.020 11.837 1.00 41.72 319 VAL A C 1
ATOM 2581 O O . VAL A 1 319 ? 8.907 -16.902 10.645 1.00 41.72 319 VAL A O 1
ATOM 2584 N N . VAL A 1 320 ? 8.222 -15.811 11.921 1.00 34.91 320 VAL A N 1
ATOM 2585 C CA . VAL A 1 320 ? 9.306 -14.810 11.804 1.00 34.91 320 VAL A CA 1
ATOM 2586 C C . VAL A 1 320 ? 10.081 -14.774 13.128 1.00 34.91 320 VAL A C 1
ATOM 2588 O O . VAL A 1 320 ? 9.503 -14.871 14.213 1.00 34.91 320 VAL A O 1
ATOM 2591 N N . ASP A 1 321 ? 11.239 -15.548 13.216 1.00 36.12 321 ASP A N 1
ATOM 2592 C CA . ASP A 1 321 ? 12.161 -15.299 14.351 1.00 36.12 321 ASP A CA 1
ATOM 2593 C C . ASP A 1 321 ? 11.814 -13.991 15.077 1.00 36.12 321 ASP A C 1
ATOM 2595 O O . ASP A 1 321 ? 11.583 -12.954 14.453 1.00 36.12 321 ASP A O 1
ATOM 2599 N N . GLU A 1 322 ? 10.780 -13.978 15.944 1.00 35.66 322 GLU A N 1
ATOM 2600 C CA . GLU A 1 322 ? 10.748 -12.841 16.895 1.00 35.66 322 GLU A CA 1
ATOM 2601 C C . GLU A 1 322 ? 11.996 -11.962 16.764 1.00 35.66 322 GLU A C 1
ATOM 2603 O O . GLU A 1 322 ? 13.129 -12.444 16.821 1.00 35.66 322 GLU A O 1
ATOM 2608 N N . GLU A 1 323 ? 12.326 -11.354 15.616 1.00 33.69 323 GLU A N 1
ATOM 2609 C CA . GLU A 1 323 ? 13.378 -10.360 15.924 1.00 33.69 323 GLU A CA 1
ATOM 2610 C C . GLU A 1 323 ? 13.244 -9.843 17.362 1.00 33.69 323 GLU A C 1
ATOM 2612 O O . GLU A 1 323 ? 12.158 -9.473 17.812 1.00 33.69 323 GLU A O 1
ATOM 2617 N N . GLN A 1 324 ? 13.784 -10.621 18.289 1.00 31.64 324 GLN A N 1
ATOM 2618 C CA . GLN A 1 324 ? 14.010 -10.023 19.622 1.00 31.64 324 GLN A CA 1
ATOM 2619 C C . GLN A 1 324 ? 13.743 -8.514 19.614 1.00 31.64 324 GLN A C 1
ATOM 2621 O O . GLN A 1 324 ? 14.249 -7.778 18.764 1.00 31.64 324 GLN A O 1
ATOM 2626 N N . GLU A 1 325 ? 12.467 -8.064 19.559 1.00 35.88 325 GLU A N 1
ATOM 2627 C CA . GLU A 1 325 ? 12.256 -6.689 20.062 1.00 35.88 325 GLU A CA 1
ATOM 2628 C C . GLU A 1 325 ? 13.527 -6.121 20.702 1.00 35.88 325 GLU A C 1
ATOM 2630 O O . GLU A 1 325 ? 14.243 -6.813 21.429 1.00 35.88 325 GLU A O 1
ATOM 2635 N N . GLY A 1 326 ? 14.579 -5.637 19.946 1.00 37.25 326 GLY A N 1
ATOM 2636 C CA . GLY A 1 326 ? 15.577 -4.801 20.654 1.00 37.25 326 GLY A CA 1
ATOM 2637 C C . GLY A 1 326 ? 15.279 -4.672 22.152 1.00 37.25 326 GLY A C 1
ATOM 2638 O O . GLY A 1 326 ? 14.237 -4.144 22.545 1.00 37.25 326 GLY A O 1
ATOM 2639 N N . LYS A 1 327 ? 15.354 -5.755 22.895 1.00 34.25 327 LYS A N 1
ATOM 2640 C CA . LYS A 1 327 ? 15.477 -5.475 24.345 1.00 34.25 327 LYS A CA 1
ATOM 2641 C C . LYS A 1 327 ? 16.416 -4.286 24.580 1.00 34.25 327 LYS A C 1
ATOM 2643 O O . LYS A 1 327 ? 17.495 -4.195 23.990 1.00 34.25 327 LYS A O 1
ATOM 2648 N N . LEU A 1 328 ? 15.978 -3.085 24.478 1.00 34.34 328 LEU A N 1
ATOM 2649 C CA . LEU A 1 328 ? 16.849 -2.038 25.058 1.00 34.34 328 LEU A CA 1
ATOM 2650 C C . LEU A 1 328 ? 17.682 -2.598 26.220 1.00 34.34 328 LEU A C 1
ATOM 2652 O O . LEU A 1 328 ? 17.145 -3.135 27.191 1.00 34.34 328 LEU A O 1
ATOM 2656 N N . ASP A 1 329 ? 18.811 -3.212 25.836 1.00 41.78 329 ASP A N 1
ATOM 2657 C CA . ASP A 1 329 ? 19.837 -3.688 26.788 1.00 41.78 329 ASP A CA 1
ATOM 2658 C C . ASP A 1 329 ? 20.283 -2.538 27.709 1.00 41.78 329 ASP A C 1
ATOM 2660 O O . ASP A 1 329 ? 20.914 -1.575 27.271 1.00 41.78 329 ASP A O 1
ATOM 2664 N N . TYR A 1 330 ? 19.560 -2.271 28.727 1.00 42.62 330 TYR A N 1
ATOM 2665 C CA . TYR A 1 330 ? 19.821 -1.223 29.739 1.00 42.62 330 TYR A CA 1
ATOM 2666 C C . TYR A 1 330 ? 21.280 -1.278 30.207 1.00 42.62 330 TYR A C 1
ATOM 2668 O O . TYR A 1 330 ? 21.839 -0.250 30.595 1.00 42.62 330 TYR A O 1
ATOM 2676 N N . ASP A 1 331 ? 21.947 -2.460 29.915 1.00 40.72 331 ASP A N 1
ATOM 2677 C CA . ASP A 1 331 ? 23.351 -2.595 30.366 1.00 40.72 331 ASP A CA 1
ATOM 2678 C C . ASP A 1 331 ? 24.321 -1.960 29.363 1.00 40.72 331 ASP A C 1
ATOM 2680 O O . ASP A 1 331 ? 25.344 -1.405 29.769 1.00 40.72 331 ASP A O 1
ATOM 2684 N N . GLU A 1 332 ? 23.932 -1.934 27.941 1.00 41.59 332 GLU A N 1
ATOM 2685 C CA . GLU A 1 332 ? 24.734 -1.267 26.893 1.00 41.59 332 GLU A CA 1
ATOM 2686 C C . GLU A 1 332 ? 24.573 0.260 26.957 1.00 41.59 332 GLU A C 1
ATOM 2688 O O . GLU A 1 332 ? 25.532 0.990 26.698 1.00 41.59 332 GLU A O 1
ATOM 2693 N N . LEU A 1 333 ? 23.449 0.758 27.506 1.00 39.91 333 LEU A N 1
ATOM 2694 C CA . LEU A 1 333 ? 23.168 2.196 27.721 1.00 39.91 333 LEU A CA 1
ATOM 2695 C C . LEU A 1 333 ? 23.864 2.700 28.992 1.00 39.91 333 LEU A C 1
ATOM 2697 O O . LEU A 1 333 ? 24.340 3.837 29.019 1.00 39.91 333 LEU A O 1
ATOM 2701 N N . GLU A 1 334 ? 24.076 1.706 29.962 1.00 46.12 334 GLU A N 1
ATOM 2702 C CA . GLU A 1 334 ? 24.772 2.084 31.211 1.00 46.12 334 GLU A CA 1
ATOM 2703 C C . GLU A 1 334 ? 26.296 2.098 31.002 1.00 46.12 334 GLU A C 1
ATOM 2705 O O . GLU A 1 334 ? 26.987 2.942 31.577 1.00 46.12 334 GLU A O 1
ATOM 2710 N N . GLU A 1 335 ? 26.761 1.291 30.026 1.00 46.03 335 GLU A N 1
ATOM 2711 C CA . GLU A 1 335 ? 28.204 1.255 29.702 1.00 46.03 335 GLU A CA 1
ATOM 2712 C C . GLU A 1 335 ? 28.598 2.451 28.826 1.00 46.03 335 GLU A C 1
ATOM 2714 O O . GLU A 1 335 ? 29.707 2.972 28.964 1.00 46.03 335 GLU A O 1
ATOM 2719 N N . MET A 1 336 ? 27.624 2.986 28.015 1.00 39.22 336 MET A N 1
ATOM 2720 C CA . MET A 1 336 ? 27.820 4.186 27.168 1.00 39.22 336 MET A CA 1
ATOM 2721 C C . MET A 1 336 ? 27.738 5.461 28.015 1.00 39.22 336 MET A C 1
ATOM 2723 O O . MET A 1 336 ? 28.408 6.446 27.703 1.00 39.22 336 MET A O 1
ATOM 2727 N N . ILE A 1 337 ? 27.139 5.330 29.194 1.00 38.09 337 ILE A N 1
ATOM 2728 C CA . ILE A 1 337 ? 26.988 6.471 30.124 1.00 38.09 337 ILE A CA 1
ATOM 2729 C C . ILE A 1 337 ? 28.160 6.471 31.113 1.00 38.09 337 ILE A C 1
ATOM 2731 O O . ILE A 1 337 ? 28.655 7.540 31.477 1.00 38.09 337 ILE A O 1
ATOM 2735 N N . GLU A 1 338 ? 28.817 5.329 31.318 1.00 42.69 338 GLU A N 1
ATOM 2736 C CA . GLU A 1 338 ? 29.961 5.256 32.253 1.00 42.69 338 GLU A CA 1
ATOM 2737 C C . GLU A 1 338 ? 31.269 5.589 31.526 1.00 42.69 338 GLU A C 1
ATOM 2739 O O . GLU A 1 338 ? 32.187 6.137 32.139 1.00 42.69 338 GLU A O 1
ATOM 2744 N N . GLU A 1 339 ? 31.260 5.401 30.115 1.00 40.69 339 GLU A N 1
ATOM 2745 C CA . GLU A 1 339 ? 32.458 5.721 29.308 1.00 40.69 339 GLU A CA 1
ATOM 2746 C C . GLU A 1 339 ? 32.499 7.219 28.989 1.00 40.69 339 GLU A C 1
ATOM 2748 O O . GLU A 1 339 ? 33.585 7.783 28.837 1.00 40.69 339 GLU A O 1
ATOM 2753 N N . GLU A 1 340 ? 31.345 8.027 29.356 1.00 37.59 340 GLU A N 1
ATOM 2754 C CA . GLU A 1 340 ? 31.248 9.468 29.038 1.00 37.59 340 GLU A CA 1
ATOM 2755 C C . GLU A 1 340 ? 31.206 10.284 30.333 1.00 37.59 340 GLU A C 1
ATOM 2757 O O . GLU A 1 340 ? 31.506 11.480 30.313 1.00 37.59 340 GLU A O 1
ATOM 2762 N N . PHE A 1 341 ? 31.575 9.544 31.549 1.00 33.88 341 PHE A N 1
ATOM 2763 C CA . PHE A 1 341 ? 31.719 10.388 32.756 1.00 33.88 341 PHE A CA 1
ATOM 2764 C C . PHE A 1 341 ? 32.484 9.594 33.821 1.00 33.88 341 PHE A C 1
ATOM 2766 O O . PHE A 1 341 ? 32.028 8.550 34.293 1.00 33.88 341 PHE A O 1
ATOM 2773 N N . PRO A 1 342 ? 33.821 9.729 33.921 1.00 32.25 342 PRO A N 1
ATOM 2774 C CA . PRO A 1 342 ? 34.525 8.951 34.954 1.00 32.25 342 PRO A CA 1
ATOM 2775 C C . PRO A 1 342 ? 34.082 9.358 36.370 1.00 32.25 342 PRO A C 1
ATOM 2777 O O . PRO A 1 342 ? 33.762 10.522 36.626 1.00 32.25 342 PRO A O 1
ATOM 2780 N N . LYS A 1 343 ? 33.560 8.415 37.174 1.00 37.75 343 LYS A N 1
ATOM 2781 C CA . LYS A 1 343 ? 33.267 8.503 38.626 1.00 37.75 343 LYS A CA 1
ATOM 2782 C C . LYS A 1 343 ? 34.558 8.738 39.419 1.00 37.75 343 LYS A C 1
ATOM 2784 O O . LYS A 1 343 ? 35.579 8.086 39.191 1.00 37.75 343 LYS A O 1
ATOM 2789 N N . ASN A 1 344 ? 35.024 10.044 39.666 1.00 31.81 344 ASN A N 1
ATOM 2790 C CA . ASN A 1 344 ? 35.737 10.378 40.922 1.00 31.81 344 ASN A CA 1
ATOM 2791 C C . ASN A 1 344 ? 34.874 10.075 42.154 1.00 31.81 344 ASN A C 1
ATOM 2793 O O . ASN A 1 344 ? 33.691 10.415 42.206 1.00 31.81 344 ASN A O 1
ATOM 2797 N N . SER A 1 345 ? 35.338 9.043 42.897 1.00 29.08 345 SER A N 1
ATOM 2798 C CA . SER A 1 345 ? 35.874 8.528 44.172 1.00 29.08 345 SER A CA 1
ATOM 2799 C C . SER A 1 345 ? 34.863 8.733 45.307 1.00 29.08 345 SER A C 1
ATOM 2801 O O . SER A 1 345 ? 34.252 9.796 45.438 1.00 29.08 345 SER A O 1
ATOM 2803 N N . GLU A 1 346 ? 34.483 7.515 45.872 1.00 29.53 346 GLU A N 1
ATOM 2804 C CA . GLU A 1 346 ? 34.784 6.934 47.201 1.00 29.53 346 GLU A CA 1
ATOM 2805 C C . GLU A 1 346 ? 33.538 6.215 47.736 1.00 29.53 346 GLU A C 1
ATOM 2807 O O . GLU A 1 346 ? 32.437 6.768 47.754 1.00 29.53 346 GLU A O 1
ATOM 2812 N N . ASN A 1 347 ? 33.724 4.851 47.794 1.00 27.34 347 ASN A N 1
ATOM 2813 C CA . ASN A 1 347 ? 33.991 3.852 48.850 1.00 27.34 347 ASN A CA 1
ATOM 2814 C C . ASN A 1 347 ? 32.764 2.951 49.047 1.00 27.34 347 ASN A C 1
ATOM 2816 O O . ASN A 1 347 ? 31.651 3.428 49.273 1.00 27.34 347 ASN A O 1
ATOM 2820 N N . GLU A 1 348 ? 32.946 1.631 48.573 1.00 26.14 348 GLU A N 1
ATOM 2821 C CA . GLU A 1 348 ? 33.273 0.269 49.046 1.00 26.14 348 GLU A CA 1
ATOM 2822 C C . GLU A 1 348 ? 32.138 -0.286 49.919 1.00 26.14 348 GLU A C 1
ATOM 2824 O O . GLU A 1 348 ? 31.678 0.364 50.860 1.00 26.14 348 GLU A O 1
ATOM 2829 N N . ALA A 1 349 ? 31.534 -1.328 49.348 1.00 23.88 349 ALA A N 1
ATOM 2830 C CA . ALA A 1 349 ? 31.615 -2.680 49.959 1.00 23.88 349 ALA A CA 1
ATOM 2831 C C . ALA A 1 349 ? 30.330 -3.455 49.635 1.00 23.88 349 ALA A C 1
ATOM 2833 O O . ALA A 1 349 ? 29.217 -2.953 49.809 1.00 23.88 349 ALA A O 1
ATOM 2834 N N . SER A 1 350 ? 30.497 -4.463 48.710 1.00 27.59 350 SER A N 1
ATOM 2835 C CA . SER A 1 350 ? 30.592 -5.916 48.979 1.00 27.59 350 SER A CA 1
ATOM 2836 C C . SER A 1 350 ? 29.414 -6.644 48.319 1.00 27.59 350 SER A C 1
ATOM 2838 O O . SER A 1 350 ? 28.254 -6.256 48.473 1.00 27.59 350 SER A O 1
ATOM 2840 N N . GLN A 1 351 ? 29.749 -7.439 47.241 1.00 26.36 351 GLN A N 1
ATOM 2841 C CA . GLN A 1 351 ? 30.027 -8.872 47.004 1.00 26.36 351 GLN A CA 1
ATOM 2842 C C . GLN A 1 351 ? 28.720 -9.675 46.980 1.00 26.36 351 GLN A C 1
ATOM 2844 O O . GLN A 1 351 ? 27.882 -9.561 47.876 1.00 26.36 351 GLN A O 1
ATOM 2849 N N . SER A 1 352 ? 28.388 -10.319 45.805 1.00 25.11 352 SER A N 1
ATOM 2850 C CA . SER A 1 352 ? 28.623 -11.758 45.536 1.00 25.11 352 SER A CA 1
ATOM 2851 C C . SER A 1 352 ? 27.293 -12.449 45.215 1.00 25.11 352 SER A C 1
ATOM 2853 O O . SER A 1 352 ? 26.284 -12.244 45.894 1.00 25.11 352 SER A O 1
ATOM 2855 N N . HIS A 1 353 ? 27.103 -12.940 43.917 1.00 27.59 353 HIS A N 1
ATOM 2856 C CA . HIS A 1 353 ? 27.040 -14.394 43.616 1.00 27.59 353 HIS A CA 1
ATOM 2857 C C . HIS A 1 353 ? 26.084 -14.630 42.445 1.00 27.59 353 HIS A C 1
ATOM 2859 O O . HIS A 1 353 ? 24.928 -14.202 42.465 1.00 27.59 353 HIS A O 1
ATOM 2865 N N . LYS A 1 354 ? 26.652 -14.870 41.245 1.00 30.69 354 LYS A N 1
ATOM 2866 C CA . LYS A 1 354 ? 26.549 -15.818 40.115 1.00 30.69 354 LYS A CA 1
ATOM 2867 C C . LYS A 1 354 ? 25.973 -17.167 40.557 1.00 30.69 354 LYS A C 1
ATOM 2869 O O . LYS A 1 354 ? 26.384 -17.738 41.570 1.00 30.69 354 LYS A O 1
ATOM 2874 N N . LYS A 1 355 ? 24.812 -17.596 39.970 1.00 25.67 355 LYS A N 1
ATOM 2875 C CA . LYS A 1 355 ? 24.790 -18.912 39.291 1.00 25.67 355 LYS A CA 1
ATOM 2876 C C . LYS A 1 355 ? 23.339 -19.384 39.146 1.00 25.67 355 LYS A C 1
ATOM 2878 O O . LYS A 1 355 ? 22.551 -19.331 40.092 1.00 25.67 355 LYS A O 1
ATOM 2883 N N . ASP A 1 356 ? 22.821 -19.503 37.837 1.00 26.02 356 ASP A N 1
ATOM 2884 C CA . ASP A 1 356 ? 22.463 -20.778 37.161 1.00 26.02 356 ASP A CA 1
ATOM 2885 C C . ASP A 1 356 ? 21.176 -20.573 36.351 1.00 26.02 356 ASP A C 1
ATOM 2887 O O . ASP A 1 356 ? 20.145 -20.151 36.880 1.00 26.02 356 ASP A O 1
ATOM 2891 N N . ILE A 1 357 ? 21.251 -20.341 35.029 1.00 24.52 357 ILE A N 1
ATOM 2892 C CA . ILE A 1 357 ? 20.307 -20.489 33.900 1.00 24.52 357 ILE A CA 1
ATOM 2893 C C . ILE A 1 357 ? 20.170 -21.979 33.556 1.00 24.52 357 ILE A C 1
ATOM 2895 O O . ILE A 1 357 ? 21.156 -22.671 33.290 1.00 24.52 357 ILE A O 1
ATOM 2899 N N . ASN A 1 358 ? 19.161 -22.610 34.159 1.00 24.77 358 ASN A N 1
ATOM 2900 C CA . ASN A 1 358 ? 18.384 -23.783 33.697 1.00 24.77 358 ASN A CA 1
ATOM 2901 C C . ASN A 1 358 ? 17.235 -23.357 32.775 1.00 24.77 358 ASN A C 1
ATOM 2903 O O . ASN A 1 358 ? 16.458 -22.455 33.095 1.00 24.77 358 ASN A O 1
ATOM 2907 N N . ILE A 1 359 ? 17.435 -23.494 31.411 1.00 30.12 359 ILE A N 1
ATOM 2908 C CA . ILE A 1 359 ? 16.610 -23.877 30.240 1.00 30.12 359 ILE A CA 1
ATOM 2909 C C . ILE A 1 359 ? 15.641 -25.004 30.625 1.00 30.12 359 ILE A C 1
ATOM 2911 O O . ILE A 1 359 ? 16.040 -26.034 31.173 1.00 30.12 359 ILE A O 1
ATOM 2915 N N . MET A 1 360 ? 14.340 -24.480 30.959 1.00 23.42 360 MET A N 1
ATOM 2916 C CA . MET A 1 360 ? 13.183 -25.384 30.734 1.00 23.42 360 MET A CA 1
ATOM 2917 C C . MET A 1 360 ? 11.887 -24.587 30.916 1.00 23.42 360 MET A C 1
ATOM 2919 O O . MET A 1 360 ? 11.736 -23.821 31.869 1.00 23.42 360 MET A O 1
ATOM 2923 N N . GLN A 1 361 ? 11.262 -24.212 29.674 1.00 30.02 361 GLN A N 1
ATOM 2924 C CA . GLN A 1 361 ? 9.837 -24.429 29.330 1.00 30.02 361 GLN A CA 1
ATOM 2925 C C . GLN A 1 361 ? 9.015 -23.185 29.688 1.00 30.02 361 GLN A C 1
ATOM 2927 O O . GLN A 1 361 ? 8.958 -22.764 30.845 1.00 30.02 361 GLN A O 1
ATOM 2932 N N . LEU A 1 362 ? 8.993 -22.157 28.790 1.00 23.70 362 LEU A N 1
ATOM 2933 C CA . LEU A 1 362 ? 7.988 -21.130 29.187 1.00 23.70 362 LEU A CA 1
ATOM 2934 C C . LEU A 1 362 ? 6.721 -21.294 28.349 1.00 23.70 362 LEU A C 1
ATOM 2936 O O . LEU A 1 362 ? 6.769 -21.347 27.118 1.00 23.70 362 LEU A O 1
ATOM 2940 N N . ASP A 1 363 ? 5.783 -22.141 28.736 1.00 25.17 363 ASP A N 1
ATOM 2941 C CA . ASP A 1 363 ? 4.317 -22.038 28.919 1.00 25.17 363 ASP A CA 1
ATOM 2942 C C . ASP A 1 363 ? 3.843 -20.580 28.854 1.00 25.17 363 ASP A C 1
ATOM 2944 O O . ASP A 1 363 ? 4.356 -19.707 29.557 1.00 25.17 363 ASP A O 1
ATOM 2948 N N . TYR A 1 364 ? 3.587 -20.041 27.639 1.00 30.83 364 TYR A N 1
ATOM 2949 C CA . TYR A 1 364 ? 2.687 -18.891 27.374 1.00 30.83 364 TYR A CA 1
ATOM 2950 C C . TYR A 1 364 ? 1.413 -18.978 28.216 1.00 30.83 364 TYR A C 1
ATOM 2952 O O . TYR A 1 364 ? 0.517 -19.781 27.944 1.00 30.83 364 TYR A O 1
ATOM 2960 N N . GLU A 1 365 ? 1.515 -18.950 29.470 1.00 32.34 365 GLU A N 1
ATOM 2961 C CA . GLU A 1 365 ? 0.341 -18.548 30.278 1.00 32.34 365 GLU A CA 1
ATOM 2962 C C . GLU A 1 365 ? 0.563 -17.138 30.835 1.00 32.34 365 GLU A C 1
ATOM 2964 O O . GLU A 1 365 ? 1.642 -16.805 31.329 1.00 32.34 365 GLU A O 1
ATOM 2969 N N . ASP A 1 366 ? -0.085 -16.045 30.139 1.00 43.56 366 ASP A N 1
ATOM 2970 C CA . ASP A 1 366 ? -1.015 -15.050 30.720 1.00 43.56 366 ASP A CA 1
ATOM 2971 C C . ASP A 1 366 ? -0.309 -14.201 31.784 1.00 43.56 366 ASP A C 1
ATOM 2973 O O . ASP A 1 366 ? 0.044 -14.687 32.861 1.00 43.56 366 ASP A O 1
ATOM 2977 N N . ASP A 1 367 ? 0.451 -13.211 31.375 1.00 33.09 367 ASP A N 1
ATOM 2978 C CA . ASP A 1 367 ? 0.431 -12.132 32.405 1.00 33.09 367 ASP A CA 1
ATOM 2979 C C . ASP A 1 367 ? -0.543 -11.027 31.994 1.00 33.09 367 ASP A C 1
ATOM 2981 O O . ASP A 1 367 ? -0.301 -10.281 31.043 1.00 33.09 367 ASP A O 1
ATOM 2985 N N . LEU A 1 368 ? -1.886 -11.415 31.789 1.00 39.12 368 LEU A N 1
ATOM 2986 C CA . LEU A 1 368 ? -3.145 -10.648 31.897 1.00 39.12 368 LEU A CA 1
ATOM 2987 C C . LEU A 1 368 ? -3.100 -9.672 33.077 1.00 39.12 368 LEU A C 1
ATOM 2989 O O . LEU A 1 368 ? -2.970 -10.073 34.235 1.00 39.12 368 LEU A O 1
ATOM 2993 N N . GLY A 1 369 ? -2.396 -8.608 32.979 1.00 39.03 369 GLY A N 1
ATOM 2994 C CA . GLY A 1 369 ? -3.012 -7.578 33.856 1.00 39.03 369 GLY A CA 1
ATOM 2995 C C . GLY A 1 369 ? -4.516 -7.423 33.580 1.00 39.03 369 GLY A C 1
ATOM 2996 O O . GLY A 1 369 ? -5.002 -7.720 32.487 1.00 39.03 369 GLY A O 1
ATOM 2997 N N . ASP A 1 370 ? -5.373 -7.861 34.441 1.00 47.59 370 ASP A N 1
ATOM 2998 C CA . ASP A 1 370 ? -6.851 -7.719 34.408 1.00 47.59 370 ASP A CA 1
ATOM 2999 C C . ASP A 1 370 ? -7.267 -6.423 33.700 1.00 47.59 370 ASP A C 1
ATOM 3001 O O . ASP A 1 370 ? -6.835 -5.328 34.065 1.00 47.59 370 ASP A O 1
ATOM 3005 N N . ILE A 1 371 ? -7.369 -6.415 32.277 1.00 53.94 371 ILE A N 1
ATOM 3006 C CA . ILE A 1 371 ? -8.024 -5.258 31.623 1.00 53.94 371 ILE A CA 1
ATOM 3007 C C . ILE A 1 371 ? -9.405 -5.036 32.259 1.00 53.94 371 ILE A C 1
ATOM 3009 O O . ILE A 1 371 ? -10.188 -5.972 32.434 1.00 53.94 371 ILE A O 1
ATOM 3013 N N . ASP A 1 372 ? -9.483 -3.999 33.074 1.00 59.03 372 ASP A N 1
ATOM 3014 C CA . ASP A 1 372 ? -10.774 -3.632 33.698 1.00 59.03 372 ASP A CA 1
ATOM 3015 C C . ASP A 1 372 ? -11.775 -3.145 32.636 1.00 59.03 372 ASP A C 1
ATOM 3017 O O . ASP A 1 372 ? -11.683 -2.020 32.139 1.00 59.03 372 ASP A O 1
ATOM 3021 N N . PHE A 1 373 ? -12.693 -3.970 32.276 1.00 57.88 373 PHE A N 1
ATOM 3022 C CA . PHE A 1 373 ? -13.663 -3.673 31.194 1.00 57.88 373 PHE A CA 1
ATOM 3023 C C . PHE A 1 373 ? -14.818 -2.832 31.743 1.00 57.88 373 PHE A C 1
ATOM 3025 O O . PHE A 1 373 ? -15.626 -2.316 30.968 1.00 57.88 373 PHE A O 1
ATOM 3032 N N . GLU A 1 374 ? -14.865 -2.726 33.187 1.00 55.03 374 GLU A N 1
ATOM 3033 C CA . GLU A 1 374 ? -15.978 -1.961 33.793 1.00 55.03 374 GLU A CA 1
ATOM 3034 C C . GLU A 1 374 ? -15.791 -0.453 33.597 1.00 55.03 374 GLU A C 1
ATOM 3036 O O . GLU A 1 374 ? -16.777 0.285 33.551 1.00 55.03 374 GLU A O 1
ATOM 3041 N N . SER A 1 375 ? -14.595 -0.089 33.186 1.00 53.19 375 SER A N 1
ATOM 3042 C CA . SER A 1 375 ? -14.330 1.360 33.022 1.00 53.19 375 SER A CA 1
ATOM 3043 C C . SER A 1 375 ? -14.273 1.738 31.540 1.00 53.19 375 SER A C 1
ATOM 3045 O O . SER A 1 375 ? -14.177 2.922 31.211 1.00 53.19 375 SER A O 1
ATOM 3047 N N . TYR A 1 376 ? -14.400 0.688 30.589 1.00 59.62 376 TYR A N 1
ATOM 3048 C CA . TYR A 1 376 ? -14.306 0.957 29.139 1.00 59.62 376 TYR A CA 1
ATOM 3049 C C . TYR A 1 376 ? -15.704 1.175 28.554 1.00 59.62 376 TYR A C 1
ATOM 3051 O O . TYR A 1 376 ? -16.586 0.321 28.665 1.00 59.62 376 TYR A O 1
ATOM 3059 N N . GLU A 1 377 ? -16.092 2.455 28.323 1.00 62.28 377 GLU A N 1
ATOM 3060 C CA . GLU A 1 377 ? -17.465 2.765 27.860 1.00 62.28 377 GLU A CA 1
ATOM 3061 C C . GLU A 1 377 ? -17.453 3.037 26.350 1.00 62.28 377 GLU A C 1
ATOM 3063 O O . GLU A 1 377 ? -16.654 3.832 25.849 1.00 62.28 377 GLU A O 1
ATOM 3068 N N . ILE A 1 378 ? -18.096 2.157 25.501 1.00 57.25 378 ILE A N 1
ATOM 3069 C CA . ILE A 1 378 ? -18.271 2.339 24.042 1.00 57.25 378 ILE A CA 1
ATOM 3070 C C . ILE A 1 378 ? -19.608 3.044 23.795 1.00 57.25 378 ILE A C 1
ATOM 3072 O O . ILE A 1 378 ? -20.605 2.782 24.471 1.00 57.25 378 ILE A O 1
ATOM 3076 N N . GLY A 1 379 ? -19.703 4.388 23.823 1.00 46.88 379 GLY A N 1
ATOM 3077 C CA . GLY A 1 379 ? -20.857 5.237 23.443 1.00 46.88 379 GLY A CA 1
ATOM 3078 C C . GLY A 1 379 ? -21.994 4.434 22.807 1.00 46.88 379 GLY A C 1
ATOM 3079 O O . GLY A 1 379 ? -21.762 3.507 22.028 1.00 46.88 379 GLY A O 1
ATOM 3080 N N . ASP A 1 380 ? -23.133 4.066 23.529 1.00 38.38 380 ASP A N 1
ATOM 3081 C CA . ASP A 1 380 ? -24.435 3.380 23.400 1.00 38.38 380 ASP A CA 1
ATOM 3082 C C . ASP A 1 380 ? -25.040 3.575 22.004 1.00 38.38 380 ASP A C 1
ATOM 3084 O O . ASP A 1 380 ? -25.156 4.697 21.507 1.00 38.38 380 ASP A O 1
ATOM 3088 N N . LYS A 1 381 ? -24.964 2.528 21.079 1.00 37.75 381 LYS A N 1
ATOM 3089 C CA . LYS A 1 381 ? -26.152 2.448 20.186 1.00 37.75 381 LYS A CA 1
ATOM 3090 C C . LYS A 1 381 ? -27.000 1.228 20.556 1.00 37.75 381 LYS A C 1
ATOM 3092 O O . LYS A 1 381 ? -26.483 0.136 20.799 1.00 37.75 381 LYS A O 1
ATOM 3097 N N . ASP A 1 382 ? -27.958 1.396 21.459 1.00 36.72 382 ASP A N 1
ATOM 3098 C CA . ASP A 1 382 ? -29.220 0.642 21.628 1.00 36.72 382 ASP A CA 1
ATOM 3099 C C . ASP A 1 382 ? -29.573 -0.153 20.364 1.00 36.72 382 ASP A C 1
ATOM 3101 O O . ASP A 1 382 ? -29.753 0.410 19.282 1.00 36.72 382 ASP A O 1
ATOM 3105 N N . ASP A 1 383 ? -29.084 -1.415 20.247 1.00 36.69 383 ASP A N 1
ATOM 3106 C CA . ASP A 1 383 ? -30.015 -2.185 19.375 1.00 36.69 383 ASP A CA 1
ATOM 3107 C C . ASP A 1 383 ? -30.216 -3.584 19.963 1.00 36.69 383 ASP A C 1
ATOM 3109 O O . ASP A 1 383 ? -29.257 -4.287 20.290 1.00 36.69 383 ASP A O 1
ATOM 3113 N N . GLU A 1 384 ? -31.202 -3.718 20.869 1.00 34.12 384 GLU A N 1
ATOM 3114 C CA . GLU A 1 384 ? -32.245 -4.751 21.042 1.00 34.12 384 GLU A CA 1
ATOM 3115 C C . GLU A 1 384 ? -32.103 -5.875 20.009 1.00 34.12 384 GLU A C 1
ATOM 3117 O O . GLU A 1 384 ? -31.894 -5.629 18.819 1.00 34.12 384 GLU A O 1
ATOM 3122 N N . ASP A 1 385 ? -31.467 -6.991 20.389 1.00 38.50 385 ASP A N 1
ATOM 3123 C CA . ASP A 1 385 ? -31.845 -8.419 20.270 1.00 38.50 385 ASP A CA 1
ATOM 3124 C C . ASP A 1 385 ? -32.736 -8.656 19.047 1.00 38.50 385 ASP A C 1
ATOM 3126 O O . ASP A 1 385 ? -33.817 -8.078 18.918 1.00 38.50 385 ASP A O 1
ATOM 3130 N N . GLU A 1 386 ? -32.122 -9.043 17.903 1.00 33.53 386 GLU A N 1
ATOM 3131 C CA . GLU A 1 386 ? -32.891 -10.036 17.107 1.00 33.53 386 GLU A CA 1
ATOM 3132 C C . GLU A 1 386 ? -31.921 -10.888 16.281 1.00 33.53 386 GLU A C 1
ATOM 3134 O O . GLU A 1 386 ? -31.023 -10.373 15.612 1.00 33.53 386 GLU A O 1
ATOM 3139 N N . ASP A 1 387 ? -31.560 -12.088 16.746 1.00 32.91 387 ASP A N 1
ATOM 3140 C CA . ASP A 1 387 ? -31.831 -13.482 16.326 1.00 32.91 387 ASP A CA 1
ATOM 3141 C C . ASP A 1 387 ? -30.926 -13.868 15.149 1.00 32.91 387 ASP A C 1
ATOM 3143 O O . ASP A 1 387 ? -30.787 -13.124 14.176 1.00 32.91 387 ASP A O 1
ATOM 3147 N N . GLU A 1 388 ? -29.854 -14.701 15.429 1.00 39.06 388 GLU A N 1
ATOM 3148 C CA . GLU A 1 388 ? -29.462 -16.092 15.092 1.00 39.06 388 GLU A CA 1
ATOM 3149 C C . GLU A 1 388 ? -30.122 -16.554 13.788 1.00 39.06 388 GLU A C 1
ATOM 3151 O O . GLU A 1 388 ? -31.348 -16.648 13.688 1.00 39.06 388 GLU A O 1
ATOM 3156 N N . GLU A 1 389 ? -29.458 -16.287 12.621 1.00 31.03 389 GLU A N 1
ATOM 3157 C CA . GLU A 1 389 ? -29.529 -17.329 11.562 1.00 31.03 389 GLU A CA 1
ATOM 3158 C C . GLU A 1 389 ? -28.563 -16.966 10.429 1.00 31.03 389 GLU A C 1
ATOM 3160 O O . GLU A 1 389 ? -28.726 -15.952 9.746 1.00 31.03 389 GLU A O 1
ATOM 3165 N N . TRP A 1 390 ? -27.249 -17.233 10.611 1.00 28.95 390 TRP A N 1
ATOM 3166 C CA . TRP A 1 390 ? -26.702 -17.363 9.234 1.00 28.95 390 TRP A CA 1
ATOM 3167 C C . TRP A 1 390 ? -25.466 -18.265 9.268 1.00 28.95 390 TRP A C 1
ATOM 3169 O O . TRP A 1 390 ? -24.530 -18.077 8.487 1.00 28.95 390 TRP A O 1
ATOM 3179 N N . LEU A 1 391 ? -25.709 -19.600 9.494 1.00 30.61 391 LEU A N 1
ATOM 3180 C CA . LEU A 1 391 ? -24.779 -20.569 8.852 1.00 30.61 391 LEU A CA 1
ATOM 3181 C C . LEU A 1 391 ? -25.574 -21.544 7.986 1.00 30.61 391 LEU A C 1
ATOM 3183 O O . LEU A 1 391 ? -25.697 -22.727 8.313 1.00 30.61 391 LEU A O 1
ATOM 3187 N N . ARG A 1 392 ? -26.056 -21.104 6.787 1.00 25.92 392 ARG A N 1
ATOM 3188 C CA . ARG A 1 392 ? -26.133 -22.022 5.632 1.00 25.92 392 ARG A CA 1
ATOM 3189 C C . ARG A 1 392 ? -25.861 -21.238 4.341 1.00 25.92 392 ARG A C 1
ATOM 3191 O O . ARG A 1 392 ? -26.321 -20.107 4.171 1.00 25.92 392 ARG A O 1
#